Protein AF-A0A2C6AL28-F1 (afdb_monomer)

Radius of gyration: 29.89 Å; Cα contacts (8 Å, |Δi|>4): 494; chains: 1; bounding box: 98×91×107 Å

Sequence (445 aa):
MEKDTRAASSSPGSTASDTGLRKPATLLMALATAVERVLHPSSARTRMARNVLIGLVLAAMALGLLQFSFHYYHHYAAVGLQFRHPRPPAASPSPDGHRLPPAGWTHAQEARPGGEDGQTEQEPGIPRKIWQIFLRPPGAEAAAAAAAAEEEEEEEEEEEEDHKAATVDVKHLTDTASWIAQNPDYSYVLLDDAGAAAMLRRHYGGNATLLRIFDQVRNTGLKSDLLRYLVLAAEGGVYADTDTEALRPIGGWVPARLRPAARLVVGVEFDRLDGPNWGDVHEELQFCQWTIAAAPGHPVFGAMVDSVLAALAARAGRDGIALSGDDGGPSLARLNFSAGDVLRLTGPMAWTDVLFDHLAAVDGSVTSLRDLSGLREPRLVDDVLVLPIDGFGTGQTHSNSTRDGPTPPDALVRHKFRGSWRNNGKRSASPGPEGGRRRARVALP

Solvent-accessible surface area (backbone atoms only — not comparable to full-atom values): 26926 Å² total; per-residue (Å²): 134,86,80,89,83,90,81,90,84,81,80,82,79,83,75,79,69,92,71,78,88,70,48,76,67,58,56,50,50,51,53,54,54,51,56,55,68,76,60,76,64,93,46,76,70,52,50,54,55,48,55,51,52,53,51,52,53,55,51,54,51,53,53,51,53,51,53,51,49,52,52,52,52,52,56,55,64,72,61,71,67,85,79,74,77,78,76,79,76,82,84,74,91,74,84,85,88,78,76,79,73,80,82,75,82,69,68,94,64,74,80,74,82,88,73,95,65,97,62,85,77,74,74,68,59,54,45,65,35,38,39,30,66,54,67,74,37,74,62,50,65,62,52,50,51,50,51,50,60,63,52,63,78,72,70,96,76,81,93,70,94,64,87,76,68,80,78,80,65,64,85,63,44,68,32,44,58,35,48,50,70,52,31,77,86,39,48,78,43,79,34,34,61,68,52,45,52,51,50,44,49,74,77,41,59,86,39,63,66,59,52,52,50,57,70,27,45,61,53,51,47,45,42,52,39,52,47,54,40,54,47,30,29,69,63,21,10,32,43,36,47,39,56,31,34,45,69,45,38,71,89,65,72,55,56,80,91,48,49,92,52,43,36,32,41,37,21,27,52,41,40,30,80,94,56,75,72,88,66,98,57,45,86,52,43,20,41,37,70,61,41,39,36,23,11,50,62,47,64,61,33,58,54,43,52,52,50,30,54,51,42,52,49,54,55,32,49,76,72,74,31,57,93,76,87,90,78,89,66,64,50,64,60,74,63,85,78,51,70,67,48,32,34,55,42,45,27,40,41,35,49,29,54,47,49,47,56,49,48,32,72,77,34,82,84,44,81,48,64,67,77,69,49,86,48,87,57,72,44,72,55,87,40,38,30,40,32,22,37,31,26,39,25,28,58,39,98,52,57,84,20,63,60,75,80,77,84,56,92,66,35,34,30,36,68,65,78,77,61,66,50,77,48,54,65,52,81,73,79,73,83,68,83,78,74,79,82,78,80,80,81,84,85,80,136

Nearest PDB structures (foldseek):
  8ovt-assembly2_B  TM=6.776E-01  e=4.606E-10  Yersinia enterocolitica
  8ovs-assembly2_BBB  TM=6.640E-01  e=5.536E-10  Yersinia enterocolitica
  8ovs-assembly1_AAA  TM=6.579E-01  e=6.258E-10  Yersinia enterocolitica
  7zvj-assembly1_B  TM=4.682E-01  e=4.903E-03  Homo sapiens
  6b5k-assembly1_A-2  TM=3.559E-01  e=1.715E-01  Mycobacterium tuberculosis H37Rv

Structure (mmCIF, N/CA/C/O backbone):
data_AF-A0A2C6AL28-F1
#
_entry.id   AF-A0A2C6AL28-F1
#
loop_
_atom_site.group_PDB
_atom_site.id
_atom_site.type_symbol
_atom_site.label_atom_id
_atom_site.label_alt_id
_atom_site.label_comp_id
_atom_site.label_asym_id
_atom_site.label_entity_id
_atom_site.label_seq_id
_atom_site.pdbx_PDB_ins_code
_atom_site.Cartn_x
_atom_site.Cartn_y
_atom_site.Cartn_z
_atom_site.occupancy
_atom_site.B_iso_or_equiv
_atom_site.auth_seq_id
_atom_site.auth_comp_id
_atom_site.auth_asym_id
_atom_site.auth_atom_id
_atom_site.pdbx_PDB_model_num
ATOM 1 N N . MET A 1 1 ? 46.296 49.948 -59.310 1.00 35.72 1 MET A N 1
ATOM 2 C CA . MET A 1 1 ? 46.314 50.825 -58.122 1.00 35.72 1 MET A CA 1
ATOM 3 C C . MET A 1 1 ? 45.501 50.100 -57.062 1.00 35.72 1 MET A C 1
ATOM 5 O O . MET A 1 1 ? 44.300 49.992 -57.240 1.00 35.72 1 MET A O 1
ATOM 9 N N . GLU A 1 2 ? 46.123 49.231 -56.257 1.00 33.38 2 GLU A N 1
ATOM 10 C CA . GLU A 1 2 ? 46.845 49.552 -54.997 1.00 33.38 2 GLU A CA 1
ATOM 11 C C . GLU A 1 2 ? 45.904 50.159 -53.940 1.00 33.38 2 GLU A C 1
ATOM 13 O O . GLU A 1 2 ? 45.166 51.075 -54.267 1.00 33.38 2 GLU A O 1
ATOM 18 N N . LYS A 1 3 ? 45.893 49.762 -52.663 1.00 30.72 3 LYS A N 1
ATOM 19 C CA . LYS A 1 3 ? 46.701 48.804 -51.889 1.00 30.72 3 LYS A CA 1
ATOM 20 C C . LYS A 1 3 ? 46.027 48.593 -50.523 1.00 30.72 3 LYS A C 1
ATOM 22 O O . LYS A 1 3 ? 45.222 49.413 -50.092 1.00 30.72 3 LYS A O 1
ATOM 27 N N . ASP A 1 4 ? 46.440 47.518 -49.864 1.00 34.34 4 ASP A N 1
ATOM 28 C CA . ASP A 1 4 ? 46.219 47.135 -48.468 1.00 34.34 4 ASP A CA 1
ATOM 29 C C . ASP A 1 4 ? 46.251 48.262 -47.421 1.00 34.34 4 ASP A C 1
ATOM 31 O O . ASP A 1 4 ? 47.077 49.168 -47.487 1.00 34.34 4 ASP A O 1
ATOM 35 N N . THR A 1 5 ? 45.517 48.061 -46.320 1.00 37.03 5 THR A N 1
ATOM 36 C CA . THR A 1 5 ? 46.120 48.125 -44.973 1.00 37.03 5 THR A CA 1
ATOM 37 C C . THR A 1 5 ? 45.442 47.138 -44.011 1.00 37.03 5 THR A C 1
ATOM 39 O O . THR A 1 5 ? 44.238 47.172 -43.775 1.00 37.03 5 THR A O 1
ATOM 42 N N . ARG A 1 6 ? 46.267 46.241 -43.455 1.00 30.94 6 ARG A N 1
ATOM 43 C CA . ARG A 1 6 ? 46.019 45.400 -42.273 1.00 30.94 6 ARG A CA 1
ATOM 44 C C . ARG A 1 6 ? 45.923 46.263 -41.010 1.00 30.94 6 ARG A C 1
ATOM 46 O O . ARG A 1 6 ? 46.773 47.131 -40.836 1.00 30.94 6 ARG A O 1
ATOM 53 N N . ALA A 1 7 ? 45.071 45.879 -40.057 1.00 29.48 7 ALA A N 1
ATOM 54 C CA . ALA A 1 7 ? 45.426 45.864 -38.632 1.00 29.48 7 ALA A CA 1
ATOM 55 C C . ALA A 1 7 ? 44.492 44.940 -37.827 1.00 29.48 7 ALA A C 1
ATOM 57 O O . ALA A 1 7 ? 43.283 44.911 -38.030 1.00 29.48 7 ALA A O 1
ATOM 58 N N . ALA A 1 8 ? 45.112 44.167 -36.940 1.00 28.31 8 ALA A N 1
ATOM 59 C CA . ALA A 1 8 ? 44.559 43.128 -36.084 1.00 28.31 8 ALA A CA 1
ATOM 60 C C . ALA A 1 8 ? 43.537 43.617 -35.040 1.00 28.31 8 ALA A C 1
ATOM 62 O O . ALA A 1 8 ? 43.744 44.654 -34.417 1.00 28.31 8 ALA A O 1
ATOM 63 N N . SER A 1 9 ? 42.565 42.767 -34.699 1.00 28.12 9 SER A N 1
ATOM 64 C CA . SER A 1 9 ? 42.378 42.369 -33.299 1.00 28.12 9 SER A CA 1
ATOM 65 C C . SER A 1 9 ? 41.706 40.995 -33.212 1.00 28.12 9 SER A C 1
ATOM 67 O O . SER A 1 9 ? 40.721 40.680 -33.872 1.00 28.12 9 SER A O 1
ATOM 69 N N . SER A 1 10 ? 42.359 40.136 -32.447 1.00 28.00 10 SER A N 1
ATOM 70 C CA . SER A 1 10 ? 42.038 38.749 -32.156 1.00 28.00 10 SER A CA 1
ATOM 71 C C . SER A 1 10 ? 40.874 38.643 -31.173 1.00 28.00 10 SER A C 1
ATOM 73 O O . SER A 1 10 ? 40.963 39.172 -30.064 1.00 28.00 10 SER A O 1
ATOM 75 N N . SER A 1 11 ? 39.829 37.894 -31.527 1.00 30.30 11 SER A N 1
ATOM 76 C CA . SER A 1 11 ? 38.872 37.373 -30.548 1.00 30.30 11 SER A CA 1
ATOM 77 C C . SER A 1 11 ? 39.573 36.339 -29.655 1.00 30.30 11 SER A C 1
ATOM 79 O O . SER A 1 11 ? 40.197 35.417 -30.186 1.00 30.30 11 SER A O 1
ATOM 81 N N . PRO A 1 12 ? 39.512 36.460 -28.319 1.00 32.56 12 PRO A N 1
ATOM 82 C CA . PRO A 1 12 ? 40.128 35.485 -27.438 1.00 32.56 12 PRO A CA 1
ATOM 83 C C . PRO A 1 12 ? 39.295 34.202 -27.436 1.00 32.56 12 PRO A C 1
ATOM 85 O O . PRO A 1 12 ? 38.135 34.184 -27.024 1.00 32.56 12 PRO A O 1
ATOM 88 N N . GLY A 1 13 ? 39.920 33.116 -27.890 1.00 28.12 13 GLY A N 1
ATOM 89 C CA . GLY A 1 13 ? 39.480 31.771 -27.568 1.00 28.12 13 GLY A CA 1
ATOM 90 C C . GLY A 1 13 ? 39.536 31.586 -26.055 1.00 28.12 13 GLY A C 1
ATOM 91 O O . GLY A 1 13 ? 40.602 31.677 -25.450 1.00 28.12 13 GLY A O 1
ATOM 92 N N . SER A 1 14 ? 38.384 31.322 -25.445 1.00 28.50 14 SER A N 1
ATOM 93 C CA . SER A 1 14 ? 38.330 30.759 -24.101 1.00 28.50 14 SER A CA 1
ATOM 94 C C . SER A 1 14 ? 38.602 29.263 -24.216 1.00 28.50 14 SER A C 1
ATOM 96 O O . SER A 1 14 ? 37.699 28.435 -24.320 1.00 28.50 14 SER A O 1
ATOM 98 N N . THR A 1 15 ? 39.885 28.919 -24.246 1.00 29.80 15 THR A N 1
ATOM 99 C CA . THR A 1 15 ? 40.360 27.620 -23.785 1.00 29.80 15 THR A CA 1
ATOM 100 C C . THR A 1 15 ? 40.161 27.585 -22.272 1.00 29.80 15 THR A C 1
ATOM 102 O O . THR A 1 15 ? 41.040 28.000 -21.517 1.00 29.80 15 THR A O 1
ATOM 105 N N . ALA A 1 16 ? 39.000 27.114 -21.814 1.00 30.11 16 ALA A N 1
ATOM 106 C CA . ALA A 1 16 ? 38.879 26.621 -20.450 1.00 30.11 16 ALA A CA 1
ATOM 107 C C . ALA A 1 16 ? 39.652 25.302 -20.393 1.00 30.11 16 ALA A C 1
ATOM 109 O O . ALA A 1 16 ? 39.168 24.237 -20.768 1.00 30.11 16 ALA A O 1
ATOM 110 N N . SER A 1 17 ? 40.918 25.450 -20.020 1.00 30.28 17 SER A N 1
ATOM 111 C CA . SER A 1 17 ? 41.850 24.394 -19.689 1.00 30.28 17 SER A CA 1
ATOM 112 C C . SER A 1 17 ? 41.194 23.350 -18.795 1.00 30.28 17 SER A C 1
ATOM 114 O O . SER A 1 17 ? 40.695 23.660 -17.714 1.00 30.28 17 SER A O 1
ATOM 116 N N . ASP A 1 18 ? 41.280 22.114 -19.264 1.00 39.38 18 ASP A N 1
ATOM 117 C CA . ASP A 1 18 ? 41.345 20.901 -18.472 1.00 39.38 18 ASP A CA 1
ATOM 118 C C . ASP A 1 18 ? 42.312 21.097 -17.287 1.00 39.38 18 ASP A C 1
ATOM 120 O O . ASP A 1 18 ? 43.529 20.965 -17.406 1.00 39.38 18 ASP A O 1
ATOM 124 N N . THR A 1 19 ? 41.771 21.500 -16.139 1.00 32.16 19 THR A N 1
ATOM 125 C CA . THR A 1 19 ? 42.455 21.472 -14.845 1.00 32.16 19 THR A CA 1
ATOM 126 C C . THR A 1 19 ? 41.567 20.769 -13.826 1.00 32.16 19 THR A C 1
ATOM 128 O O . THR A 1 19 ? 40.974 21.351 -12.927 1.00 32.16 19 THR A O 1
ATOM 131 N N . GLY A 1 20 ? 41.495 19.447 -13.971 1.00 36.34 20 GLY A N 1
ATOM 132 C CA . GLY A 1 20 ? 41.724 18.543 -12.849 1.00 36.34 20 GLY A CA 1
ATOM 133 C C . GLY A 1 20 ? 40.927 18.786 -11.567 1.00 36.34 20 GLY A C 1
ATOM 134 O O . GLY A 1 20 ? 41.523 18.935 -10.504 1.00 36.34 20 GLY A O 1
ATOM 135 N N . LEU A 1 21 ? 39.604 18.611 -11.605 1.00 36.06 21 LEU A N 1
ATOM 136 C CA . LEU A 1 21 ? 38.867 18.139 -10.423 1.00 36.06 21 LEU A CA 1
ATOM 137 C C . LEU A 1 21 ? 39.050 16.616 -10.266 1.00 36.06 21 LEU A C 1
ATOM 139 O O . LEU A 1 21 ? 38.110 15.822 -10.216 1.00 36.06 21 LEU A O 1
ATOM 143 N N . ARG A 1 22 ? 40.310 16.174 -10.172 1.00 37.62 22 ARG A N 1
ATOM 144 C CA . ARG A 1 22 ? 40.621 14.857 -9.617 1.00 37.62 22 ARG A CA 1
ATOM 145 C C . ARG A 1 22 ? 40.461 14.958 -8.103 1.00 37.62 22 ARG A C 1
ATOM 147 O O . ARG A 1 22 ? 41.356 15.417 -7.412 1.00 37.62 22 ARG A O 1
ATOM 154 N N . LYS A 1 23 ? 39.274 14.546 -7.648 1.00 44.94 23 LYS A N 1
ATOM 155 C CA . LYS A 1 23 ? 38.907 13.991 -6.333 1.00 44.94 23 LYS A CA 1
ATOM 156 C C . LYS A 1 23 ? 39.746 14.500 -5.135 1.00 44.94 23 LYS A C 1
ATOM 158 O O . LYS A 1 23 ? 40.900 14.090 -5.007 1.00 44.94 23 LYS A O 1
ATOM 163 N N . PRO A 1 24 ? 39.164 15.229 -4.158 1.00 49.12 24 PRO A N 1
ATOM 164 C CA . PRO A 1 24 ? 39.871 15.601 -2.922 1.00 49.12 24 PRO A CA 1
ATOM 165 C C . PRO A 1 24 ? 40.461 14.385 -2.183 1.00 49.12 24 PRO A C 1
ATOM 167 O O . PRO A 1 24 ? 41.510 14.494 -1.559 1.00 49.12 24 PRO A O 1
ATOM 170 N N . ALA A 1 25 ? 39.870 13.197 -2.354 1.00 45.78 25 ALA A N 1
ATOM 171 C CA . ALA A 1 25 ? 40.399 11.932 -1.846 1.00 45.78 25 ALA A CA 1
ATOM 172 C C . ALA A 1 25 ? 41.761 11.524 -2.453 1.00 45.78 25 ALA A C 1
ATOM 174 O O . ALA A 1 25 ? 42.602 10.973 -1.748 1.00 45.78 25 ALA A O 1
ATOM 175 N N . THR A 1 26 ? 42.018 11.806 -3.736 1.00 48.56 26 THR A N 1
ATOM 176 C CA . THR A 1 26 ? 43.285 11.448 -4.402 1.00 48.56 26 THR A CA 1
ATOM 177 C C . THR A 1 26 ? 44.426 12.363 -3.955 1.00 48.56 26 THR A C 1
ATOM 179 O O . THR A 1 26 ? 45.541 11.889 -3.748 1.00 48.56 26 THR A O 1
ATOM 182 N N . LEU A 1 27 ? 44.144 13.653 -3.738 1.00 49.56 27 LEU A N 1
ATOM 183 C CA . LEU A 1 27 ? 45.111 14.601 -3.176 1.00 49.56 27 LEU A CA 1
ATOM 184 C C . LEU A 1 27 ? 45.403 14.294 -1.694 1.00 49.56 27 LEU A C 1
ATOM 186 O O . LEU A 1 27 ? 46.555 14.363 -1.274 1.00 49.56 27 LEU A O 1
ATOM 190 N N . LEU A 1 28 ? 44.383 13.875 -0.928 1.00 51.38 28 LEU A N 1
ATOM 191 C CA . LEU A 1 28 ? 44.520 13.414 0.462 1.00 51.38 28 LEU A CA 1
ATOM 192 C C . LEU A 1 28 ? 45.466 12.217 0.582 1.00 51.38 28 LEU A C 1
ATOM 194 O O . LEU A 1 28 ? 46.367 12.220 1.417 1.00 51.38 28 LEU A O 1
ATOM 198 N N . MET A 1 29 ? 45.258 11.200 -0.259 1.00 53.09 29 MET A N 1
ATOM 199 C CA . MET A 1 29 ? 46.084 9.994 -0.248 1.00 53.09 29 MET A CA 1
ATOM 200 C C . MET A 1 29 ? 47.516 10.320 -0.675 1.00 53.09 29 MET A C 1
ATOM 202 O O . MET A 1 29 ? 48.454 9.876 -0.025 1.00 53.09 29 MET A O 1
ATOM 206 N N . ALA A 1 30 ? 47.700 11.174 -1.688 1.00 56.62 30 ALA A N 1
ATOM 207 C CA . ALA A 1 30 ? 49.028 11.607 -2.122 1.00 56.62 30 ALA A CA 1
ATOM 208 C C . ALA A 1 30 ? 49.787 12.392 -1.034 1.00 56.62 30 ALA A C 1
ATOM 210 O O . ALA A 1 30 ? 50.986 12.176 -0.852 1.00 56.62 30 ALA A O 1
ATOM 211 N N . LEU A 1 31 ? 49.102 13.260 -0.280 1.00 53.53 31 LEU A N 1
ATOM 212 C CA . LEU A 1 31 ? 49.706 14.024 0.814 1.00 53.53 31 LEU A CA 1
ATOM 213 C C . LEU A 1 31 ? 50.051 13.123 2.012 1.00 53.53 31 LEU A C 1
ATOM 215 O O . LEU A 1 31 ? 51.136 13.247 2.577 1.00 53.53 31 LEU A O 1
ATOM 219 N N . ALA A 1 32 ? 49.177 12.170 2.354 1.00 53.56 32 ALA A N 1
ATOM 220 C CA . ALA A 1 32 ? 49.431 11.185 3.404 1.00 53.56 32 ALA A CA 1
ATOM 221 C C . ALA A 1 32 ? 50.645 10.299 3.069 1.00 53.56 32 ALA A C 1
ATOM 223 O O . ALA A 1 32 ? 51.539 10.144 3.899 1.00 53.56 32 ALA A O 1
ATOM 224 N N . THR A 1 33 ? 50.740 9.808 1.828 1.00 58.75 33 THR A N 1
ATOM 225 C CA . THR A 1 33 ? 51.883 9.006 1.361 1.00 58.75 33 THR A CA 1
ATOM 226 C C . THR A 1 33 ? 53.179 9.826 1.276 1.00 58.75 33 THR A C 1
ATOM 228 O O . THR A 1 33 ? 54.263 9.300 1.534 1.00 58.75 33 THR A O 1
ATOM 231 N N . ALA A 1 34 ? 53.105 11.123 0.953 1.00 58.75 34 ALA A N 1
ATOM 232 C CA . ALA A 1 34 ? 54.270 12.012 0.943 1.00 58.75 34 ALA A CA 1
ATOM 233 C C . ALA A 1 34 ? 54.813 12.281 2.359 1.00 58.75 34 ALA A C 1
ATOM 235 O O . ALA A 1 34 ? 56.026 12.244 2.570 1.00 58.75 34 ALA A O 1
ATOM 236 N N . VAL A 1 35 ? 53.928 12.477 3.342 1.00 57.47 35 VAL A N 1
ATOM 237 C CA . VAL A 1 35 ? 54.300 12.626 4.762 1.00 57.47 35 VAL A CA 1
ATOM 238 C C . VAL A 1 35 ? 54.932 11.339 5.306 1.00 57.47 35 VAL A C 1
ATOM 240 O O . VAL A 1 35 ? 55.888 11.396 6.081 1.00 57.47 35 VAL A O 1
ATOM 243 N N . GLU A 1 36 ? 54.460 10.178 4.854 1.00 57.09 36 GLU A N 1
ATOM 244 C CA . GLU A 1 36 ? 55.003 8.874 5.240 1.00 57.09 36 GLU A CA 1
ATOM 245 C C . GLU A 1 36 ? 56.427 8.638 4.708 1.00 57.09 36 GLU A C 1
ATOM 247 O O . GLU A 1 36 ? 57.272 8.094 5.419 1.00 57.09 36 GLU A O 1
ATOM 252 N N . ARG A 1 37 ? 56.725 9.107 3.486 1.00 56.66 37 ARG A N 1
ATOM 253 C CA . ARG A 1 37 ? 58.045 8.948 2.846 1.00 56.66 37 ARG A CA 1
ATOM 254 C C . ARG A 1 37 ? 59.128 9.874 3.401 1.00 56.66 37 ARG A C 1
ATOM 256 O O . ARG A 1 37 ? 60.295 9.496 3.389 1.00 56.66 37 ARG A O 1
ATOM 263 N N . VAL A 1 38 ? 58.773 11.064 3.888 1.00 56.38 38 VAL A N 1
ATOM 264 C CA . VAL A 1 38 ? 59.745 12.046 4.417 1.00 56.38 38 VAL A CA 1
ATOM 265 C C . VAL A 1 38 ? 60.135 11.749 5.874 1.00 56.38 38 VAL A C 1
ATOM 267 O O . VAL A 1 38 ? 61.202 12.156 6.329 1.00 56.38 38 VAL A O 1
ATOM 270 N N . LEU A 1 39 ? 59.318 10.991 6.612 1.00 57.56 39 LEU A N 1
ATOM 271 C CA . LEU A 1 39 ? 59.517 10.713 8.038 1.00 57.56 39 LEU A CA 1
ATOM 272 C C . LEU A 1 39 ? 59.823 9.234 8.295 1.00 57.56 39 LEU A C 1
ATOM 274 O O . LEU A 1 39 ? 59.065 8.542 8.979 1.00 57.56 39 LEU A O 1
ATOM 278 N N . HIS A 1 40 ? 60.955 8.750 7.779 1.00 56.34 40 HIS A N 1
ATOM 279 C CA . HIS A 1 40 ? 61.472 7.422 8.117 1.00 56.34 40 HIS A CA 1
ATOM 280 C C . HIS A 1 40 ? 62.244 7.484 9.454 1.00 56.34 40 HIS A C 1
ATOM 282 O O . HIS A 1 40 ? 63.295 8.123 9.518 1.00 56.34 40 HIS A O 1
ATOM 288 N N . PRO A 1 41 ? 61.759 6.875 10.556 1.00 57.84 41 PRO A N 1
ATOM 289 C CA . PRO A 1 41 ? 62.328 7.126 11.874 1.00 57.84 41 PRO A CA 1
ATOM 290 C C . PRO A 1 41 ? 63.297 6.017 12.298 1.00 57.84 41 PRO A C 1
ATOM 292 O O . PRO A 1 41 ? 62.926 4.848 12.371 1.00 57.84 41 PRO A O 1
ATOM 295 N N . SER A 1 42 ? 64.516 6.392 12.682 1.00 56.34 42 SER A N 1
ATOM 296 C CA . SER A 1 42 ? 65.514 5.485 13.265 1.00 56.34 42 SER A CA 1
ATOM 297 C C . SER A 1 42 ? 65.389 5.313 14.792 1.00 56.34 42 SER A C 1
ATOM 299 O O . SER A 1 42 ? 66.143 4.542 15.377 1.00 56.34 42 SER A O 1
ATOM 301 N N . SER A 1 43 ? 64.440 5.987 15.472 1.00 60.81 43 SER A N 1
ATOM 302 C CA . SER A 1 43 ? 64.276 5.881 16.936 1.00 60.81 43 SER A CA 1
ATOM 303 C C . SER A 1 43 ? 62.833 6.062 17.443 1.00 60.81 43 SER A C 1
ATOM 305 O O . SER A 1 43 ? 61.969 6.632 16.772 1.00 60.81 43 SER A O 1
ATOM 307 N N . ALA A 1 44 ? 62.569 5.612 18.678 1.00 57.47 44 ALA A N 1
ATOM 308 C CA . ALA A 1 44 ? 61.253 5.695 19.321 1.00 57.47 44 ALA A CA 1
ATOM 309 C C . ALA A 1 44 ? 60.762 7.138 19.567 1.00 57.47 44 ALA A C 1
ATOM 311 O O . ALA A 1 44 ? 59.566 7.394 19.435 1.00 57.47 44 ALA A O 1
ATOM 312 N N . ARG A 1 45 ? 61.662 8.096 19.844 1.00 55.34 45 ARG A N 1
ATOM 313 C CA . ARG A 1 45 ? 61.294 9.518 20.008 1.00 55.34 45 ARG A CA 1
ATOM 314 C C . ARG A 1 45 ? 60.809 10.137 18.696 1.00 55.34 45 ARG A C 1
ATOM 316 O O . ARG A 1 45 ? 59.851 10.906 18.694 1.00 55.34 45 ARG A O 1
ATOM 323 N N . THR A 1 46 ? 61.400 9.735 17.573 1.00 58.81 46 THR A N 1
ATOM 324 C CA . THR A 1 46 ? 61.010 10.202 16.235 1.00 58.81 46 THR A CA 1
ATOM 325 C C . THR A 1 46 ? 59.645 9.650 15.805 1.00 58.81 46 THR A C 1
ATOM 327 O O . THR A 1 46 ? 58.902 10.329 15.101 1.00 58.81 46 THR A O 1
ATOM 330 N N . ARG A 1 47 ? 59.251 8.461 16.293 1.00 63.66 47 ARG A N 1
ATOM 331 C CA . ARG A 1 47 ? 57.903 7.899 16.070 1.00 63.66 47 ARG A CA 1
ATOM 332 C C . ARG A 1 47 ? 56.805 8.666 16.813 1.00 63.66 47 ARG A C 1
ATOM 334 O O . ARG A 1 47 ? 55.731 8.871 16.256 1.00 63.66 47 ARG A O 1
ATOM 341 N N . MET A 1 48 ? 57.075 9.121 18.037 1.00 63.56 48 MET A N 1
ATOM 342 C CA . MET A 1 48 ? 56.095 9.871 18.830 1.00 63.56 48 MET A CA 1
ATOM 343 C C . MET A 1 48 ? 55.835 11.265 18.239 1.00 63.56 48 MET A C 1
ATOM 345 O O . MET A 1 48 ? 54.681 11.647 18.066 1.00 63.56 48 MET A O 1
ATOM 349 N N . ALA A 1 49 ? 56.891 11.975 17.824 1.00 64.19 49 ALA A N 1
ATOM 350 C CA . ALA A 1 49 ? 56.767 13.266 17.140 1.00 64.19 49 ALA A CA 1
ATOM 351 C C . ALA A 1 49 ? 55.999 13.160 15.806 1.00 64.19 49 ALA A C 1
ATOM 353 O O . ALA A 1 49 ? 55.166 14.012 15.503 1.00 64.19 49 ALA A O 1
ATOM 354 N N . ARG A 1 50 ? 56.209 12.073 15.047 1.00 68.06 50 ARG A N 1
ATOM 355 C CA . ARG A 1 50 ? 55.464 11.782 13.811 1.00 68.06 50 ARG A CA 1
ATOM 356 C C . ARG A 1 50 ? 53.964 11.627 14.064 1.00 68.06 50 ARG A C 1
ATOM 358 O O . ARG A 1 50 ? 53.163 12.216 13.348 1.00 68.06 50 ARG A O 1
ATOM 365 N N . ASN A 1 51 ? 53.580 10.865 15.085 1.00 71.19 51 ASN A N 1
ATOM 366 C CA . ASN A 1 51 ? 52.166 10.627 15.380 1.00 71.19 51 ASN A CA 1
ATOM 367 C C . ASN A 1 51 ? 51.453 11.908 15.850 1.00 71.19 51 ASN A C 1
ATOM 369 O O . ASN A 1 51 ? 50.298 12.125 15.492 1.00 71.19 51 ASN A O 1
ATOM 373 N N . VAL A 1 52 ? 52.150 12.784 16.583 1.00 71.00 52 VAL A N 1
ATOM 374 C CA . VAL A 1 52 ? 51.626 14.107 16.967 1.00 71.00 52 VAL A CA 1
ATOM 375 C C . VAL A 1 52 ? 51.423 14.998 15.738 1.00 71.00 52 VAL A C 1
ATOM 377 O O . VAL A 1 52 ? 50.371 15.618 15.604 1.00 71.00 52 VAL A O 1
ATOM 380 N N . LEU A 1 53 ? 52.383 15.023 14.807 1.00 67.94 53 LEU A N 1
ATOM 381 C CA . LEU A 1 53 ? 52.274 15.817 13.581 1.00 67.94 53 LEU A CA 1
ATOM 382 C C . LEU A 1 53 ? 51.128 15.332 12.676 1.00 67.94 53 LEU A C 1
ATOM 384 O O . LEU A 1 53 ? 50.360 16.150 12.179 1.00 67.94 53 LEU A O 1
ATOM 388 N N . ILE A 1 54 ? 50.966 14.014 12.519 1.00 69.12 54 ILE A N 1
ATOM 389 C CA . ILE A 1 54 ? 49.838 13.422 11.778 1.00 69.12 54 ILE A CA 1
ATOM 390 C C . ILE A 1 54 ? 48.505 13.811 12.431 1.00 69.12 54 ILE A C 1
ATOM 392 O O . ILE A 1 54 ? 47.579 14.222 11.735 1.00 69.12 54 ILE A O 1
ATOM 396 N N . GLY A 1 55 ? 48.416 13.753 13.765 1.00 72.69 55 GLY A N 1
ATOM 397 C CA . GLY A 1 55 ? 47.222 14.174 14.500 1.00 72.69 55 GLY A CA 1
ATOM 398 C C . GLY A 1 55 ? 46.860 15.646 14.271 1.00 72.69 55 GLY A C 1
ATOM 399 O O . GLY A 1 55 ? 45.693 15.962 14.049 1.00 72.69 55 GLY A O 1
ATOM 400 N N . LEU A 1 56 ? 47.854 16.541 14.253 1.00 70.38 56 LEU A N 1
ATOM 401 C CA . LEU A 1 56 ? 47.644 17.971 13.994 1.00 70.38 56 LEU A CA 1
ATOM 402 C C . LEU A 1 56 ? 47.183 18.251 12.555 1.00 70.38 56 LEU A C 1
ATOM 404 O O . LEU A 1 56 ? 46.294 19.079 12.355 1.00 70.38 56 LEU A O 1
ATOM 408 N N . VAL A 1 57 ? 47.728 17.541 11.561 1.00 68.69 57 VAL A N 1
ATOM 409 C CA . VAL A 1 57 ? 47.308 17.671 10.153 1.00 68.69 57 VAL A CA 1
ATOM 410 C C . VAL A 1 57 ? 45.862 17.206 9.964 1.00 68.69 57 VAL A C 1
ATOM 412 O O . VAL A 1 57 ? 45.068 17.905 9.336 1.00 68.69 57 VAL A O 1
ATOM 415 N N . LEU A 1 58 ? 45.487 16.072 10.563 1.00 69.50 58 LEU A N 1
ATOM 416 C CA . LEU A 1 58 ? 44.114 15.563 10.499 1.00 69.50 58 LEU A CA 1
ATOM 417 C C . LEU A 1 58 ? 43.118 16.500 11.199 1.00 69.50 58 LEU A C 1
ATOM 419 O O . LEU A 1 58 ? 42.025 16.729 10.679 1.00 69.50 58 LEU A O 1
ATOM 423 N N . ALA A 1 59 ? 43.501 17.097 12.332 1.00 69.69 59 ALA A N 1
ATOM 424 C CA . ALA A 1 59 ? 42.674 18.081 13.027 1.00 69.69 59 ALA A CA 1
ATOM 425 C C . ALA A 1 59 ? 42.464 19.357 12.190 1.00 69.69 59 ALA A C 1
ATOM 427 O O . ALA A 1 59 ? 41.333 19.824 12.059 1.00 69.69 59 ALA A O 1
ATOM 428 N N . ALA A 1 60 ? 43.519 19.887 11.561 1.00 65.62 60 ALA A N 1
ATOM 429 C CA . ALA A 1 60 ? 43.416 21.054 10.682 1.00 65.62 60 ALA A CA 1
ATOM 430 C C . ALA A 1 60 ? 42.509 20.790 9.465 1.00 65.62 60 ALA A C 1
ATOM 432 O O . ALA A 1 60 ? 41.717 21.650 9.077 1.00 65.62 60 ALA A O 1
ATOM 433 N N . MET A 1 61 ? 42.560 19.579 8.902 1.00 66.88 61 MET A N 1
ATOM 434 C CA . MET A 1 61 ? 41.675 19.172 7.808 1.00 66.88 61 MET A CA 1
ATOM 435 C C . MET A 1 61 ? 40.207 19.051 8.236 1.00 66.88 61 MET A C 1
ATOM 437 O O . MET A 1 61 ? 39.320 19.466 7.490 1.00 66.88 61 MET A O 1
ATOM 441 N N . ALA A 1 62 ? 39.940 18.527 9.436 1.00 65.44 62 ALA A N 1
ATOM 442 C CA . ALA A 1 62 ? 38.586 18.454 9.981 1.00 65.44 62 ALA A CA 1
ATOM 443 C C . ALA A 1 62 ? 37.989 19.855 10.202 1.00 65.44 62 ALA A C 1
ATOM 445 O O . ALA A 1 62 ? 36.836 20.094 9.842 1.00 65.44 62 ALA A O 1
ATOM 446 N N . LEU A 1 63 ? 38.788 20.805 10.708 1.00 68.69 63 LEU A N 1
ATOM 447 C CA . LEU A 1 63 ? 38.376 22.208 10.824 1.00 68.69 63 LEU A CA 1
ATOM 448 C C . LEU A 1 63 ? 38.090 22.854 9.457 1.00 68.69 63 LEU A C 1
ATOM 450 O O . LEU A 1 63 ? 37.097 23.568 9.325 1.00 68.69 63 LEU A O 1
ATOM 454 N N . GLY A 1 64 ? 38.897 22.563 8.432 1.00 67.81 64 GLY A N 1
ATOM 455 C CA . GLY A 1 64 ? 38.661 23.051 7.068 1.00 67.81 64 GLY A CA 1
ATOM 456 C C . GLY A 1 64 ? 37.360 22.523 6.449 1.00 67.81 64 GLY A C 1
ATOM 457 O O . GLY A 1 64 ? 36.613 23.283 5.833 1.00 67.81 64 GLY A O 1
ATOM 458 N N . LEU A 1 65 ? 37.038 21.242 6.661 1.00 59.72 65 LEU A N 1
ATOM 459 C CA . LEU A 1 65 ? 35.781 20.632 6.200 1.00 59.72 65 LEU A CA 1
ATOM 460 C C . LEU A 1 65 ? 34.554 21.192 6.934 1.00 59.72 65 LEU A C 1
ATOM 462 O O . LEU A 1 65 ? 33.505 21.390 6.317 1.00 59.72 65 LEU A O 1
ATOM 466 N N . LEU A 1 66 ? 34.689 21.499 8.227 1.00 52.41 66 LEU A N 1
ATOM 467 C CA . LEU A 1 66 ? 33.655 22.173 9.017 1.00 52.41 66 LEU A CA 1
ATOM 468 C C . LEU A 1 66 ? 33.411 23.607 8.528 1.00 52.41 66 LEU A C 1
ATOM 470 O O . LEU A 1 66 ? 32.257 23.991 8.347 1.00 52.41 66 LEU A O 1
ATOM 474 N N . GLN A 1 67 ? 34.465 24.376 8.232 1.00 53.47 67 GLN A N 1
ATOM 475 C CA . GLN A 1 67 ? 34.321 25.719 7.654 1.00 53.47 67 GLN A CA 1
ATOM 476 C C . GLN A 1 67 ? 33.705 25.692 6.250 1.00 53.47 67 GLN A C 1
ATOM 478 O O . GLN A 1 67 ? 32.853 26.529 5.955 1.00 53.47 67 GLN A O 1
ATOM 483 N N . PHE A 1 68 ? 34.072 24.723 5.404 1.00 49.56 68 PHE A N 1
ATOM 484 C CA . PHE A 1 68 ? 33.479 24.564 4.072 1.00 49.56 68 PHE A CA 1
ATOM 485 C C . PHE A 1 68 ? 31.994 24.186 4.150 1.00 49.56 68 PHE A C 1
ATOM 487 O O . PHE A 1 68 ? 31.176 24.758 3.436 1.00 49.56 68 PHE A O 1
ATOM 494 N N . SER A 1 69 ? 31.627 23.290 5.071 1.00 51.91 69 SER A N 1
ATOM 495 C CA . SER A 1 69 ? 30.231 22.897 5.304 1.00 51.91 69 SER A CA 1
ATOM 496 C C . SER A 1 69 ? 29.399 24.059 5.848 1.00 51.91 69 SER A C 1
ATOM 498 O O . SER A 1 69 ? 28.271 24.256 5.412 1.00 51.91 69 SER A O 1
ATOM 500 N N . PHE A 1 70 ? 29.970 24.879 6.735 1.00 50.81 70 PHE A N 1
ATOM 501 C CA . PHE A 1 70 ? 29.322 26.081 7.262 1.00 50.81 70 PHE A CA 1
ATOM 502 C C . PHE A 1 70 ? 29.104 27.144 6.170 1.00 50.81 70 PHE A C 1
ATOM 504 O O . PHE A 1 70 ? 28.021 27.721 6.079 1.00 50.81 70 PHE A O 1
ATOM 511 N N . HIS A 1 71 ? 30.089 27.362 5.289 1.00 48.59 71 HIS A N 1
ATOM 512 C CA . HIS A 1 71 ? 29.955 28.287 4.156 1.00 48.59 71 HIS A CA 1
ATOM 513 C C . HIS A 1 71 ? 28.963 27.775 3.100 1.00 48.59 71 HIS A C 1
ATOM 515 O O . H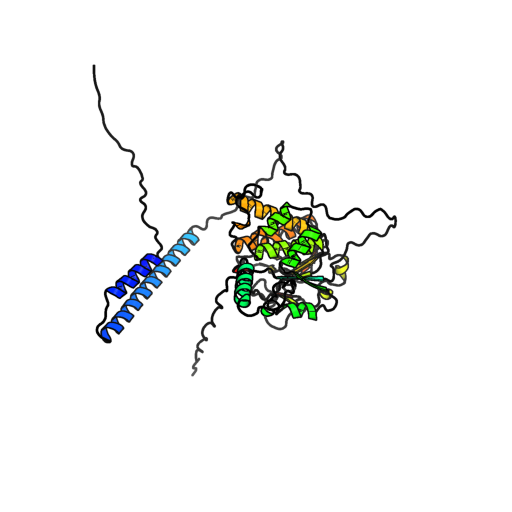IS A 1 71 ? 28.163 28.551 2.585 1.00 48.59 71 HIS A O 1
ATOM 521 N N . TYR A 1 72 ? 28.965 26.468 2.823 1.00 57.94 72 TYR A N 1
ATOM 522 C CA . TYR A 1 72 ? 28.009 25.818 1.925 1.00 57.94 72 TYR A CA 1
ATOM 523 C C . TYR A 1 72 ? 26.576 25.936 2.465 1.00 57.94 72 TYR A C 1
ATOM 525 O O . TYR A 1 72 ? 25.675 26.354 1.745 1.00 57.94 72 TYR A O 1
ATOM 533 N N . TYR A 1 73 ? 26.371 25.675 3.758 1.00 53.03 73 TYR A N 1
ATOM 534 C CA . TYR A 1 73 ? 25.056 25.771 4.393 1.00 53.03 73 TYR A CA 1
ATOM 535 C C . TYR A 1 73 ? 24.516 27.211 4.404 1.00 53.03 73 TYR A C 1
ATOM 537 O O . TYR A 1 73 ? 23.350 27.438 4.089 1.00 53.03 73 TYR A O 1
ATOM 545 N N . HIS A 1 74 ? 25.366 28.208 4.677 1.00 53.44 74 HIS A N 1
ATOM 546 C CA . HIS A 1 74 ? 24.958 29.615 4.638 1.00 53.44 74 HIS A CA 1
ATOM 547 C C . HIS A 1 74 ? 24.717 30.147 3.221 1.00 53.44 74 HIS A C 1
ATOM 549 O O . HIS A 1 74 ? 23.822 30.971 3.037 1.00 53.44 74 HIS A O 1
ATOM 555 N N . HIS A 1 75 ? 25.454 29.664 2.217 1.00 46.59 75 HIS A N 1
ATOM 556 C CA . HIS A 1 75 ? 25.212 30.045 0.826 1.00 46.59 75 HIS A CA 1
ATOM 557 C C . HIS A 1 75 ? 23.860 29.513 0.322 1.00 46.59 75 HIS A C 1
ATOM 559 O O . HIS A 1 75 ? 23.147 30.235 -0.364 1.00 46.59 75 HIS A O 1
ATOM 565 N N . TYR A 1 76 ? 23.442 28.311 0.736 1.00 47.28 76 TYR A N 1
ATOM 566 C CA . TYR A 1 76 ? 22.125 27.766 0.376 1.00 47.28 76 TYR A CA 1
ATOM 567 C C . TYR A 1 76 ? 20.972 28.326 1.220 1.00 47.28 76 TYR A C 1
ATOM 569 O O . TYR A 1 76 ? 19.883 28.528 0.691 1.00 47.28 76 TYR A O 1
ATOM 577 N N . ALA A 1 77 ? 21.203 28.665 2.492 1.00 46.34 77 ALA A N 1
ATOM 578 C CA . ALA A 1 77 ? 20.197 29.341 3.315 1.00 46.34 77 ALA A CA 1
ATOM 579 C C . ALA A 1 77 ? 19.917 30.785 2.846 1.00 46.34 77 ALA A C 1
ATOM 581 O O . ALA A 1 77 ? 18.792 31.264 2.967 1.00 46.34 77 ALA A O 1
ATOM 582 N N . ALA A 1 78 ? 20.913 31.475 2.275 1.00 42.81 78 ALA A N 1
ATOM 583 C CA . ALA A 1 78 ? 20.754 32.820 1.713 1.00 42.81 78 ALA A CA 1
ATOM 584 C C . ALA A 1 78 ? 20.098 32.834 0.316 1.00 42.81 78 ALA A C 1
ATOM 586 O O . ALA A 1 78 ? 19.541 33.852 -0.087 1.00 42.81 78 ALA A O 1
ATOM 587 N N . VAL A 1 79 ? 20.117 31.706 -0.405 1.00 41.16 79 VAL A N 1
ATOM 588 C CA . VAL A 1 79 ? 19.476 31.525 -1.726 1.00 41.16 79 VAL A CA 1
ATOM 589 C C . VAL A 1 79 ? 18.096 30.864 -1.578 1.00 41.16 79 VAL A C 1
ATOM 591 O O . VAL A 1 79 ? 17.603 30.198 -2.483 1.00 41.16 79 VAL A O 1
ATOM 594 N N . GLY A 1 80 ? 17.425 31.087 -0.441 1.00 34.62 80 GLY A N 1
ATOM 595 C CA . GLY A 1 80 ? 16.008 30.786 -0.231 1.00 34.62 80 GLY A CA 1
ATOM 596 C C . GLY A 1 80 ? 15.095 31.617 -1.142 1.00 34.62 80 GLY A C 1
ATOM 597 O O . GLY A 1 80 ? 14.338 32.463 -0.675 1.00 34.62 80 GLY A O 1
ATOM 598 N N . LEU A 1 81 ? 15.169 31.384 -2.452 1.00 32.44 81 LEU A N 1
ATOM 599 C CA . LEU A 1 81 ? 14.154 31.776 -3.412 1.00 32.44 81 LEU A CA 1
ATOM 600 C C . LEU A 1 81 ? 13.026 30.747 -3.360 1.00 32.44 81 LEU A C 1
ATOM 602 O O . LEU A 1 81 ? 13.229 29.549 -3.547 1.00 32.44 81 LEU A O 1
ATOM 606 N N . GLN A 1 82 ? 11.823 31.256 -3.119 1.00 38.72 82 GLN A N 1
ATOM 607 C CA . GLN A 1 82 ? 10.553 30.557 -3.243 1.00 38.72 82 GLN A CA 1
ATOM 608 C C . GLN A 1 82 ? 10.427 29.914 -4.635 1.00 38.72 82 GLN A C 1
ATOM 610 O O . GLN A 1 82 ? 9.976 30.555 -5.583 1.00 38.72 82 GLN A O 1
ATOM 615 N N . PHE A 1 83 ? 10.756 28.630 -4.766 1.00 29.45 83 PHE A N 1
ATOM 616 C CA . PHE A 1 83 ? 10.290 27.834 -5.896 1.00 29.45 83 PHE A CA 1
ATOM 617 C C . PHE A 1 83 ? 8.832 27.438 -5.640 1.00 29.45 83 PHE A C 1
ATOM 619 O O . PHE A 1 83 ? 8.524 26.349 -5.172 1.00 29.45 83 PHE A O 1
ATOM 626 N N . ARG A 1 84 ? 7.905 28.352 -5.952 1.00 31.06 84 ARG A N 1
ATOM 627 C CA . ARG A 1 84 ? 6.555 27.945 -6.356 1.00 31.06 84 ARG A CA 1
ATOM 628 C C . ARG A 1 84 ? 6.704 27.246 -7.704 1.00 31.06 84 ARG A C 1
ATOM 630 O O . ARG A 1 84 ? 7.017 27.902 -8.696 1.00 31.06 84 ARG A O 1
ATOM 637 N N . HIS A 1 85 ? 6.486 25.936 -7.751 1.00 33.47 85 HIS A N 1
ATOM 638 C CA . HIS A 1 85 ? 6.301 25.255 -9.027 1.00 33.47 85 HIS A CA 1
ATOM 639 C C . HIS A 1 85 ? 5.076 25.857 -9.742 1.00 33.47 85 HIS A C 1
ATOM 641 O O . HIS A 1 85 ? 4.031 26.040 -9.107 1.00 33.47 85 HIS A O 1
ATOM 647 N N . PRO A 1 86 ? 5.171 26.213 -11.035 1.00 30.03 86 PRO A N 1
ATOM 648 C CA . PRO A 1 86 ? 3.999 26.628 -11.787 1.00 30.03 86 PRO A CA 1
ATOM 649 C C . PRO A 1 86 ? 3.048 25.433 -11.910 1.00 30.03 86 PRO A C 1
ATOM 651 O O . PRO A 1 86 ? 3.453 24.353 -12.340 1.00 30.03 86 PRO A O 1
ATOM 654 N N . ARG A 1 87 ? 1.776 25.635 -11.542 1.00 32.00 87 ARG A N 1
ATOM 655 C CA . ARG A 1 87 ? 0.692 24.729 -11.948 1.00 32.00 87 ARG A CA 1
ATOM 656 C C . ARG A 1 87 ? 0.751 24.573 -13.474 1.00 32.00 87 ARG A C 1
ATOM 658 O O . ARG A 1 87 ? 0.922 25.591 -14.153 1.00 32.00 87 ARG A O 1
ATOM 665 N N . PRO A 1 88 ? 0.586 23.362 -14.030 1.00 30.34 88 PRO A N 1
ATOM 666 C CA . PRO A 1 88 ? 0.388 23.234 -15.465 1.00 30.34 88 PRO A CA 1
ATOM 667 C C . PRO A 1 88 ? -0.862 24.043 -15.861 1.00 30.34 88 PRO A C 1
ATOM 669 O O . PRO A 1 88 ? -1.852 24.031 -15.121 1.00 30.34 88 PRO A O 1
ATOM 672 N N . PRO A 1 89 ? -0.835 24.797 -16.974 1.00 29.59 89 PRO A N 1
ATOM 673 C CA . PRO A 1 89 ? -2.020 25.502 -17.433 1.00 29.59 89 PRO A CA 1
ATOM 674 C C . PRO A 1 89 ? -3.117 24.488 -17.768 1.00 29.59 89 PRO A C 1
ATOM 676 O O . PRO A 1 89 ? -2.848 23.436 -18.348 1.00 29.59 89 PRO A O 1
ATOM 679 N N . ALA A 1 90 ? -4.355 24.821 -17.399 1.00 32.00 90 ALA A N 1
ATOM 680 C CA . ALA A 1 90 ? -5.533 24.060 -17.784 1.00 32.00 90 ALA A CA 1
ATOM 681 C C . ALA A 1 90 ? -5.546 23.877 -19.309 1.00 32.00 90 ALA A C 1
ATOM 683 O O . ALA A 1 90 ? -5.479 24.853 -20.062 1.00 32.00 90 ALA A O 1
ATOM 684 N N . ALA A 1 91 ? -5.596 22.623 -19.756 1.00 29.94 91 ALA A N 1
ATOM 685 C CA . ALA A 1 91 ? -5.628 22.284 -21.167 1.00 29.94 91 ALA A CA 1
ATOM 686 C C . ALA A 1 91 ? -6.902 22.858 -21.806 1.00 29.94 91 ALA A C 1
ATOM 688 O O . ALA A 1 91 ? -8.011 22.403 -21.534 1.00 29.94 91 ALA A O 1
ATOM 689 N N . SER A 1 92 ? -6.737 23.866 -22.662 1.00 29.36 92 SER A N 1
ATOM 690 C CA . SER A 1 92 ? -7.746 24.220 -23.662 1.00 29.36 92 SER A CA 1
ATOM 691 C C . SER A 1 92 ? -7.604 23.258 -24.851 1.00 29.36 92 SER A C 1
ATOM 693 O O . SER A 1 92 ? -6.474 22.905 -25.201 1.00 29.36 92 SER A O 1
ATOM 695 N N . PRO A 1 93 ? -8.707 22.794 -25.459 1.00 30.47 93 PRO A N 1
ATOM 696 C CA . PRO A 1 93 ? -8.667 21.729 -26.451 1.00 30.47 93 PRO A CA 1
ATOM 697 C C . PRO A 1 93 ? -8.107 22.257 -27.776 1.00 30.47 93 PRO A C 1
ATOM 699 O O . PRO A 1 93 ? -8.647 23.203 -28.344 1.00 30.47 93 PRO A O 1
ATOM 702 N N . SER A 1 94 ? -7.043 21.632 -28.282 1.00 27.89 94 SER A N 1
ATOM 703 C CA . SER A 1 94 ? -6.620 21.787 -29.677 1.00 27.89 94 SER A CA 1
ATOM 704 C C . SER A 1 94 ? -7.125 20.582 -30.483 1.00 27.89 94 SER A C 1
ATOM 706 O O . SER A 1 94 ? -7.044 19.457 -29.977 1.00 27.89 94 SER A O 1
ATOM 708 N N . PRO A 1 95 ? -7.672 20.795 -31.694 1.00 34.44 95 PRO A N 1
ATOM 709 C CA . PRO A 1 95 ? -8.122 19.726 -32.573 1.00 34.44 95 PRO A CA 1
ATOM 710 C C . PRO A 1 95 ? -6.902 19.031 -33.196 1.00 34.44 95 PRO A C 1
ATOM 712 O O . PRO A 1 95 ? -5.868 19.665 -33.389 1.00 34.44 95 PRO A O 1
ATOM 715 N N . ASP A 1 96 ? -7.056 17.744 -33.500 1.00 31.25 96 ASP A N 1
ATOM 716 C CA . ASP A 1 96 ? -6.076 16.846 -34.129 1.00 31.25 96 ASP A CA 1
ATOM 717 C C . ASP A 1 96 ? -4.895 16.440 -33.214 1.00 31.25 96 ASP A C 1
ATOM 719 O O . ASP A 1 96 ? -4.081 17.243 -32.785 1.00 31.25 96 ASP A O 1
ATOM 723 N N . GLY A 1 97 ? -4.676 15.182 -32.838 1.00 40.75 97 GLY A N 1
ATOM 724 C CA . GLY A 1 97 ? -5.223 13.944 -33.372 1.00 40.75 97 GLY A CA 1
ATOM 725 C C . GLY A 1 97 ? -4.211 12.804 -33.282 1.00 40.75 97 GLY A C 1
ATOM 726 O O . GLY A 1 97 ? -4.088 12.073 -34.245 1.00 40.75 97 GLY A O 1
ATOM 727 N N . HIS A 1 98 ? -3.496 12.639 -32.160 1.00 31.39 98 HIS A N 1
ATOM 728 C CA . HIS A 1 98 ? -2.780 11.396 -31.821 1.00 31.39 98 HIS A CA 1
ATOM 729 C C . HIS A 1 98 ? -2.809 11.177 -30.301 1.00 31.39 98 HIS A C 1
ATOM 731 O O . HIS A 1 98 ? -1.801 11.278 -29.604 1.00 31.39 98 HIS A O 1
ATOM 737 N N . ARG A 1 99 ? -4.005 10.894 -29.768 1.00 27.23 99 ARG A N 1
ATOM 738 C CA . ARG A 1 99 ? -4.123 10.191 -28.485 1.00 27.23 99 ARG A CA 1
ATOM 739 C C . ARG A 1 99 ? -3.637 8.765 -28.716 1.00 27.23 99 ARG A C 1
ATOM 741 O O . ARG A 1 99 ? -4.164 8.083 -29.593 1.00 27.23 99 ARG A O 1
ATOM 748 N N . LEU A 1 100 ? -2.672 8.314 -27.917 1.00 31.36 100 LEU A N 1
ATOM 749 C CA . LEU A 1 100 ? -2.518 6.883 -27.674 1.00 31.36 100 LEU A CA 1
ATOM 750 C C . LEU A 1 100 ? -3.899 6.354 -27.248 1.00 31.36 100 LEU A C 1
ATOM 752 O O . LEU A 1 100 ? -4.559 7.021 -26.440 1.00 31.36 100 LEU A O 1
ATOM 756 N N . PRO A 1 101 ? -4.389 5.243 -27.822 1.00 25.27 101 PRO A N 1
ATOM 757 C CA . PRO A 1 101 ? -5.678 4.704 -27.419 1.00 25.27 101 PRO A CA 1
ATOM 758 C C . PRO A 1 101 ? -5.634 4.426 -25.911 1.00 25.27 101 PRO A C 1
ATOM 760 O O . PRO A 1 101 ? -4.572 4.042 -25.409 1.00 25.27 101 PRO A O 1
ATOM 763 N N . PRO A 1 102 ? -6.741 4.625 -25.172 1.00 30.69 102 PRO A N 1
ATOM 764 C CA . PRO A 1 102 ? -6.808 4.141 -23.804 1.00 30.69 102 PRO A CA 1
ATOM 765 C C . PRO A 1 102 ? -6.467 2.652 -23.855 1.00 30.69 102 PRO A C 1
ATOM 767 O O . PRO A 1 102 ? -7.124 1.891 -24.569 1.00 30.69 102 PRO A O 1
ATOM 770 N N . ALA A 1 103 ? -5.396 2.251 -23.171 1.00 37.09 103 ALA A N 1
ATOM 771 C CA . ALA A 1 103 ? -5.153 0.849 -22.897 1.00 37.09 103 ALA A CA 1
ATOM 772 C C . ALA A 1 103 ? -6.317 0.419 -22.006 1.00 37.09 103 ALA A C 1
ATOM 774 O O . ALA A 1 103 ? -6.319 0.667 -20.806 1.00 37.09 103 ALA A O 1
ATOM 775 N N . GLY A 1 104 ? -7.379 -0.081 -22.635 1.00 33.47 104 GLY A N 1
ATOM 776 C CA . GLY A 1 104 ? -8.552 -0.558 -21.938 1.00 33.47 104 GLY A CA 1
ATOM 777 C C . GLY A 1 104 ? -8.104 -1.666 -21.007 1.00 33.47 104 GLY A C 1
ATOM 778 O O . GLY A 1 104 ? -7.781 -2.762 -21.460 1.00 33.47 104 GLY A O 1
ATOM 779 N N . TRP A 1 105 ? -8.083 -1.371 -19.712 1.00 41.31 105 TRP A N 1
ATOM 780 C CA . TRP A 1 105 ? -8.183 -2.373 -18.668 1.00 41.31 105 TRP A CA 1
ATOM 781 C C . TRP A 1 105 ? -9.557 -3.016 -18.799 1.00 41.31 105 TRP A C 1
ATOM 783 O O . TRP A 1 105 ? -10.502 -2.689 -18.089 1.00 41.31 105 TRP A O 1
ATOM 793 N N . THR A 1 106 ? -9.710 -3.900 -19.777 1.00 36.81 106 THR A N 1
ATOM 794 C CA . THR A 1 106 ? -10.815 -4.841 -19.763 1.00 36.81 106 THR A CA 1
ATOM 795 C C . THR A 1 106 ? -10.495 -5.805 -18.643 1.00 36.81 106 THR A C 1
ATOM 797 O O . THR A 1 106 ? -9.559 -6.601 -18.757 1.00 36.81 106 THR A O 1
ATOM 800 N N . HIS A 1 107 ? -11.243 -5.703 -17.544 1.00 38.09 107 HIS A N 1
ATOM 801 C CA . HIS A 1 107 ? -11.345 -6.799 -16.600 1.00 38.09 107 HIS A CA 1
ATOM 802 C C . HIS A 1 107 ? -11.469 -8.104 -17.386 1.00 38.09 107 HIS A C 1
ATOM 804 O O . HIS A 1 107 ? -12.251 -8.194 -18.336 1.00 38.09 107 HIS A O 1
ATOM 810 N N . ALA A 1 108 ? -10.736 -9.126 -16.956 1.00 35.28 108 ALA A N 1
ATOM 811 C CA . ALA A 1 108 ? -11.116 -10.506 -17.200 1.00 35.28 108 ALA A CA 1
ATOM 812 C C . ALA A 1 108 ? -12.428 -10.794 -16.439 1.00 35.28 108 ALA A C 1
ATOM 814 O O . ALA A 1 108 ? -12.470 -11.553 -15.481 1.00 35.28 108 ALA A O 1
ATOM 815 N N . GLN A 1 109 ? -13.503 -10.116 -16.829 1.00 38.34 109 GLN A N 1
ATOM 816 C CA . GLN A 1 109 ? -14.866 -10.572 -16.658 1.00 38.34 109 GLN A CA 1
ATOM 817 C C . GLN A 1 109 ? -15.283 -11.044 -18.044 1.00 38.34 109 GLN A C 1
ATOM 819 O O . GLN A 1 109 ? -15.892 -10.314 -18.824 1.00 38.34 109 GLN A O 1
ATOM 824 N N . GLU A 1 110 ? -14.887 -12.270 -18.383 1.00 32.28 110 GLU A N 1
ATOM 825 C CA . GLU A 1 110 ? -15.597 -12.994 -19.426 1.00 32.28 110 GLU A CA 1
ATOM 826 C C . GLU A 1 110 ? -17.078 -13.018 -19.038 1.00 32.28 110 GLU A C 1
ATOM 828 O O . GLU A 1 110 ? -17.445 -13.371 -17.913 1.00 32.28 110 GLU A O 1
ATOM 833 N N . ALA A 1 111 ? -17.917 -12.564 -19.967 1.00 31.55 111 ALA A N 1
ATOM 834 C CA . ALA A 1 111 ? -19.358 -12.543 -19.830 1.00 31.55 111 ALA A CA 1
ATOM 835 C C . ALA A 1 111 ? -19.863 -13.932 -19.411 1.00 31.55 111 ALA A C 1
ATOM 837 O O . ALA A 1 111 ? -19.761 -14.900 -20.168 1.00 31.55 111 ALA A O 1
ATOM 838 N N . ARG A 1 112 ? -20.434 -14.030 -18.207 1.00 34.03 112 ARG A N 1
ATOM 839 C CA . ARG A 1 112 ? -21.239 -15.192 -17.825 1.00 34.03 112 ARG A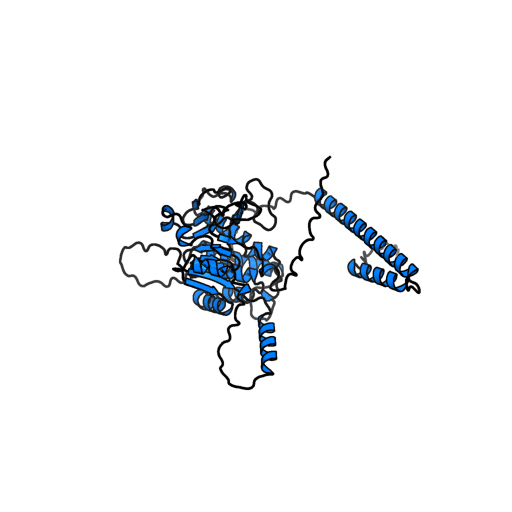 CA 1
ATOM 840 C C . ARG A 1 112 ? -22.480 -15.219 -18.729 1.00 34.03 112 ARG A C 1
ATOM 842 O O . ARG A 1 112 ? -23.117 -14.175 -18.886 1.00 34.03 112 ARG A O 1
ATOM 849 N N . PRO A 1 113 ? -22.845 -16.361 -19.336 1.00 35.88 113 PRO A N 1
ATOM 850 C CA . PRO A 1 113 ? -24.095 -16.458 -20.076 1.00 35.88 113 PRO A CA 1
ATOM 851 C C . PRO A 1 113 ? -25.262 -16.236 -19.107 1.00 35.88 113 PRO A C 1
ATOM 853 O O . PRO A 1 113 ? -25.288 -16.806 -18.017 1.00 35.88 113 PRO A O 1
ATOM 856 N N . GLY A 1 114 ? -26.186 -15.357 -19.503 1.00 36.25 114 GLY A N 1
ATOM 857 C CA . GLY A 1 114 ? -27.286 -14.878 -18.674 1.00 36.25 114 GLY A CA 1
ATOM 858 C C . GLY A 1 114 ? -28.143 -16.005 -18.106 1.00 36.25 114 GLY A C 1
ATOM 859 O O . GLY A 1 114 ? -28.794 -16.737 -18.849 1.00 36.25 114 GLY A O 1
ATOM 860 N N . GLY A 1 115 ? -28.152 -16.098 -16.778 1.00 31.81 115 GLY A N 1
ATOM 861 C CA . GLY A 1 115 ? -29.244 -16.673 -16.008 1.00 31.81 115 GLY A CA 1
ATOM 862 C C . GLY A 1 115 ? -30.039 -15.520 -15.411 1.00 31.81 115 GLY A C 1
ATOM 863 O O . GLY A 1 115 ? -29.497 -14.726 -14.646 1.00 31.81 115 GLY A O 1
ATOM 864 N N . GLU A 1 116 ? -31.296 -15.387 -15.821 1.00 45.22 116 GLU A N 1
ATOM 865 C CA . GLU A 1 116 ? -32.261 -14.496 -15.188 1.00 45.22 116 GLU A CA 1
ATOM 866 C C . GLU A 1 116 ? -32.514 -14.989 -13.763 1.00 45.22 116 GLU A C 1
ATOM 868 O O . GLU A 1 116 ? -33.181 -15.997 -13.589 1.00 45.22 116 GLU A O 1
ATOM 873 N N . ASP A 1 117 ? -31.991 -14.283 -12.762 1.00 40.31 117 ASP A N 1
ATOM 874 C CA . ASP A 1 117 ? -32.530 -14.260 -11.404 1.00 40.31 117 ASP A CA 1
ATOM 875 C C . ASP A 1 117 ? -32.105 -12.938 -10.753 1.00 40.31 117 ASP A C 1
ATOM 877 O O . ASP A 1 117 ? -30.922 -12.645 -10.590 1.00 40.31 117 ASP A O 1
ATOM 881 N N . GLY A 1 118 ? -33.089 -12.099 -10.420 1.00 42.34 118 GLY A N 1
ATOM 882 C CA . GLY A 1 118 ? -32.918 -10.770 -9.829 1.00 42.34 118 GLY A CA 1
ATOM 883 C C . GLY A 1 118 ? -32.429 -10.797 -8.380 1.00 42.34 118 GLY A C 1
ATOM 884 O O . GLY A 1 118 ? -33.118 -10.309 -7.486 1.00 42.34 118 GLY A O 1
ATOM 885 N N . GLN A 1 119 ? -31.239 -11.341 -8.144 1.00 37.16 119 GLN A N 1
ATOM 886 C CA . GLN A 1 119 ? -30.434 -11.047 -6.966 1.00 37.16 119 GLN A CA 1
ATOM 887 C C . GLN A 1 119 ? -29.386 -10.026 -7.400 1.00 37.16 119 GLN A C 1
ATOM 889 O O . GLN A 1 119 ? -28.573 -10.305 -8.274 1.00 37.16 119 GLN A O 1
ATOM 894 N N . THR A 1 120 ? -29.402 -8.826 -6.822 1.00 38.66 120 THR A N 1
ATOM 895 C CA . THR A 1 120 ? -28.237 -7.936 -6.874 1.00 38.66 120 THR A CA 1
ATOM 896 C C . THR A 1 120 ? -27.047 -8.727 -6.331 1.00 38.66 120 THR A C 1
ATOM 898 O O . THR A 1 120 ? -26.985 -8.942 -5.118 1.00 38.66 120 THR A O 1
ATOM 901 N N . GLU A 1 121 ? -26.167 -9.230 -7.206 1.00 48.09 121 GLU A N 1
ATOM 902 C CA . GLU A 1 121 ? -24.907 -9.862 -6.809 1.00 48.09 121 GLU A CA 1
ATOM 903 C C . GLU A 1 121 ? -24.179 -8.844 -5.924 1.00 48.09 121 GLU A C 1
ATOM 905 O O . GLU A 1 121 ? -23.761 -7.787 -6.394 1.00 48.09 121 GLU A O 1
ATOM 910 N N . GLN A 1 122 ? -24.109 -9.107 -4.614 1.00 54.16 122 GLN A N 1
ATOM 911 C CA . GLN A 1 122 ? -23.279 -8.305 -3.722 1.00 54.16 122 GLN A CA 1
ATOM 912 C C . GLN A 1 122 ? -21.852 -8.396 -4.247 1.00 54.16 122 GLN A C 1
ATOM 914 O O . GLN A 1 122 ? -21.329 -9.500 -4.424 1.00 54.16 122 GLN A O 1
ATOM 919 N N . GLU A 1 123 ? -21.244 -7.242 -4.521 1.00 61.62 123 GLU A N 1
ATOM 920 C CA . GLU A 1 123 ? -19.856 -7.199 -4.954 1.00 61.62 123 GLU A CA 1
ATOM 921 C C . GLU A 1 123 ? -18.980 -7.968 -3.954 1.00 61.62 123 GLU A C 1
ATOM 923 O O . GLU A 1 123 ? -19.223 -7.910 -2.741 1.00 61.62 123 GLU A O 1
ATOM 928 N N . PRO A 1 124 ? -17.982 -8.728 -4.434 1.00 70.44 124 PRO A N 1
ATOM 929 C CA . PRO A 1 124 ? -17.192 -9.578 -3.563 1.00 70.44 124 PRO A CA 1
ATOM 930 C C . PRO A 1 124 ? -16.500 -8.730 -2.491 1.00 70.44 124 PRO A C 1
ATOM 932 O O . PRO A 1 124 ? -15.803 -7.764 -2.799 1.00 70.44 124 PRO A O 1
ATOM 935 N N . GLY A 1 125 ? -16.694 -9.101 -1.224 1.00 88.75 125 GLY A N 1
ATOM 936 C CA . GLY A 1 125 ? -15.949 -8.526 -0.106 1.00 88.75 125 GLY A CA 1
ATOM 937 C C . GLY A 1 125 ? -14.471 -8.930 -0.136 1.00 88.75 125 GLY A C 1
ATOM 938 O O . GLY A 1 125 ? -14.041 -9.718 -0.976 1.00 88.75 125 GLY A O 1
ATOM 939 N N . ILE A 1 126 ? -13.691 -8.418 0.817 1.00 97.38 126 ILE A N 1
ATOM 940 C CA . ILE A 1 126 ? -12.255 -8.710 0.946 1.00 97.38 126 ILE A CA 1
ATOM 941 C C . ILE A 1 126 ? -12.041 -10.217 1.230 1.00 97.38 126 ILE A C 1
ATOM 943 O O . ILE A 1 126 ? -12.473 -10.702 2.282 1.00 97.38 126 ILE A O 1
ATOM 947 N N . PRO A 1 127 ? -11.369 -10.976 0.341 1.00 97.69 127 PRO A N 1
ATOM 948 C CA . PRO A 1 127 ? -11.098 -12.399 0.545 1.00 97.69 127 PRO A CA 1
ATOM 949 C C . PRO A 1 127 ? -10.240 -12.692 1.785 1.00 97.69 127 PRO A C 1
ATOM 951 O O . PRO A 1 127 ? -9.332 -11.936 2.130 1.00 97.69 127 PRO A O 1
ATOM 954 N N . ARG A 1 128 ? -10.457 -13.854 2.420 1.00 97.81 128 ARG A N 1
ATOM 955 C CA . ARG A 1 128 ? -9.629 -14.343 3.542 1.00 97.81 128 ARG A CA 1
ATOM 956 C C . ARG A 1 128 ? -8.316 -14.962 3.057 1.00 97.81 128 ARG A C 1
ATOM 958 O O . ARG A 1 128 ? -8.080 -16.169 3.162 1.00 97.81 128 ARG A O 1
ATOM 965 N N . LYS A 1 129 ? -7.473 -14.119 2.471 1.00 98.50 129 LYS A N 1
ATOM 966 C CA . LYS A 1 129 ? -6.180 -14.492 1.900 1.00 98.50 129 LYS A CA 1
ATOM 967 C C . LYS A 1 129 ? -5.136 -13.451 2.259 1.00 98.50 129 LYS A C 1
ATOM 969 O O . LYS A 1 129 ? -5.386 -12.263 2.096 1.00 98.50 129 LYS A O 1
ATOM 974 N N . ILE A 1 130 ? -3.994 -13.903 2.756 1.00 98.75 130 ILE A N 1
ATOM 975 C CA . ILE A 1 130 ? -2.850 -13.078 3.126 1.00 98.75 130 ILE A CA 1
ATOM 976 C C . ILE A 1 130 ? -1.753 -13.297 2.093 1.00 98.75 130 ILE A C 1
ATOM 978 O O . ILE A 1 130 ? -1.388 -14.435 1.793 1.00 98.75 130 ILE A O 1
ATOM 982 N N . TRP A 1 131 ? -1.214 -12.196 1.591 1.00 98.62 131 TRP A N 1
ATOM 983 C CA . TRP A 1 131 ? -0.109 -12.148 0.655 1.00 98.62 131 TRP A CA 1
ATOM 984 C C . TRP A 1 131 ? 1.088 -11.478 1.310 1.00 98.62 131 TRP A C 1
ATOM 986 O O . TRP A 1 131 ? 0.988 -10.357 1.807 1.00 98.62 131 TRP A O 1
ATOM 996 N N . GLN A 1 132 ? 2.236 -12.136 1.246 1.00 98.12 132 GLN A N 1
ATOM 997 C CA . GLN A 1 132 ? 3.529 -11.497 1.456 1.00 98.12 132 GLN A CA 1
ATOM 998 C C . GLN A 1 132 ? 4.403 -11.755 0.235 1.00 98.12 132 GLN A C 1
ATOM 1000 O O . GLN A 1 132 ? 4.232 -12.760 -0.452 1.00 98.12 132 GLN A O 1
ATOM 1005 N N . ILE A 1 133 ? 5.327 -10.845 -0.055 1.00 96.38 133 ILE A N 1
ATOM 1006 C CA . ILE A 1 133 ? 6.208 -10.938 -1.220 1.00 96.38 133 ILE A CA 1
ATOM 1007 C C . ILE A 1 133 ? 7.652 -11.054 -0.740 1.00 96.38 133 ILE A C 1
ATOM 1009 O O . ILE A 1 133 ? 8.118 -10.230 0.046 1.00 96.38 133 ILE A O 1
ATOM 1013 N N . PHE A 1 134 ? 8.377 -12.039 -1.266 1.00 93.69 134 PHE A N 1
ATOM 1014 C CA . PHE A 1 134 ? 9.819 -12.164 -1.094 1.00 93.69 134 PHE A CA 1
ATOM 1015 C C . PHE A 1 134 ? 10.482 -12.411 -2.450 1.00 93.69 134 PHE A C 1
ATOM 1017 O O . PHE A 1 134 ? 10.614 -13.541 -2.905 1.00 93.69 134 PHE A O 1
ATOM 1024 N N . LEU A 1 135 ? 10.904 -11.329 -3.104 1.00 91.00 135 LEU A N 1
ATOM 1025 C CA . LEU A 1 135 ? 11.644 -11.398 -4.365 1.00 91.00 135 LEU A CA 1
ATOM 1026 C C . LEU A 1 135 ? 13.143 -11.374 -4.088 1.00 91.00 135 LEU A C 1
ATOM 1028 O O . LEU A 1 135 ? 13.622 -10.575 -3.272 1.00 91.00 135 LEU A O 1
ATOM 1032 N N . ARG A 1 136 ? 13.902 -12.219 -4.785 1.00 83.50 136 ARG A N 1
ATOM 1033 C CA . ARG A 1 136 ? 15.352 -12.270 -4.602 1.00 83.50 136 ARG A CA 1
ATOM 1034 C C . ARG A 1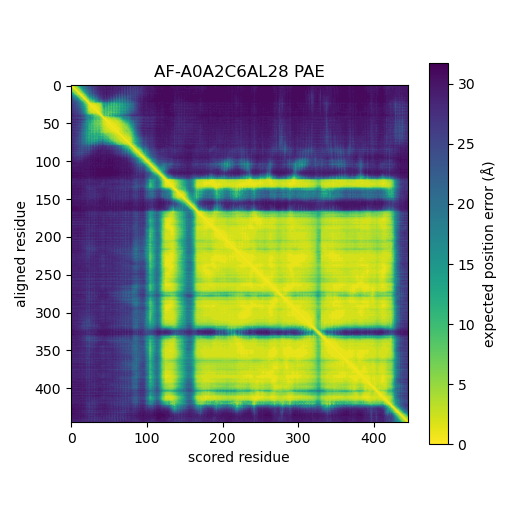 136 ? 16.014 -10.996 -5.150 1.00 83.50 136 ARG A C 1
ATOM 1036 O O . ARG A 1 136 ? 15.569 -10.428 -6.152 1.00 83.50 136 ARG A O 1
ATOM 1043 N N . PRO A 1 137 ? 17.100 -10.516 -4.520 1.00 75.25 137 PRO A N 1
ATOM 1044 C CA . PRO A 1 137 ? 17.875 -9.424 -5.083 1.00 75.25 137 PRO A CA 1
ATOM 1045 C C . PRO A 1 137 ? 18.498 -9.812 -6.433 1.00 75.25 137 PRO A C 1
ATOM 1047 O O . PRO A 1 137 ? 18.892 -10.968 -6.618 1.00 75.25 137 PRO A O 1
ATOM 1050 N N . PRO A 1 138 ? 18.685 -8.857 -7.358 1.00 67.88 138 PRO A N 1
ATOM 1051 C CA . PRO A 1 138 ? 19.383 -9.111 -8.612 1.00 67.88 138 PRO A CA 1
ATOM 1052 C C . PRO A 1 138 ? 20.776 -9.705 -8.378 1.00 67.88 138 PRO A C 1
ATOM 1054 O O . PRO A 1 138 ? 21.560 -9.168 -7.595 1.00 67.88 138 PRO A O 1
ATOM 1057 N N . GLY A 1 139 ? 21.093 -10.792 -9.083 1.00 62.69 139 GLY A N 1
ATOM 1058 C CA . GLY A 1 139 ? 22.376 -11.498 -8.970 1.00 62.69 139 GLY A CA 1
ATOM 1059 C C . GLY A 1 139 ? 22.417 -12.602 -7.909 1.00 62.69 139 GLY A C 1
ATOM 1060 O O . GLY A 1 139 ? 23.383 -13.359 -7.886 1.00 62.69 139 GLY A O 1
ATOM 1061 N N . ALA A 1 140 ? 21.374 -12.757 -7.084 1.00 62.06 140 ALA A N 1
ATOM 1062 C CA . ALA A 1 140 ? 21.261 -13.892 -6.166 1.00 62.06 140 ALA A CA 1
ATOM 1063 C C . ALA A 1 140 ? 21.138 -15.235 -6.910 1.00 62.06 140 ALA A C 1
ATOM 1065 O O . ALA A 1 140 ? 21.622 -16.240 -6.413 1.00 62.06 140 ALA A O 1
ATOM 1066 N N . GLU A 1 141 ? 20.557 -15.246 -8.113 1.00 58.09 141 GLU A N 1
ATOM 1067 C CA . GLU A 1 141 ? 20.477 -16.441 -8.969 1.00 58.09 141 GLU A CA 1
ATOM 1068 C C . GLU A 1 141 ? 21.852 -16.892 -9.462 1.00 58.09 141 GLU A C 1
ATOM 1070 O O . GLU A 1 141 ? 22.157 -18.074 -9.404 1.00 58.09 141 GLU A O 1
ATOM 1075 N N . ALA A 1 142 ? 22.714 -15.955 -9.873 1.00 57.12 142 ALA A N 1
ATOM 1076 C CA . ALA A 1 142 ? 24.084 -16.269 -10.276 1.00 57.12 142 ALA A CA 1
ATOM 1077 C C . ALA A 1 142 ? 24.931 -16.746 -9.087 1.00 57.12 142 ALA A C 1
ATOM 1079 O O . ALA A 1 142 ? 25.757 -17.635 -9.246 1.00 57.12 142 ALA A O 1
ATOM 1080 N N . ALA A 1 143 ? 24.710 -16.181 -7.895 1.00 56.84 143 ALA A N 1
ATOM 1081 C CA . ALA A 1 143 ? 25.371 -16.631 -6.673 1.00 56.84 143 ALA A CA 1
ATOM 1082 C C . ALA A 1 143 ? 24.873 -18.012 -6.213 1.00 56.84 143 ALA A C 1
ATOM 1084 O O . ALA A 1 143 ? 25.678 -18.822 -5.775 1.00 56.84 143 ALA A O 1
ATOM 1085 N N . ALA A 1 144 ? 23.572 -18.291 -6.339 1.00 58.19 144 ALA A N 1
ATOM 1086 C CA . ALA A 1 144 ? 22.994 -19.598 -6.034 1.00 58.19 144 ALA A CA 1
ATOM 1087 C C . ALA A 1 144 ? 23.443 -20.667 -7.042 1.00 58.19 144 ALA A C 1
ATOM 1089 O O . ALA A 1 144 ? 23.783 -21.767 -6.632 1.00 58.19 144 ALA A O 1
ATOM 1090 N N . ALA A 1 145 ? 23.506 -20.331 -8.334 1.00 56.28 145 ALA A N 1
ATOM 1091 C CA . ALA A 1 145 ? 24.022 -21.220 -9.373 1.00 56.28 145 ALA A CA 1
ATOM 1092 C C . ALA A 1 145 ? 25.530 -21.478 -9.223 1.00 56.28 145 ALA A C 1
ATOM 1094 O O . ALA A 1 145 ? 25.971 -22.601 -9.418 1.00 56.28 145 ALA A O 1
ATOM 1095 N N . ALA A 1 146 ? 26.318 -20.467 -8.835 1.00 56.91 146 ALA A N 1
ATOM 1096 C CA . ALA A 1 146 ? 27.738 -20.648 -8.530 1.00 56.91 146 ALA A CA 1
ATOM 1097 C C . ALA A 1 146 ? 27.958 -21.508 -7.275 1.00 56.91 146 ALA A C 1
ATOM 1099 O O . ALA A 1 146 ? 28.841 -22.350 -7.281 1.00 56.91 146 ALA A O 1
ATOM 1100 N N . ALA A 1 147 ? 27.140 -21.332 -6.230 1.00 56.47 147 ALA A N 1
ATOM 1101 C CA . ALA A 1 147 ? 27.204 -22.164 -5.027 1.00 56.47 147 ALA A CA 1
ATOM 1102 C C . ALA A 1 147 ? 26.786 -23.619 -5.303 1.00 56.47 147 ALA A C 1
ATOM 1104 O O . ALA A 1 147 ? 27.439 -24.530 -4.819 1.00 56.47 147 ALA A O 1
ATOM 1105 N N . ALA A 1 148 ? 25.752 -23.837 -6.124 1.00 56.50 148 ALA A N 1
ATOM 1106 C CA . ALA A 1 148 ? 25.350 -25.177 -6.555 1.00 56.50 148 ALA A CA 1
ATOM 1107 C C . ALA A 1 148 ? 26.433 -25.855 -7.415 1.00 56.50 148 ALA A C 1
ATOM 1109 O O . ALA A 1 148 ? 26.709 -27.030 -7.223 1.00 56.50 148 ALA A O 1
ATOM 1110 N N . ALA A 1 149 ? 27.103 -25.103 -8.296 1.00 57.88 149 ALA A N 1
ATOM 1111 C CA . ALA A 1 149 ? 28.213 -25.613 -9.101 1.00 57.88 149 ALA A CA 1
ATOM 1112 C C . ALA A 1 149 ? 29.495 -25.896 -8.286 1.00 57.88 149 ALA A C 1
ATOM 1114 O O . ALA A 1 149 ? 30.319 -26.690 -8.723 1.00 57.88 149 ALA A O 1
ATOM 1115 N N . GLU A 1 150 ? 29.683 -25.249 -7.128 1.00 56.22 150 GLU A N 1
ATOM 1116 C CA . GLU A 1 150 ? 30.766 -25.567 -6.179 1.00 56.22 150 GLU A CA 1
ATOM 1117 C C . GLU A 1 150 ? 30.425 -26.779 -5.286 1.00 56.22 150 GLU A C 1
ATOM 1119 O O . GLU A 1 150 ? 31.338 -27.457 -4.824 1.00 56.22 150 GLU A O 1
ATOM 1124 N N . GLU A 1 151 ? 29.140 -27.077 -5.061 1.00 52.53 151 GLU A N 1
ATOM 1125 C CA . GLU A 1 151 ? 28.685 -28.289 -4.354 1.00 52.53 151 GLU A CA 1
ATOM 1126 C C . GLU A 1 151 ? 28.643 -29.531 -5.275 1.00 52.53 151 GLU A C 1
ATOM 1128 O O . GLU A 1 151 ? 28.806 -30.646 -4.794 1.00 52.53 151 GLU A O 1
ATOM 1133 N N . GLU A 1 152 ? 28.531 -29.360 -6.599 1.00 49.09 152 GLU A N 1
ATOM 1134 C CA . GLU A 1 152 ? 28.568 -30.451 -7.596 1.00 49.09 152 GLU A CA 1
ATOM 1135 C C . GLU A 1 152 ? 29.973 -31.056 -7.853 1.00 49.09 152 GLU A C 1
ATOM 1137 O O . GLU A 1 152 ? 30.094 -32.003 -8.629 1.00 49.09 152 GLU A O 1
ATOM 1142 N N . GLU A 1 153 ? 31.045 -30.586 -7.193 1.00 49.16 153 GLU A N 1
ATOM 1143 C CA . GLU A 1 153 ? 32.355 -31.277 -7.206 1.00 49.16 153 GLU A CA 1
ATOM 1144 C C . GLU A 1 153 ? 32.487 -32.388 -6.135 1.00 49.16 153 GLU A C 1
ATOM 1146 O O . GLU A 1 153 ? 33.473 -33.127 -6.140 1.00 49.16 153 GLU A O 1
ATOM 1151 N N . GLU A 1 154 ? 31.488 -32.584 -5.265 1.00 46.66 154 GLU A N 1
ATOM 1152 C CA . GLU A 1 154 ? 31.431 -33.697 -4.305 1.00 46.66 154 GLU A CA 1
ATOM 1153 C C . GLU A 1 154 ? 30.020 -34.313 -4.258 1.00 46.66 154 GLU A C 1
ATOM 1155 O O . GLU A 1 154 ? 29.285 -34.056 -3.317 1.00 46.66 154 GLU A O 1
ATOM 1160 N N . GLU A 1 155 ? 29.640 -35.099 -5.275 1.00 41.47 155 GLU A N 1
ATOM 1161 C CA . GLU A 1 155 ? 28.752 -36.287 -5.214 1.00 41.47 155 GLU A CA 1
ATOM 1162 C C . GLU A 1 155 ? 28.219 -36.616 -6.627 1.00 41.47 155 GLU A C 1
ATOM 1164 O O . GLU A 1 155 ? 27.235 -36.058 -7.103 1.00 41.47 155 GLU A O 1
ATOM 1169 N N . GLU A 1 156 ? 28.880 -37.552 -7.322 1.00 43.22 156 GLU A N 1
ATOM 1170 C CA . GLU A 1 156 ? 28.263 -38.282 -8.435 1.00 43.22 156 GLU A CA 1
ATOM 1171 C C . GLU A 1 156 ? 27.332 -39.348 -7.837 1.00 43.22 156 GLU A C 1
ATOM 1173 O O . GLU A 1 156 ? 27.808 -40.431 -7.515 1.00 43.22 156 GLU A O 1
ATOM 1178 N N . GLU A 1 157 ? 26.036 -39.068 -7.669 1.00 39.94 157 GLU A N 1
ATOM 1179 C CA . GLU A 1 157 ? 24.985 -40.100 -7.662 1.00 39.94 157 GLU A CA 1
ATOM 1180 C C . GLU A 1 157 ? 23.566 -39.498 -7.814 1.00 39.94 157 GLU A C 1
ATOM 1182 O O . GLU A 1 157 ? 23.120 -38.673 -7.027 1.00 39.94 157 GLU A O 1
ATOM 1187 N N . GLU A 1 158 ? 22.880 -39.995 -8.850 1.00 38.19 158 GLU A N 1
ATOM 1188 C CA . GLU A 1 158 ? 21.433 -40.004 -9.129 1.00 38.19 158 GLU A CA 1
ATOM 1189 C C . GLU A 1 158 ? 20.700 -38.690 -9.491 1.00 38.19 158 GLU A C 1
ATOM 1191 O O . GLU A 1 158 ? 20.352 -37.839 -8.676 1.00 38.19 158 GLU A O 1
ATOM 1196 N N . GLU A 1 159 ? 20.372 -38.613 -10.787 1.00 40.75 159 GLU A N 1
ATOM 1197 C CA . GLU A 1 159 ? 19.426 -37.693 -11.416 1.00 40.75 159 GLU A CA 1
ATOM 1198 C C . GLU A 1 159 ? 18.008 -37.842 -10.821 1.00 40.75 159 GLU A C 1
ATOM 1200 O O . GLU A 1 159 ? 17.200 -38.648 -11.284 1.00 40.75 159 GLU A O 1
ATOM 1205 N N . GLU A 1 160 ? 17.659 -36.998 -9.851 1.00 36.53 160 GLU A N 1
ATOM 1206 C CA . GLU A 1 160 ? 16.293 -36.486 -9.712 1.00 36.53 160 GLU A CA 1
ATOM 1207 C C . GLU A 1 160 ? 16.302 -34.990 -10.058 1.00 36.53 160 GLU A C 1
ATOM 1209 O O . GLU A 1 160 ? 16.655 -34.136 -9.244 1.00 36.53 160 GLU A O 1
ATOM 1214 N N . GLU A 1 161 ? 15.902 -34.660 -11.294 1.00 40.62 161 GLU A N 1
ATOM 1215 C CA . GLU A 1 161 ? 15.471 -33.310 -11.681 1.00 40.62 161 GLU A CA 1
ATOM 1216 C C . GLU A 1 161 ? 14.189 -32.946 -10.907 1.00 40.62 161 GLU A C 1
ATOM 1218 O O . GLU A 1 161 ? 13.084 -32.941 -11.452 1.00 40.62 161 GLU A O 1
ATOM 1223 N N . ASP A 1 162 ? 14.317 -32.632 -9.619 1.00 36.38 162 ASP A N 1
ATOM 1224 C CA . ASP A 1 162 ? 13.273 -31.936 -8.879 1.00 36.38 162 ASP A CA 1
ATOM 1225 C C . ASP A 1 162 ? 13.621 -30.448 -8.810 1.00 36.38 162 ASP A C 1
ATOM 1227 O O . ASP A 1 162 ? 14.750 -30.041 -8.523 1.00 36.38 162 ASP A O 1
ATOM 1231 N N . HIS A 1 163 ? 12.642 -29.610 -9.132 1.00 40.81 163 HIS A N 1
ATOM 1232 C CA . HIS A 1 163 ? 12.782 -28.162 -9.144 1.00 40.81 163 HIS A CA 1
ATOM 1233 C C . HIS A 1 163 ? 13.154 -27.675 -7.732 1.00 40.81 163 HIS A C 1
ATOM 1235 O O . HIS A 1 163 ? 12.269 -27.363 -6.933 1.00 40.81 163 HIS A O 1
ATOM 1241 N N . LYS A 1 164 ? 14.450 -27.537 -7.415 1.00 40.75 164 LYS A N 1
ATOM 1242 C CA . LYS A 1 164 ? 14.916 -26.787 -6.238 1.00 40.75 164 LYS A CA 1
ATOM 1243 C C . LYS A 1 164 ? 14.569 -25.312 -6.444 1.00 40.75 164 LYS A C 1
ATOM 1245 O O . LYS A 1 164 ? 15.398 -24.483 -6.817 1.00 40.75 164 LYS A O 1
ATOM 1250 N N . ALA A 1 165 ? 13.308 -24.967 -6.192 1.00 51.44 165 ALA A N 1
ATOM 1251 C CA . ALA A 1 165 ? 12.920 -23.612 -5.858 1.00 51.44 165 ALA A CA 1
ATOM 1252 C C . ALA A 1 165 ? 13.822 -23.184 -4.695 1.00 51.44 165 ALA A C 1
ATOM 1254 O O . ALA A 1 165 ? 13.779 -23.774 -3.615 1.00 51.44 165 ALA A O 1
ATOM 1255 N N . ALA A 1 166 ? 14.715 -22.228 -4.951 1.00 60.34 166 ALA A N 1
ATOM 1256 C CA . ALA A 1 166 ? 15.679 -21.761 -3.966 1.00 60.34 166 ALA A CA 1
ATOM 1257 C C . ALA A 1 166 ? 14.943 -21.376 -2.672 1.00 60.34 166 ALA A C 1
ATOM 1259 O O . ALA A 1 166 ? 14.114 -20.466 -2.663 1.00 60.34 166 ALA A O 1
ATOM 1260 N N . THR A 1 167 ? 15.226 -22.090 -1.585 1.00 76.38 167 THR A N 1
ATOM 1261 C CA . THR A 1 167 ? 14.517 -21.948 -0.310 1.00 76.38 167 THR A CA 1
ATOM 1262 C C . THR A 1 167 ? 14.702 -20.546 0.276 1.00 76.38 167 THR A C 1
ATOM 1264 O O . THR A 1 167 ? 15.821 -20.029 0.317 1.00 76.38 167 THR A O 1
ATOM 1267 N N . VAL A 1 168 ? 13.627 -19.933 0.781 1.00 82.12 168 VAL A N 1
ATOM 1268 C CA . VAL A 1 168 ? 13.692 -18.637 1.479 1.00 82.12 168 VAL A CA 1
ATOM 1269 C C . VAL A 1 168 ? 14.244 -18.832 2.893 1.00 82.12 168 VAL A C 1
ATOM 1271 O O . VAL A 1 168 ? 13.707 -19.617 3.671 1.00 82.12 168 VAL A O 1
ATOM 1274 N N . ASP A 1 169 ? 15.296 -18.091 3.256 1.00 83.62 169 ASP A N 1
ATOM 1275 C CA . ASP A 1 169 ? 15.853 -18.129 4.614 1.00 83.62 169 ASP A CA 1
ATOM 1276 C C . ASP A 1 169 ? 14.840 -17.582 5.636 1.00 83.62 169 ASP A C 1
ATOM 1278 O O . ASP A 1 169 ? 14.394 -16.432 5.553 1.00 83.62 169 ASP A O 1
ATOM 1282 N N . VAL A 1 170 ? 14.522 -18.407 6.639 1.00 84.69 170 VAL A N 1
ATOM 1283 C CA . VAL A 1 170 ? 13.537 -18.146 7.700 1.00 84.69 170 VAL A CA 1
ATOM 1284 C C . VAL A 1 170 ? 13.785 -16.823 8.431 1.00 84.69 170 VAL A C 1
ATOM 1286 O O . VAL A 1 170 ? 12.833 -16.189 8.889 1.00 84.69 170 VAL A O 1
ATOM 1289 N N . LYS A 1 171 ? 15.031 -16.332 8.501 1.00 84.94 171 LYS A N 1
ATOM 1290 C CA . LYS A 1 171 ? 15.337 -15.030 9.123 1.00 84.94 171 LYS A CA 1
ATOM 1291 C C . LYS A 1 171 ? 14.591 -13.860 8.468 1.00 84.94 171 LYS A C 1
ATOM 1293 O O . LYS A 1 171 ? 14.360 -12.839 9.119 1.00 84.94 171 LYS A O 1
ATOM 1298 N N . HIS A 1 172 ? 14.212 -13.999 7.197 1.00 82.56 172 HIS A N 1
ATOM 1299 C CA . HIS A 1 172 ? 13.453 -12.994 6.455 1.00 82.56 172 HIS A CA 1
ATOM 1300 C C . HIS A 1 172 ? 11.952 -13.012 6.761 1.00 82.56 172 HIS A C 1
ATOM 1302 O O . HIS A 1 172 ? 11.275 -12.037 6.455 1.00 82.56 172 HIS A O 1
ATOM 1308 N N . LEU A 1 173 ? 11.453 -14.067 7.407 1.00 88.56 173 LEU A N 1
ATOM 1309 C CA . LEU A 1 173 ? 10.032 -14.299 7.685 1.00 88.56 173 LEU A CA 1
ATOM 1310 C C . LEU A 1 173 ? 9.730 -14.299 9.192 1.00 88.56 173 LEU A C 1
ATOM 1312 O O . LEU A 1 173 ? 8.733 -14.853 9.647 1.00 88.56 173 LEU A O 1
ATOM 1316 N N . THR A 1 174 ? 10.603 -13.692 9.998 1.00 89.50 174 THR A N 1
ATOM 1317 C CA . THR A 1 174 ? 10.493 -13.725 11.467 1.00 89.50 174 THR A CA 1
ATOM 1318 C C . THR A 1 174 ? 9.190 -13.127 11.996 1.00 89.50 174 THR A C 1
ATOM 1320 O O . THR A 1 174 ? 8.664 -13.626 12.988 1.00 89.50 174 THR A O 1
ATOM 1323 N N . ASP A 1 175 ? 8.630 -12.110 11.334 1.00 92.69 175 ASP A N 1
ATOM 1324 C CA . ASP A 1 175 ? 7.362 -11.498 11.753 1.00 92.69 175 ASP A CA 1
ATOM 1325 C C . ASP A 1 175 ? 6.127 -12.152 11.103 1.00 92.69 175 ASP A C 1
ATOM 1327 O O . ASP A 1 175 ? 5.011 -11.994 11.605 1.00 92.69 175 ASP A O 1
ATOM 1331 N N . THR A 1 176 ? 6.308 -12.969 10.056 1.00 94.75 176 THR A N 1
ATOM 1332 C CA . THR A 1 176 ? 5.235 -13.700 9.356 1.00 94.75 176 THR A CA 1
ATOM 1333 C C . THR A 1 176 ? 4.421 -14.590 10.293 1.00 94.75 176 THR A C 1
ATOM 1335 O O . THR A 1 176 ? 3.206 -14.704 10.136 1.00 94.75 176 THR A O 1
ATOM 1338 N N . ALA A 1 177 ? 5.058 -15.193 11.301 1.00 96.06 177 ALA A N 1
ATOM 1339 C CA . ALA A 1 177 ? 4.383 -16.081 12.246 1.00 96.06 177 ALA A CA 1
ATOM 1340 C C . ALA A 1 177 ? 3.181 -15.409 12.938 1.00 96.06 177 ALA A C 1
ATOM 1342 O O . ALA A 1 177 ? 2.169 -16.065 13.180 1.00 96.06 177 ALA A O 1
ATOM 1343 N N . SER A 1 178 ? 3.262 -14.098 13.204 1.00 97.56 178 SER A N 1
ATOM 1344 C CA . SER A 1 178 ? 2.158 -13.337 13.802 1.00 97.56 178 SER A CA 1
ATOM 1345 C C . SER A 1 178 ? 0.923 -13.298 12.897 1.00 97.56 178 SER A C 1
ATOM 1347 O O . SER A 1 178 ? -0.193 -13.480 13.379 1.00 97.56 178 SER A O 1
ATOM 1349 N N . TRP A 1 179 ? 1.107 -13.147 11.583 1.00 98.19 179 TRP A N 1
ATOM 1350 C CA . TRP A 1 179 ? 0.016 -13.127 10.611 1.00 98.19 179 TRP A CA 1
ATOM 1351 C C . TRP A 1 179 ? -0.729 -14.455 10.563 1.00 98.19 179 TRP A C 1
ATOM 1353 O O . TRP A 1 179 ? -1.956 -14.456 10.582 1.00 98.19 179 TRP A O 1
ATOM 1363 N N . ILE A 1 180 ? 0.001 -15.571 10.564 1.00 97.75 180 ILE A N 1
ATOM 1364 C CA . ILE A 1 180 ? -0.586 -16.916 10.545 1.00 97.75 180 ILE A CA 1
ATOM 1365 C C . ILE A 1 180 ? -1.301 -17.203 11.871 1.00 97.75 180 ILE A C 1
ATOM 1367 O O . ILE A 1 180 ? -2.451 -17.636 11.878 1.00 97.75 180 ILE A O 1
ATOM 1371 N N . ALA A 1 181 ? -0.652 -16.920 13.004 1.00 97.69 181 ALA A N 1
ATOM 1372 C CA . ALA A 1 181 ? -1.202 -17.215 14.326 1.00 97.69 181 ALA A CA 1
ATOM 1373 C C . ALA A 1 181 ? -2.467 -16.402 14.649 1.00 97.69 181 ALA A C 1
ATOM 1375 O O . ALA A 1 181 ? -3.394 -16.929 15.259 1.00 97.69 181 ALA A O 1
ATOM 1376 N N . GLN A 1 182 ? -2.517 -15.131 14.239 1.00 97.75 182 GLN A N 1
ATOM 1377 C CA . GLN A 1 182 ? -3.670 -14.258 14.486 1.00 97.75 182 GLN A CA 1
ATOM 1378 C C . GLN A 1 182 ? -4.839 -14.511 13.529 1.00 97.75 182 GLN A C 1
ATOM 1380 O O . GLN A 1 182 ? -5.951 -14.063 13.801 1.00 97.75 182 GLN A O 1
ATOM 1385 N N . ASN A 1 183 ? -4.599 -15.196 12.407 1.00 98.31 183 ASN A N 1
ATOM 1386 C CA . ASN A 1 183 ? -5.574 -15.375 11.333 1.00 98.31 183 ASN A CA 1
ATOM 1387 C C . ASN A 1 183 ? -5.624 -16.841 10.861 1.00 98.31 183 ASN A C 1
ATOM 1389 O O . ASN A 1 183 ? -5.382 -17.114 9.685 1.00 98.31 183 ASN A O 1
ATOM 1393 N N . PRO A 1 184 ? -5.934 -17.803 11.752 1.00 97.44 184 PRO A N 1
ATOM 1394 C CA . PRO A 1 184 ? -5.912 -19.230 11.415 1.00 97.44 184 PRO A CA 1
ATOM 1395 C C . PRO A 1 184 ? -6.960 -19.628 10.362 1.00 97.44 184 PRO A C 1
ATOM 1397 O O . PRO A 1 184 ? -6.867 -20.700 9.773 1.00 97.44 184 PRO A O 1
ATOM 1400 N N . ASP A 1 185 ? -7.967 -18.785 10.131 1.00 96.81 185 ASP A N 1
ATOM 1401 C CA . ASP A 1 185 ? -9.008 -18.954 9.117 1.00 96.81 185 ASP A CA 1
ATOM 1402 C C . ASP A 1 185 ? -8.678 -18.274 7.774 1.00 96.81 185 ASP A C 1
ATOM 1404 O O . ASP A 1 185 ? -9.521 -18.252 6.875 1.00 96.81 185 ASP A O 1
ATOM 1408 N N . TYR A 1 186 ? -7.472 -17.714 7.628 1.00 98.25 186 TYR A N 1
ATOM 1409 C CA . TYR A 1 186 ? -6.988 -17.106 6.391 1.00 98.25 186 TYR A CA 1
ATOM 1410 C C . TYR A 1 186 ? -6.006 -18.042 5.696 1.00 98.25 186 TYR A C 1
ATOM 1412 O O . TYR A 1 186 ? -5.128 -18.640 6.314 1.00 98.25 186 TYR A O 1
ATOM 1420 N N . SER A 1 187 ? -6.118 -18.119 4.371 1.00 98.25 187 SER A N 1
ATOM 1421 C CA . SER A 1 187 ? -5.057 -18.715 3.559 1.00 98.25 187 SER A CA 1
ATOM 1422 C C . SER A 1 187 ? -3.843 -17.786 3.532 1.00 98.25 187 SER A C 1
ATOM 1424 O O . SER A 1 187 ? -3.997 -16.570 3.456 1.00 98.25 187 SER A O 1
ATOM 1426 N N . TYR A 1 188 ? -2.638 -18.346 3.587 1.00 98.25 188 TYR A N 1
ATOM 1427 C CA . TYR A 1 188 ? -1.388 -17.591 3.523 1.00 98.25 188 TYR A CA 1
ATOM 1428 C C . TYR A 1 188 ? -0.607 -17.972 2.268 1.00 98.25 188 TYR A C 1
ATOM 1430 O O . TYR A 1 188 ? -0.464 -19.156 1.963 1.00 98.25 188 TYR A O 1
ATOM 1438 N N . VAL A 1 189 ? -0.083 -16.971 1.559 1.00 97.94 189 VAL A N 1
ATOM 1439 C CA . VAL A 1 189 ? 0.793 -17.160 0.402 1.00 97.94 189 VAL A CA 1
ATOM 1440 C C . VAL A 1 189 ? 2.008 -16.244 0.517 1.00 97.94 189 VAL A C 1
ATOM 1442 O O . VAL A 1 189 ? 1.875 -15.020 0.575 1.00 97.94 189 VAL A O 1
ATOM 1445 N N . LEU A 1 190 ? 3.195 -16.848 0.480 1.00 96.94 190 LEU A N 1
ATOM 1446 C CA . LEU A 1 190 ? 4.448 -16.150 0.221 1.00 96.94 190 LEU A CA 1
ATOM 1447 C C . LEU A 1 190 ? 4.736 -16.211 -1.283 1.00 96.94 190 LEU A C 1
ATOM 1449 O O . LEU A 1 190 ? 4.996 -17.284 -1.820 1.00 96.94 190 LEU A O 1
ATOM 1453 N N . LEU A 1 191 ? 4.656 -15.072 -1.964 1.00 95.31 191 LEU A N 1
ATOM 1454 C CA . LEU A 1 191 ? 4.997 -14.951 -3.377 1.00 95.31 191 LEU A CA 1
ATOM 1455 C C . LEU A 1 191 ? 6.498 -14.727 -3.536 1.00 95.31 191 LEU A C 1
ATOM 1457 O O . LEU A 1 191 ? 7.014 -13.648 -3.232 1.00 95.31 191 LEU A O 1
ATOM 1461 N N . ASP A 1 192 ? 7.172 -15.750 -4.044 1.00 92.38 192 ASP A N 1
ATOM 1462 C CA . ASP A 1 192 ? 8.540 -15.677 -4.539 1.00 92.38 192 ASP A CA 1
ATOM 1463 C C . ASP A 1 192 ? 8.577 -15.308 -6.035 1.00 92.38 192 ASP A C 1
ATOM 1465 O O . ASP A 1 192 ? 7.552 -14.988 -6.646 1.00 92.38 192 ASP A O 1
ATOM 1469 N N . ASP A 1 193 ? 9.764 -15.324 -6.646 1.00 90.62 193 ASP A N 1
ATOM 1470 C CA . ASP A 1 193 ? 9.930 -14.981 -8.063 1.00 90.62 193 ASP A CA 1
ATOM 1471 C C . ASP A 1 193 ? 9.123 -15.905 -8.999 1.00 90.62 193 ASP A C 1
ATOM 1473 O O . ASP A 1 193 ? 8.496 -15.431 -9.953 1.00 90.62 193 ASP A O 1
ATOM 1477 N N . ALA A 1 194 ? 9.098 -17.213 -8.720 1.00 90.25 194 ALA A N 1
ATOM 1478 C CA . ALA A 1 194 ? 8.383 -18.195 -9.535 1.00 90.25 194 ALA A CA 1
ATOM 1479 C C . ALA A 1 194 ? 6.861 -18.037 -9.395 1.00 90.25 194 ALA A C 1
ATOM 1481 O O . ALA A 1 194 ? 6.138 -18.000 -10.399 1.00 90.25 194 ALA A O 1
ATOM 1482 N N . GLY A 1 195 ? 6.379 -17.868 -8.162 1.00 93.50 195 GLY A N 1
ATOM 1483 C CA . GLY A 1 195 ? 4.984 -17.593 -7.841 1.00 93.50 195 GLY A CA 1
ATOM 1484 C C . GLY A 1 195 ? 4.500 -16.279 -8.450 1.00 93.50 195 GLY A C 1
ATOM 1485 O O . GLY A 1 195 ? 3.417 -16.242 -9.039 1.00 93.50 195 GLY A O 1
ATOM 1486 N N . ALA A 1 196 ? 5.316 -15.222 -8.397 1.00 94.00 196 ALA A N 1
ATOM 1487 C CA . ALA A 1 196 ? 5.026 -13.947 -9.045 1.00 94.00 196 ALA A CA 1
ATOM 1488 C C . ALA A 1 196 ? 4.882 -14.110 -10.565 1.00 94.00 196 ALA A C 1
ATOM 1490 O O . ALA A 1 196 ? 3.886 -13.670 -11.142 1.00 94.00 196 ALA A O 1
ATOM 1491 N N . ALA A 1 197 ? 5.824 -14.796 -11.219 1.00 92.56 197 ALA A N 1
ATOM 1492 C CA . ALA A 1 197 ? 5.769 -15.033 -12.660 1.00 92.56 197 ALA A CA 1
ATOM 1493 C C . ALA A 1 197 ? 4.537 -15.862 -13.070 1.00 92.56 197 ALA A C 1
ATOM 1495 O O . ALA A 1 197 ? 3.884 -15.554 -14.069 1.00 92.56 197 ALA A O 1
ATOM 1496 N N . ALA A 1 198 ? 4.185 -16.891 -12.293 1.00 94.56 198 ALA A N 1
ATOM 1497 C CA . ALA A 1 198 ? 2.996 -17.705 -12.534 1.00 94.56 198 ALA A CA 1
ATOM 1498 C C . ALA A 1 198 ? 1.694 -16.906 -12.350 1.00 94.56 198 ALA A C 1
ATOM 1500 O O . ALA A 1 198 ? 0.798 -17.000 -13.191 1.00 94.56 198 ALA A O 1
ATOM 1501 N N . MET A 1 199 ? 1.603 -16.090 -11.292 1.00 95.62 199 MET A N 1
ATOM 1502 C CA . MET A 1 199 ? 0.461 -15.205 -11.038 1.00 95.62 199 MET A CA 1
ATOM 1503 C C . MET A 1 199 ? 0.271 -14.218 -12.195 1.00 95.62 199 MET A C 1
ATOM 1505 O O . MET A 1 199 ? -0.828 -14.106 -12.739 1.00 95.62 199 MET A O 1
ATOM 1509 N N . LEU A 1 200 ? 1.355 -13.572 -12.635 1.00 96.06 200 LEU A N 1
ATOM 1510 C CA . LEU A 1 200 ? 1.313 -12.603 -13.727 1.00 96.06 200 LEU A CA 1
ATOM 1511 C C . LEU A 1 200 ? 0.912 -13.233 -15.058 1.00 96.06 200 LEU A C 1
ATOM 1513 O O . LEU A 1 200 ? 0.076 -12.672 -15.760 1.00 96.06 200 LEU A O 1
ATOM 1517 N N . ARG A 1 201 ? 1.445 -14.411 -15.403 1.00 94.69 201 ARG A N 1
ATOM 1518 C CA . ARG A 1 201 ? 1.017 -15.127 -16.617 1.00 94.69 201 ARG A CA 1
ATOM 1519 C C . ARG A 1 201 ? -0.463 -15.499 -16.569 1.00 94.69 201 ARG A C 1
ATOM 1521 O O . ARG A 1 201 ? -1.143 -15.356 -17.579 1.00 94.69 201 ARG A O 1
ATOM 1528 N N . ARG A 1 202 ? -0.957 -15.950 -15.410 1.00 96.62 202 ARG A N 1
ATOM 1529 C CA . ARG A 1 202 ? -2.357 -16.359 -15.226 1.00 96.62 202 ARG A CA 1
ATOM 1530 C C . ARG A 1 202 ? -3.331 -15.195 -15.407 1.00 96.62 202 ARG A C 1
ATOM 1532 O O . ARG A 1 202 ? -4.320 -15.357 -16.108 1.00 96.62 202 ARG A O 1
ATOM 1539 N N . HIS A 1 203 ? -3.060 -14.050 -14.782 1.00 96.62 203 HIS A N 1
ATOM 1540 C CA . HIS A 1 203 ? -4.014 -12.931 -14.728 1.00 96.62 203 HIS A CA 1
ATOM 1541 C C . HIS A 1 203 ? -3.759 -11.841 -15.769 1.00 96.62 203 HIS A C 1
ATOM 1543 O O . HIS A 1 203 ? -4.682 -11.148 -16.181 1.00 96.62 203 HIS A O 1
ATOM 1549 N N . TYR A 1 204 ? -2.514 -11.699 -16.220 1.00 96.06 204 TYR A N 1
ATOM 1550 C CA . TYR A 1 204 ? -2.069 -10.613 -17.095 1.00 96.06 204 TYR A CA 1
ATOM 1551 C C . TYR A 1 204 ? -1.364 -11.116 -18.365 1.00 96.06 204 TYR A C 1
ATOM 1553 O O . TYR A 1 204 ? -0.706 -10.336 -19.053 1.00 96.06 204 TYR A O 1
ATOM 1561 N N . GLY A 1 205 ? -1.531 -12.399 -18.716 1.00 93.69 205 GLY A N 1
ATOM 1562 C CA . GLY A 1 205 ? -0.955 -13.036 -19.910 1.00 93.69 205 GLY A CA 1
ATOM 1563 C C . GLY A 1 205 ? -1.225 -12.290 -21.222 1.00 93.69 205 GLY A C 1
ATOM 1564 O O . GLY A 1 205 ? -0.369 -12.250 -22.102 1.00 93.69 205 GLY A O 1
ATOM 1565 N N . GLY A 1 206 ? -2.392 -11.646 -21.334 1.00 92.44 206 GLY A N 1
ATOM 1566 C CA . GLY A 1 206 ? -2.776 -10.842 -22.499 1.00 92.44 206 GLY A CA 1
ATOM 1567 C C . GLY A 1 206 ? -2.133 -9.449 -22.570 1.00 92.44 206 GLY A C 1
ATOM 1568 O O . GLY A 1 206 ? -2.198 -8.806 -23.614 1.00 92.44 206 GLY A O 1
ATOM 1569 N N . ASN A 1 207 ? -1.493 -8.965 -21.499 1.00 90.62 207 ASN A N 1
ATOM 1570 C CA . ASN A 1 207 ? -0.886 -7.633 -21.447 1.00 90.62 207 ASN A CA 1
ATOM 1571 C C . ASN A 1 207 ? 0.641 -7.712 -21.611 1.00 90.62 207 ASN A C 1
ATOM 1573 O O . ASN A 1 207 ? 1.411 -7.584 -20.656 1.00 90.62 207 ASN A O 1
ATOM 1577 N N . ALA A 1 208 ? 1.089 -7.894 -22.855 1.00 88.25 208 ALA A N 1
ATOM 1578 C CA . ALA A 1 208 ? 2.509 -8.041 -23.185 1.00 88.25 208 ALA A CA 1
ATOM 1579 C C . ALA A 1 208 ? 3.379 -6.852 -22.728 1.00 88.25 208 ALA A C 1
ATOM 1581 O O . ALA A 1 208 ? 4.554 -7.030 -22.408 1.00 88.25 208 ALA A O 1
ATOM 1582 N N . THR A 1 209 ? 2.823 -5.637 -22.687 1.00 85.31 209 THR A N 1
ATOM 1583 C CA . THR A 1 209 ? 3.549 -4.444 -22.225 1.00 85.31 209 THR A CA 1
ATOM 1584 C C . THR A 1 209 ? 3.786 -4.481 -20.720 1.00 85.31 209 THR A C 1
ATOM 1586 O O . THR A 1 209 ? 4.917 -4.255 -20.295 1.00 85.31 209 THR A O 1
ATOM 1589 N N . LEU A 1 210 ? 2.768 -4.819 -19.924 1.00 89.88 210 LEU A N 1
ATOM 1590 C CA . LEU A 1 210 ? 2.909 -4.980 -18.477 1.00 89.88 210 LEU A CA 1
ATOM 1591 C C . LEU A 1 210 ? 3.923 -6.075 -18.136 1.0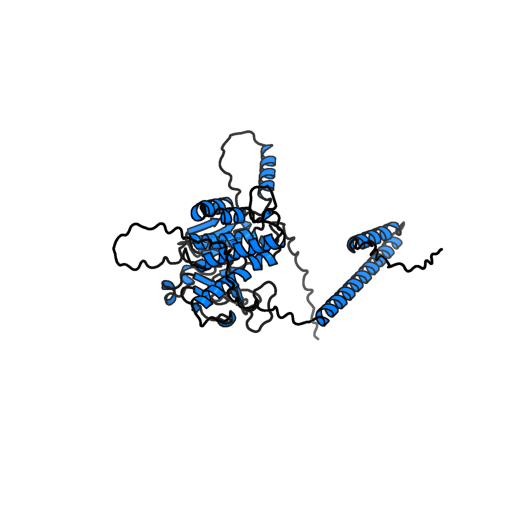0 89.88 210 LEU A C 1
ATOM 1593 O O . LEU A 1 210 ? 4.831 -5.834 -17.344 1.00 89.88 210 LEU A O 1
ATOM 1597 N N . LEU A 1 211 ? 3.805 -7.249 -18.764 1.00 90.62 211 LEU A N 1
ATOM 1598 C CA . LEU A 1 211 ? 4.723 -8.366 -18.525 1.00 90.62 211 LEU A CA 1
ATOM 1599 C C . LEU A 1 211 ? 6.169 -7.993 -18.866 1.00 90.62 211 LEU A C 1
ATOM 1601 O O . LEU A 1 211 ? 7.074 -8.251 -18.076 1.00 90.62 211 LEU A O 1
ATOM 1605 N N . ARG A 1 212 ? 6.383 -7.318 -20.004 1.00 87.06 212 ARG A N 1
ATOM 1606 C CA . ARG A 1 212 ? 7.705 -6.823 -20.405 1.00 87.06 212 ARG A CA 1
ATOM 1607 C C . ARG A 1 212 ? 8.252 -5.802 -19.412 1.00 87.06 212 ARG A C 1
ATOM 1609 O O . ARG A 1 212 ? 9.416 -5.887 -19.043 1.00 87.06 212 ARG A O 1
ATOM 1616 N N . ILE A 1 213 ? 7.442 -4.843 -18.967 1.00 86.69 213 ILE A N 1
ATOM 1617 C CA . ILE A 1 213 ? 7.878 -3.842 -17.984 1.00 86.69 213 ILE A CA 1
ATOM 1618 C C . ILE A 1 213 ? 8.250 -4.521 -16.664 1.00 86.69 213 ILE A C 1
ATOM 1620 O O . ILE A 1 213 ? 9.334 -4.268 -16.143 1.00 86.69 213 ILE A O 1
ATOM 1624 N N . PHE A 1 214 ? 7.404 -5.419 -16.158 1.00 90.75 214 PHE A N 1
ATOM 1625 C CA . PHE A 1 214 ? 7.651 -6.133 -14.907 1.00 90.75 214 PHE A CA 1
ATOM 1626 C C . PHE A 1 214 ? 8.943 -6.962 -14.947 1.00 90.75 214 PHE A C 1
ATOM 1628 O O . PHE A 1 214 ? 9.711 -6.958 -13.983 1.00 90.75 214 PHE A O 1
ATOM 1635 N N . ASP A 1 215 ? 9.208 -7.642 -16.064 1.00 88.6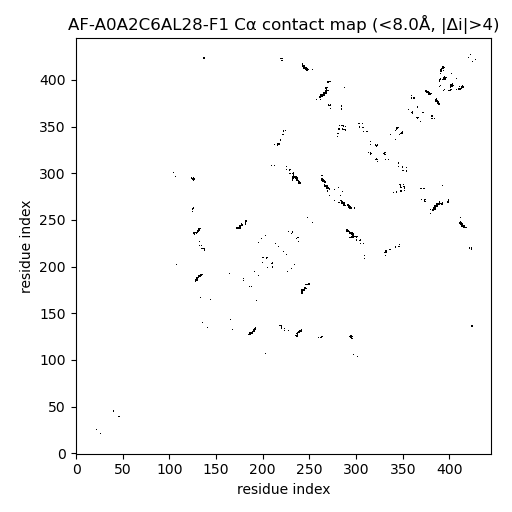2 215 ASP A N 1
ATOM 1636 C CA . ASP A 1 215 ? 10.435 -8.417 -16.271 1.00 88.62 215 ASP A CA 1
ATOM 1637 C C . ASP A 1 215 ? 11.690 -7.526 -16.304 1.00 88.62 215 ASP A C 1
ATOM 1639 O O . ASP A 1 215 ? 12.725 -7.847 -15.717 1.00 88.62 215 ASP A O 1
ATOM 1643 N N . GLN A 1 216 ? 11.588 -6.346 -16.919 1.00 86.81 216 GLN A N 1
ATOM 1644 C CA . GLN A 1 216 ? 12.718 -5.430 -17.061 1.00 86.81 216 GLN A CA 1
ATOM 1645 C C . GLN A 1 216 ? 13.028 -4.610 -15.795 1.00 86.81 216 GLN A C 1
ATOM 1647 O O . GLN A 1 216 ? 14.146 -4.102 -15.659 1.00 86.81 216 GLN A O 1
ATOM 1652 N N . VAL A 1 217 ? 12.087 -4.459 -14.857 1.00 87.81 217 VAL A N 1
ATOM 1653 C CA . VAL A 1 217 ? 12.334 -3.761 -13.585 1.00 87.81 217 VAL A CA 1
ATOM 1654 C C . VAL A 1 217 ? 13.243 -4.614 -12.695 1.00 87.81 217 VAL A C 1
ATOM 1656 O O . VAL A 1 217 ? 12.833 -5.617 -12.119 1.00 87.81 217 VAL A O 1
ATOM 1659 N N . ARG A 1 218 ? 14.504 -4.188 -12.549 1.00 87.00 218 ARG A N 1
ATOM 1660 C CA . ARG A 1 218 ? 15.502 -4.883 -11.714 1.00 87.00 218 ARG A CA 1
ATOM 1661 C C . ARG A 1 218 ? 15.507 -4.458 -10.250 1.00 87.00 218 ARG A C 1
ATOM 1663 O O . ARG A 1 218 ? 15.969 -5.217 -9.410 1.00 87.00 218 ARG A O 1
ATOM 1670 N N . ASN A 1 219 ? 15.061 -3.246 -9.930 1.00 90.75 219 ASN A N 1
ATOM 1671 C CA . ASN A 1 219 ? 15.027 -2.795 -8.541 1.00 90.75 219 ASN A CA 1
ATOM 1672 C C . ASN A 1 219 ? 13.946 -3.580 -7.780 1.00 90.75 219 ASN A C 1
ATOM 1674 O O . ASN A 1 219 ? 12.766 -3.471 -8.110 1.00 90.75 219 ASN A O 1
ATOM 1678 N N . THR A 1 220 ? 14.343 -4.351 -6.763 1.00 91.12 220 THR A N 1
ATOM 1679 C CA . THR A 1 220 ? 13.421 -5.218 -6.010 1.00 91.12 220 THR A CA 1
ATOM 1680 C C . THR A 1 220 ? 12.306 -4.434 -5.311 1.00 91.12 220 THR A C 1
ATOM 1682 O O . THR A 1 220 ? 11.194 -4.941 -5.206 1.00 91.12 220 THR A O 1
ATOM 1685 N N . GLY A 1 221 ? 12.572 -3.193 -4.880 1.00 92.75 221 GLY A N 1
ATOM 1686 C CA . GLY A 1 221 ? 11.566 -2.307 -4.283 1.00 92.75 221 GLY A CA 1
ATOM 1687 C C . GLY A 1 221 ? 10.460 -1.957 -5.276 1.00 92.75 221 GLY A C 1
ATOM 1688 O O . GLY A 1 221 ? 9.308 -2.299 -5.037 1.00 92.75 221 GLY A O 1
ATOM 1689 N N . LEU A 1 222 ? 10.826 -1.402 -6.441 1.00 94.50 222 LEU A N 1
ATOM 1690 C CA . LEU A 1 222 ? 9.865 -1.102 -7.517 1.00 94.50 222 LEU A CA 1
ATOM 1691 C C . LEU A 1 222 ? 9.059 -2.338 -7.934 1.00 94.50 222 LEU A C 1
ATOM 1693 O O . LEU A 1 222 ? 7.853 -2.259 -8.161 1.00 94.50 222 LEU A O 1
ATOM 1697 N N . LYS A 1 223 ? 9.738 -3.486 -8.058 1.00 94.31 223 LYS A N 1
ATOM 1698 C CA . LYS A 1 223 ? 9.119 -4.741 -8.494 1.00 94.31 223 LYS A CA 1
ATOM 1699 C C . LYS A 1 223 ? 8.112 -5.261 -7.465 1.00 94.31 223 LYS A C 1
ATOM 1701 O O . LYS A 1 223 ? 7.030 -5.691 -7.850 1.00 94.31 223 LYS A O 1
ATOM 1706 N N . SER A 1 224 ? 8.448 -5.188 -6.176 1.00 96.44 224 SER A N 1
ATOM 1707 C CA . SER A 1 224 ? 7.561 -5.577 -5.071 1.00 96.44 224 SER A CA 1
ATOM 1708 C C . SER A 1 224 ? 6.366 -4.630 -4.920 1.00 96.44 224 SER A C 1
ATOM 1710 O O . SER A 1 224 ? 5.239 -5.095 -4.744 1.00 96.44 224 SER A O 1
ATOM 1712 N N . ASP A 1 225 ? 6.578 -3.316 -5.047 1.00 98.06 225 ASP A N 1
ATOM 1713 C CA . ASP A 1 225 ? 5.492 -2.330 -5.069 1.00 98.06 225 ASP A CA 1
ATOM 1714 C C . ASP A 1 225 ? 4.526 -2.612 -6.229 1.00 98.06 225 ASP A C 1
ATOM 1716 O O . ASP A 1 225 ? 3.333 -2.777 -6.020 1.00 98.06 225 ASP A O 1
ATOM 1720 N N . LEU A 1 226 ? 5.014 -2.773 -7.463 1.00 97.81 226 LEU A N 1
ATOM 1721 C CA . LEU A 1 226 ? 4.132 -3.087 -8.593 1.00 97.81 226 LEU A CA 1
ATOM 1722 C C . LEU A 1 226 ? 3.397 -4.429 -8.402 1.00 97.81 226 LEU A C 1
ATOM 1724 O O . LEU A 1 226 ? 2.199 -4.528 -8.673 1.00 97.81 226 LEU A O 1
ATOM 1728 N N . LEU A 1 227 ? 4.093 -5.460 -7.912 1.00 98.38 227 LEU A N 1
ATOM 1729 C CA . LEU A 1 227 ? 3.504 -6.783 -7.708 1.00 98.38 227 LEU A CA 1
ATOM 1730 C C . LEU A 1 227 ? 2.362 -6.757 -6.685 1.00 98.38 227 LEU A C 1
ATOM 1732 O O . LEU A 1 227 ? 1.338 -7.392 -6.931 1.00 98.38 227 LEU A O 1
ATOM 1736 N N . ARG A 1 228 ? 2.487 -6.016 -5.574 1.00 98.50 228 ARG A N 1
ATOM 1737 C CA . ARG A 1 228 ? 1.431 -5.979 -4.545 1.00 98.50 228 ARG A CA 1
ATOM 1738 C C . ARG A 1 228 ? 0.126 -5.392 -5.086 1.00 98.50 228 ARG A C 1
ATOM 1740 O O . ARG A 1 228 ? -0.941 -5.932 -4.804 1.00 98.50 228 ARG A O 1
ATOM 1747 N N . TYR A 1 229 ? 0.203 -4.357 -5.927 1.00 98.75 229 TYR A N 1
ATOM 1748 C CA . TYR A 1 229 ? -0.981 -3.781 -6.568 1.00 98.75 229 TYR A CA 1
ATOM 1749 C C . TYR A 1 229 ? -1.615 -4.756 -7.560 1.00 98.75 229 TYR A C 1
ATOM 1751 O O . TYR A 1 229 ? -2.831 -4.920 -7.562 1.00 98.75 229 TYR A O 1
ATOM 1759 N N . LEU A 1 230 ? -0.803 -5.451 -8.363 1.00 98.62 230 LEU A N 1
ATOM 1760 C CA . LEU A 1 230 ? -1.287 -6.431 -9.340 1.00 98.62 230 LEU A CA 1
ATOM 1761 C C . LEU A 1 230 ? -1.956 -7.641 -8.679 1.00 98.62 230 LEU A C 1
ATOM 1763 O O . LEU A 1 230 ? -2.966 -8.133 -9.184 1.00 98.62 230 LEU A O 1
ATOM 1767 N N . VAL A 1 231 ? -1.416 -8.115 -7.553 1.00 98.56 231 VAL A N 1
ATOM 1768 C CA . VAL A 1 231 ? -2.015 -9.206 -6.772 1.00 98.56 231 VAL A CA 1
ATOM 1769 C C . VAL A 1 231 ? -3.367 -8.777 -6.207 1.00 98.56 231 VAL A C 1
ATOM 1771 O O . VAL A 1 231 ? -4.352 -9.491 -6.389 1.00 98.56 231 VAL A O 1
ATOM 1774 N N . LEU A 1 232 ? -3.437 -7.608 -5.562 1.00 98.69 232 LEU A N 1
ATOM 1775 C CA . LEU A 1 232 ? -4.681 -7.112 -4.970 1.00 98.69 232 LEU A CA 1
ATOM 1776 C C . LEU A 1 232 ? -5.736 -6.780 -6.033 1.00 98.69 232 LEU A C 1
ATOM 1778 O O . LEU A 1 232 ? -6.908 -7.085 -5.831 1.00 98.69 232 LEU A O 1
ATOM 1782 N N . ALA A 1 233 ? -5.333 -6.243 -7.187 1.00 98.31 233 ALA A N 1
ATOM 1783 C CA . ALA A 1 233 ? -6.238 -6.002 -8.308 1.00 98.31 233 ALA A CA 1
ATOM 1784 C C . ALA A 1 233 ? -6.883 -7.298 -8.823 1.00 98.31 233 ALA A C 1
ATOM 1786 O O . ALA A 1 233 ? -8.085 -7.320 -9.081 1.00 98.31 233 ALA A O 1
ATOM 1787 N N . ALA A 1 234 ? -6.100 -8.372 -8.969 1.00 97.44 234 ALA A N 1
ATOM 1788 C CA . ALA A 1 234 ? -6.571 -9.626 -9.554 1.00 97.44 234 ALA A CA 1
ATOM 1789 C C . ALA A 1 234 ? -7.315 -10.520 -8.554 1.00 97.44 234 ALA A C 1
ATOM 1791 O O . ALA A 1 234 ? -8.355 -11.088 -8.879 1.00 97.44 234 ALA A O 1
ATOM 1792 N N . GLU A 1 235 ? -6.775 -10.676 -7.344 1.00 97.81 235 GLU A N 1
ATOM 1793 C CA . GLU A 1 235 ? -7.254 -11.671 -6.377 1.00 97.81 235 GLU A CA 1
ATOM 1794 C C . GLU A 1 235 ? -7.778 -11.062 -5.073 1.00 97.81 235 GLU A C 1
ATOM 1796 O O . GLU A 1 235 ? -8.410 -11.771 -4.290 1.00 97.81 235 GLU A O 1
ATOM 1801 N N . GLY A 1 236 ? -7.544 -9.771 -4.825 1.00 98.44 236 GLY A N 1
ATOM 1802 C CA . GLY A 1 236 ? -7.851 -9.139 -3.545 1.00 98.44 236 GLY A CA 1
ATOM 1803 C C . GLY A 1 236 ? -7.108 -9.794 -2.376 1.00 98.44 236 GLY A C 1
ATOM 1804 O O . GLY A 1 236 ? -6.065 -10.434 -2.530 1.00 98.44 236 GLY A O 1
ATOM 1805 N N . GLY A 1 237 ? -7.669 -9.643 -1.184 1.00 98.62 237 GLY A N 1
ATOM 1806 C CA . GLY A 1 237 ? -7.142 -10.168 0.068 1.00 98.62 237 GLY A CA 1
ATOM 1807 C C . GLY A 1 237 ? -6.390 -9.098 0.845 1.00 98.62 237 GLY A C 1
ATOM 1808 O O . GLY A 1 237 ? -6.680 -7.911 0.718 1.00 98.62 237 GLY A O 1
ATOM 1809 N N . VAL A 1 238 ? -5.437 -9.520 1.669 1.00 98.88 238 VAL A N 1
ATOM 1810 C CA . VAL A 1 238 ? -4.613 -8.649 2.508 1.00 98.88 238 VAL A CA 1
ATOM 1811 C C . VAL A 1 238 ? -3.160 -8.815 2.122 1.00 98.88 238 VAL A C 1
ATOM 1813 O O . VAL A 1 238 ? -2.594 -9.891 2.280 1.00 98.88 238 VAL A O 1
ATOM 1816 N N . TYR A 1 239 ? -2.546 -7.751 1.630 1.00 98.88 239 TYR A N 1
ATOM 1817 C CA . TYR A 1 239 ? -1.106 -7.690 1.447 1.00 98.88 239 TYR A CA 1
ATOM 1818 C C . TYR A 1 239 ? -0.439 -7.138 2.707 1.00 98.88 239 TYR A C 1
ATOM 1820 O O . TYR A 1 239 ? -0.958 -6.187 3.295 1.00 98.88 239 TYR A O 1
ATOM 1828 N N . ALA A 1 240 ? 0.723 -7.682 3.076 1.00 98.50 240 ALA A N 1
ATOM 1829 C CA . ALA A 1 240 ? 1.609 -7.095 4.075 1.00 98.50 240 ALA A CA 1
ATOM 1830 C C . ALA A 1 240 ? 3.096 -7.352 3.761 1.00 98.50 240 ALA A C 1
ATOM 1832 O O . ALA A 1 240 ? 3.470 -8.448 3.342 1.00 98.50 240 ALA A O 1
ATOM 1833 N N . ASP A 1 241 ? 3.969 -6.373 4.012 1.00 97.56 241 ASP A N 1
ATOM 1834 C CA . ASP A 1 241 ? 5.425 -6.559 3.921 1.00 97.56 241 ASP A CA 1
ATOM 1835 C C . ASP A 1 241 ? 5.905 -7.625 4.937 1.00 97.56 241 ASP A C 1
ATOM 1837 O O . ASP A 1 241 ? 5.319 -7.813 6.007 1.00 97.56 241 ASP A O 1
ATOM 1841 N N . THR A 1 242 ? 6.987 -8.349 4.626 1.00 95.69 242 THR A N 1
ATOM 1842 C CA . THR A 1 242 ? 7.500 -9.457 5.465 1.00 95.69 242 THR A CA 1
ATOM 1843 C C . THR A 1 242 ? 8.051 -9.014 6.823 1.00 95.69 242 THR A C 1
ATOM 1845 O O . THR A 1 242 ? 8.183 -9.827 7.734 1.00 95.69 242 THR A O 1
ATOM 1848 N N . ASP A 1 243 ? 8.388 -7.734 6.980 1.00 94.19 243 ASP A N 1
ATOM 1849 C CA . ASP A 1 243 ? 8.843 -7.121 8.230 1.00 94.19 243 ASP A CA 1
ATOM 1850 C C . ASP A 1 243 ? 7.715 -6.371 8.962 1.00 94.19 243 ASP A C 1
ATOM 1852 O O . ASP A 1 243 ? 7.946 -5.352 9.618 1.00 94.19 243 ASP A O 1
ATOM 1856 N N . THR A 1 244 ? 6.493 -6.904 8.879 1.00 96.88 244 THR A N 1
ATOM 1857 C CA . THR A 1 244 ? 5.320 -6.443 9.632 1.00 96.88 244 THR A CA 1
ATOM 1858 C C . THR A 1 244 ? 4.816 -7.503 10.601 1.00 96.88 244 THR A C 1
ATOM 1860 O O . THR A 1 244 ? 4.797 -8.695 10.301 1.00 96.88 244 THR A O 1
ATOM 1863 N N . GLU A 1 245 ? 4.352 -7.051 11.761 1.00 96.81 245 GLU A N 1
ATOM 1864 C CA . GLU A 1 245 ? 3.732 -7.873 12.795 1.00 96.81 245 GLU A CA 1
ATOM 1865 C C . GLU A 1 245 ? 2.221 -7.608 12.842 1.00 96.81 245 GLU A C 1
ATOM 1867 O O . GLU A 1 245 ? 1.801 -6.461 13.026 1.00 96.81 245 GLU A O 1
ATOM 1872 N N . ALA A 1 246 ? 1.404 -8.659 12.746 1.00 98.06 246 ALA A N 1
ATOM 1873 C CA . ALA A 1 246 ? -0.029 -8.581 13.011 1.00 98.06 246 ALA A CA 1
ATOM 1874 C C . ALA A 1 246 ? -0.285 -8.530 14.525 1.00 98.06 246 ALA A C 1
ATOM 1876 O O . ALA A 1 246 ? -0.075 -9.503 15.252 1.00 98.06 246 ALA A O 1
ATOM 1877 N N . LEU A 1 247 ? -0.781 -7.393 15.014 1.00 97.44 247 LEU A N 1
ATOM 1878 C CA . LEU A 1 247 ? -1.112 -7.198 16.429 1.00 97.44 247 LEU A CA 1
ATOM 1879 C C . LEU A 1 247 ? -2.531 -7.664 16.762 1.00 97.44 247 LEU A C 1
ATOM 1881 O O . LEU A 1 247 ? -2.832 -7.977 17.922 1.00 97.44 247 LEU A O 1
ATOM 1885 N N . ARG A 1 248 ? -3.408 -7.678 15.752 1.00 97.50 248 ARG A N 1
ATOM 1886 C CA . ARG A 1 248 ? -4.824 -8.038 15.858 1.00 97.50 248 ARG A CA 1
ATOM 1887 C C . ARG A 1 248 ? -5.281 -8.855 14.643 1.00 97.50 248 ARG A C 1
ATOM 1889 O O . ARG A 1 248 ? -4.784 -8.613 13.542 1.00 97.50 248 ARG A O 1
ATOM 1896 N N . PRO A 1 249 ? -6.266 -9.756 14.815 1.00 97.88 249 PRO A N 1
ATOM 1897 C CA . PRO A 1 249 ? -6.883 -10.473 13.700 1.00 97.88 249 PRO A CA 1
ATOM 1898 C C . PRO A 1 249 ? -7.513 -9.529 12.666 1.00 97.88 249 PRO A C 1
ATOM 1900 O O . PRO A 1 249 ? -8.210 -8.578 13.033 1.00 97.88 249 PRO A O 1
ATOM 1903 N N . ILE A 1 250 ? -7.352 -9.847 11.379 1.00 98.31 250 ILE A N 1
ATOM 1904 C CA . ILE A 1 250 ? -7.887 -9.098 10.227 1.00 98.31 250 ILE A CA 1
ATOM 1905 C C . ILE A 1 250 ? -9.410 -8.969 10.313 1.00 98.31 250 ILE A C 1
ATOM 1907 O O . ILE A 1 250 ? -9.967 -7.902 10.059 1.00 98.31 250 ILE A O 1
ATOM 1911 N N . GLY A 1 251 ? -10.105 -10.018 10.771 1.00 95.81 251 GLY A N 1
ATOM 1912 C CA . GLY A 1 251 ? -11.562 -9.988 10.958 1.00 95.81 251 GLY A CA 1
ATOM 1913 C C . GLY A 1 251 ? -12.057 -8.900 11.930 1.00 95.81 251 GLY A C 1
ATOM 1914 O O . GLY A 1 251 ? -13.242 -8.552 11.929 1.00 95.81 251 GLY A O 1
ATOM 1915 N N . GLY A 1 252 ? -11.161 -8.344 12.753 1.00 95.31 252 GLY A N 1
ATOM 1916 C CA . GLY A 1 252 ? -11.433 -7.244 13.677 1.00 95.31 252 GLY A CA 1
ATOM 1917 C C . GLY A 1 252 ? -11.105 -5.846 13.145 1.00 95.31 252 GLY A C 1
ATOM 1918 O O . GLY A 1 252 ? -11.470 -4.880 13.806 1.00 95.31 252 GLY A O 1
ATOM 1919 N N . TRP A 1 253 ? -10.447 -5.713 11.988 1.00 97.56 253 TRP A N 1
ATOM 1920 C CA . TRP A 1 253 ? -9.960 -4.417 11.491 1.00 97.56 253 TRP A CA 1
ATOM 1921 C C . TRP A 1 253 ? -11.090 -3.452 11.129 1.00 97.56 253 TRP A C 1
ATOM 1923 O O . TRP A 1 253 ? -11.018 -2.260 11.416 1.00 97.56 253 TRP A O 1
ATOM 1933 N N . VAL A 1 254 ? -12.155 -3.976 10.518 1.00 97.06 254 VAL 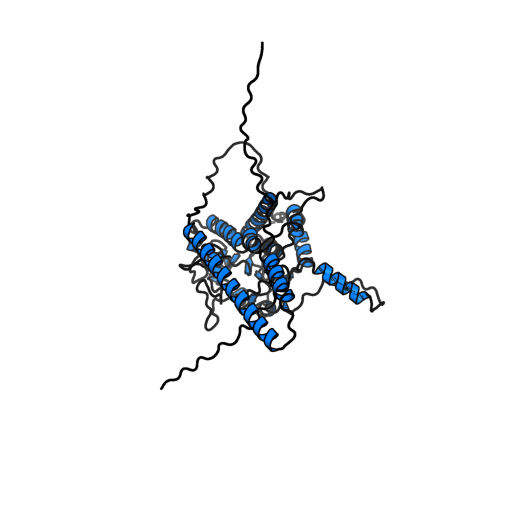A N 1
ATOM 1934 C CA . VAL A 1 254 ? -13.311 -3.182 10.096 1.00 97.06 254 VAL A CA 1
ATOM 1935 C C . VAL A 1 254 ? -14.412 -3.266 11.159 1.00 97.06 254 VAL A C 1
ATOM 1937 O O . VAL A 1 254 ? -14.893 -4.375 11.445 1.00 97.06 254 VAL A O 1
ATOM 1940 N N . PRO A 1 255 ? -14.872 -2.127 11.721 1.00 95.25 255 PRO A N 1
ATOM 1941 C CA . PRO A 1 255 ? -16.019 -2.102 12.622 1.00 95.25 255 PRO A CA 1
ATOM 1942 C C . PRO A 1 255 ? -17.239 -2.777 11.990 1.00 95.25 255 PRO A C 1
ATOM 1944 O O . PRO A 1 255 ? -17.540 -2.541 10.824 1.00 95.25 255 PRO A O 1
ATOM 1947 N N . ALA A 1 256 ? -17.988 -3.572 12.762 1.00 93.94 256 ALA A N 1
ATOM 1948 C CA . ALA A 1 256 ? -19.082 -4.402 12.236 1.00 93.94 256 ALA A CA 1
ATOM 1949 C C . ALA A 1 256 ? -20.099 -3.631 11.372 1.00 93.94 256 ALA A C 1
ATOM 1951 O O . ALA A 1 256 ? -20.552 -4.154 10.359 1.00 93.94 256 ALA A O 1
ATOM 1952 N N . ARG A 1 257 ? -20.395 -2.376 11.738 1.00 94.88 257 ARG A N 1
ATOM 1953 C CA . ARG A 1 257 ? -21.309 -1.486 11.002 1.00 94.88 257 ARG A CA 1
ATOM 1954 C C . ARG A 1 257 ? -20.806 -1.070 9.610 1.00 94.88 257 ARG A C 1
ATOM 1956 O O . ARG A 1 257 ? -21.620 -0.713 8.776 1.00 94.88 257 ARG A O 1
ATOM 1963 N N . LEU A 1 258 ? -19.491 -1.093 9.379 1.00 95.81 258 LEU A N 1
ATOM 1964 C CA . LEU A 1 258 ? -18.849 -0.656 8.130 1.00 95.81 258 LEU A CA 1
ATOM 1965 C C . LEU A 1 258 ? -18.483 -1.832 7.210 1.00 95.81 258 LEU A C 1
ATOM 1967 O O . LEU A 1 258 ? -18.239 -1.625 6.027 1.00 95.81 258 LEU A O 1
ATOM 1971 N N . ARG A 1 259 ? -18.470 -3.073 7.724 1.00 93.62 259 ARG A N 1
ATOM 1972 C CA . ARG A 1 259 ? -18.084 -4.279 6.961 1.00 93.62 259 ARG A CA 1
ATOM 1973 C C . ARG A 1 259 ? -18.855 -4.498 5.656 1.00 93.62 259 ARG A C 1
ATOM 1975 O O . ARG A 1 259 ? -18.211 -4.929 4.711 1.00 93.62 259 ARG A O 1
ATOM 1982 N N . PRO A 1 260 ? -20.176 -4.239 5.571 1.00 93.25 260 PRO A N 1
ATOM 1983 C CA . PRO A 1 260 ? -20.903 -4.446 4.318 1.00 93.25 260 PRO A CA 1
ATOM 1984 C C . PRO A 1 260 ? -20.508 -3.479 3.196 1.00 93.25 260 PRO A C 1
ATOM 1986 O O . PRO A 1 260 ? -20.793 -3.772 2.044 1.00 93.25 260 PRO A O 1
ATOM 1989 N N . ALA A 1 261 ? -19.898 -2.336 3.531 1.00 95.50 261 ALA A N 1
ATOM 1990 C CA . ALA A 1 261 ? -19.535 -1.294 2.572 1.00 95.50 261 ALA A CA 1
ATOM 1991 C C . ALA A 1 261 ? -18.027 -1.248 2.281 1.00 95.50 261 ALA A C 1
ATOM 1993 O O . ALA A 1 261 ? -17.633 -0.875 1.187 1.00 95.50 261 ALA A O 1
ATOM 1994 N N . ALA A 1 262 ? -17.174 -1.630 3.237 1.00 97.44 262 ALA A N 1
ATOM 1995 C CA . ALA A 1 262 ? -15.726 -1.546 3.073 1.00 97.44 262 ALA A CA 1
ATOM 1996 C C . ALA A 1 262 ? -15.192 -2.603 2.088 1.00 97.44 262 ALA A C 1
ATOM 1998 O O . ALA A 1 262 ? -15.143 -3.796 2.402 1.00 97.44 262 ALA A O 1
ATOM 1999 N N . ARG A 1 263 ? -14.727 -2.145 0.926 1.00 98.19 263 ARG A N 1
ATOM 2000 C CA . ARG A 1 263 ? -14.057 -2.952 -0.104 1.00 98.19 263 ARG A CA 1
ATOM 2001 C C . ARG A 1 263 ? -12.564 -2.672 -0.194 1.00 98.19 263 ARG A C 1
ATOM 2003 O O . ARG A 1 263 ? -11.838 -3.500 -0.733 1.00 98.19 263 ARG A O 1
ATOM 2010 N N . LEU A 1 264 ? -12.094 -1.574 0.387 1.00 98.75 264 LEU A N 1
ATOM 2011 C CA . LEU A 1 264 ? -10.680 -1.257 0.550 1.00 98.75 264 LEU A CA 1
ATOM 2012 C C . LEU A 1 264 ? -10.430 -0.777 1.981 1.00 98.75 264 LEU A C 1
ATOM 2014 O O . LEU A 1 264 ? -11.179 0.036 2.509 1.00 98.75 264 LEU A O 1
ATOM 2018 N N . VAL A 1 265 ? -9.375 -1.273 2.622 1.00 98.81 265 VAL A N 1
ATOM 2019 C CA . VAL A 1 265 ? -8.909 -0.811 3.933 1.00 98.81 265 VAL A CA 1
ATOM 2020 C C . VAL A 1 265 ? -7.462 -0.375 3.809 1.00 98.81 265 VAL A C 1
ATOM 2022 O O . VAL A 1 265 ? -6.585 -1.154 3.424 1.00 98.81 265 VAL A O 1
ATOM 2025 N N . VAL A 1 266 ? -7.227 0.877 4.177 1.00 98.81 266 VAL A N 1
ATOM 2026 C CA . VAL A 1 266 ? -5.931 1.551 4.130 1.00 98.81 266 VAL A CA 1
ATOM 2027 C C . VAL A 1 266 ? -5.680 2.232 5.465 1.00 98.81 266 VAL A C 1
ATOM 2029 O O . VAL A 1 266 ? -6.612 2.660 6.142 1.00 98.81 266 VAL A O 1
ATOM 2032 N N . GLY A 1 267 ? -4.418 2.333 5.864 1.00 98.44 267 GLY A N 1
ATOM 2033 C CA . GLY A 1 267 ? -4.027 3.074 7.061 1.00 98.44 267 GLY A CA 1
ATOM 2034 C C . GLY A 1 267 ? -3.231 4.315 6.715 1.00 98.44 267 GLY A C 1
ATOM 2035 O O . GLY A 1 267 ? -2.636 4.398 5.644 1.00 98.44 267 GLY A O 1
ATOM 2036 N N . VAL A 1 268 ? -3.187 5.269 7.635 1.00 98.44 268 VAL A N 1
ATOM 2037 C CA . VAL A 1 268 ? -2.241 6.383 7.552 1.00 98.44 268 VAL A CA 1
ATOM 2038 C C . VAL A 1 268 ? -0.861 5.893 8.006 1.00 98.44 268 VAL A C 1
ATOM 2040 O O . VAL A 1 268 ? -0.733 5.278 9.063 1.00 98.44 268 VAL A O 1
ATOM 2043 N N . GLU A 1 269 ? 0.171 6.133 7.195 1.00 97.31 269 GLU A N 1
ATOM 2044 C CA . GLU A 1 269 ? 1.576 5.855 7.534 1.00 97.31 269 GLU A CA 1
ATOM 2045 C C . GLU A 1 269 ? 2.249 7.098 8.112 1.00 97.31 269 GLU A C 1
ATOM 2047 O O . GLU A 1 269 ? 2.926 7.026 9.134 1.00 97.31 269 GLU A O 1
ATOM 2052 N N . PHE A 1 270 ? 2.039 8.248 7.478 1.00 97.81 270 PHE A N 1
ATOM 2053 C CA . PHE A 1 270 ? 2.548 9.526 7.948 1.00 97.81 270 PHE A CA 1
ATOM 2054 C C . PHE A 1 270 ? 1.422 10.548 7.930 1.00 97.81 270 PHE A C 1
ATOM 2056 O O . PHE A 1 270 ? 0.744 10.732 6.930 1.00 97.81 270 PHE A O 1
ATOM 2063 N N . ASP A 1 271 ? 1.252 11.236 9.044 1.00 97.62 271 ASP A N 1
ATOM 2064 C CA . ASP A 1 271 ? 0.413 12.416 9.175 1.00 97.62 271 ASP A CA 1
ATOM 2065 C C . ASP A 1 271 ? 1.282 13.575 9.654 1.00 97.62 271 ASP A C 1
ATOM 2067 O O . ASP A 1 271 ? 1.946 13.471 10.696 1.00 97.62 271 ASP A O 1
ATOM 2071 N N . ARG A 1 272 ? 1.319 14.666 8.889 1.00 96.19 272 ARG A N 1
ATOM 2072 C CA . ARG A 1 272 ? 2.098 15.844 9.263 1.00 96.19 272 ARG A CA 1
ATOM 2073 C C . ARG A 1 272 ? 1.469 16.604 10.423 1.00 96.19 272 ARG A C 1
ATOM 2075 O O . ARG A 1 272 ? 2.214 17.202 11.202 1.00 96.19 272 ARG A O 1
ATOM 2082 N N . LEU A 1 273 ? 0.137 16.602 10.537 1.00 94.12 273 LEU A N 1
ATOM 2083 C CA . LEU A 1 273 ? -0.607 17.479 11.446 1.00 94.12 273 LEU A CA 1
ATOM 2084 C C . LEU A 1 273 ? -0.134 18.947 11.276 1.00 94.12 273 LEU A C 1
ATOM 2086 O O . LEU A 1 273 ? -0.081 19.472 10.157 1.00 94.12 273 LEU A O 1
ATOM 2090 N N . ASP A 1 274 ? 0.290 19.576 12.375 1.00 92.06 274 ASP A N 1
ATOM 2091 C CA . ASP A 1 274 ? 0.897 20.916 12.418 1.00 92.06 274 ASP A CA 1
ATOM 2092 C C . ASP A 1 274 ? 2.440 20.881 12.504 1.00 92.06 274 ASP A C 1
ATOM 2094 O O . ASP A 1 274 ? 3.093 21.898 12.744 1.00 92.06 274 ASP A O 1
ATOM 2098 N N . GLY A 1 275 ? 3.046 19.701 12.346 1.00 89.75 275 GLY A N 1
ATOM 2099 C CA . GLY A 1 275 ? 4.480 19.470 12.504 1.00 89.75 275 GLY A CA 1
ATOM 2100 C C . GLY A 1 275 ? 5.329 19.728 11.249 1.00 89.75 275 GLY A C 1
ATOM 2101 O O . GLY A 1 275 ? 4.822 20.037 10.158 1.00 89.75 275 GLY A O 1
ATOM 2102 N N . PRO A 1 276 ? 6.665 19.593 11.374 1.00 89.44 276 PRO A N 1
ATOM 2103 C CA . PRO A 1 276 ? 7.555 19.588 10.220 1.00 89.44 276 PRO A CA 1
ATOM 2104 C C . PRO A 1 276 ? 7.334 18.336 9.361 1.00 89.44 276 PRO A C 1
ATOM 2106 O O . PRO A 1 276 ? 6.953 17.278 9.862 1.00 89.44 276 PRO A O 1
ATOM 2109 N N . ASN A 1 277 ? 7.618 18.450 8.063 1.00 90.06 277 ASN A N 1
ATOM 2110 C CA . ASN A 1 277 ? 7.640 17.287 7.181 1.00 90.06 277 ASN A CA 1
ATOM 2111 C C . ASN A 1 277 ? 8.884 16.419 7.472 1.00 90.06 277 ASN A C 1
ATOM 2113 O O . ASN A 1 277 ? 9.949 16.947 7.797 1.00 90.06 277 ASN A O 1
ATOM 2117 N N . TRP A 1 278 ? 8.738 15.097 7.367 1.00 87.25 278 TRP A N 1
ATOM 2118 C CA . TRP A 1 278 ? 9.782 14.112 7.672 1.00 87.25 278 TRP A CA 1
ATOM 2119 C C . TRP A 1 278 ? 10.711 13.766 6.491 1.00 87.25 278 TRP A C 1
ATOM 2121 O O . TRP A 1 278 ? 11.551 12.874 6.604 1.00 87.25 278 TRP A O 1
ATOM 2131 N N . GLY A 1 279 ? 10.621 14.499 5.379 1.00 89.19 279 GLY A N 1
ATOM 2132 C CA . GLY A 1 279 ? 11.518 14.384 4.233 1.00 89.19 279 GLY A CA 1
ATOM 2133 C C . GLY A 1 279 ? 11.008 13.393 3.194 1.00 89.19 279 GLY A C 1
ATOM 2134 O O . GLY A 1 279 ? 10.230 13.771 2.329 1.00 89.19 279 GLY A O 1
ATOM 2135 N N . ASP A 1 280 ? 11.464 12.141 3.265 1.00 89.44 280 ASP A N 1
ATOM 2136 C CA . ASP A 1 280 ? 11.148 11.049 2.324 1.00 89.44 280 ASP A CA 1
ATOM 2137 C C . ASP A 1 280 ? 9.690 10.530 2.478 1.00 89.44 280 ASP A C 1
ATOM 2139 O O . ASP A 1 280 ? 9.443 9.324 2.489 1.00 89.44 280 ASP A O 1
ATOM 2143 N N . VAL A 1 281 ? 8.726 11.442 2.633 1.00 93.56 281 VAL A N 1
ATOM 2144 C CA . VAL A 1 281 ? 7.287 11.190 2.798 1.00 93.56 281 VAL A CA 1
ATOM 2145 C C . VAL A 1 281 ? 6.465 12.232 2.034 1.00 93.56 281 VAL A C 1
ATOM 2147 O O . VAL A 1 281 ? 6.980 13.277 1.634 1.00 93.56 281 VAL A O 1
ATOM 2150 N N . HIS A 1 282 ? 5.172 11.970 1.840 1.00 95.94 282 HIS A N 1
ATOM 2151 C CA . HIS A 1 282 ? 4.243 12.944 1.251 1.00 95.94 282 HIS A CA 1
ATOM 2152 C C . HIS A 1 282 ? 4.153 14.247 2.075 1.00 95.94 282 HIS A C 1
ATOM 2154 O O . HIS A 1 282 ? 4.409 14.264 3.282 1.00 95.94 282 HIS A O 1
ATOM 2160 N N . GLU A 1 283 ? 3.823 15.367 1.426 1.00 93.81 283 GLU A N 1
ATOM 2161 C CA . GLU A 1 283 ? 3.909 16.717 2.002 1.00 93.81 283 GLU A CA 1
ATOM 2162 C C . GLU A 1 283 ? 2.970 16.956 3.196 1.00 93.81 283 GLU A C 1
ATOM 2164 O O . GLU A 1 283 ? 3.330 17.712 4.114 1.00 93.81 283 GLU A O 1
ATOM 2169 N N . GLU A 1 284 ? 1.790 16.330 3.186 1.00 94.75 284 GLU A N 1
ATOM 2170 C CA . GLU A 1 284 ? 0.717 16.548 4.168 1.00 94.75 284 GLU A CA 1
ATOM 2171 C C . GLU A 1 284 ? 0.341 15.274 4.924 1.00 94.75 284 GLU A C 1
ATOM 2173 O O . GLU A 1 284 ? 0.351 15.258 6.154 1.00 94.75 284 GLU A O 1
ATOM 2178 N N . LEU A 1 285 ? 0.029 14.210 4.193 1.00 97.56 285 LEU A N 1
ATOM 2179 C CA . LEU A 1 285 ? -0.367 12.915 4.729 1.00 97.56 285 LEU A CA 1
ATOM 2180 C C . LEU A 1 285 ? 0.032 11.846 3.720 1.00 97.56 285 LEU A C 1
ATOM 2182 O O . LEU A 1 285 ? -0.034 12.093 2.525 1.00 97.56 285 LEU A O 1
ATOM 2186 N N . GLN A 1 286 ? 0.436 10.675 4.194 1.00 98.31 286 GLN A N 1
ATOM 2187 C CA . GLN A 1 286 ? 0.808 9.529 3.379 1.00 98.31 286 GLN A CA 1
ATOM 2188 C C . GLN A 1 286 ? 0.028 8.303 3.833 1.00 98.31 286 GLN A C 1
ATOM 2190 O O . GLN A 1 286 ? 0.017 7.970 5.025 1.00 98.31 286 GLN A O 1
ATOM 2195 N N . PHE A 1 287 ? -0.572 7.597 2.881 1.00 98.69 287 PHE A N 1
ATOM 2196 C CA . PHE A 1 287 ? -1.195 6.309 3.149 1.00 98.69 287 PHE A CA 1
ATOM 2197 C C . PHE A 1 287 ? -0.159 5.190 3.155 1.00 98.69 287 PHE A C 1
ATOM 2199 O O . PHE A 1 287 ? 0.761 5.145 2.339 1.00 98.69 287 PHE A O 1
ATOM 2206 N N . CYS A 1 288 ? -0.357 4.253 4.072 1.00 98.12 288 CYS A N 1
ATOM 2207 C CA . CYS A 1 288 ? 0.371 3.004 4.131 1.00 98.12 288 CYS A CA 1
ATOM 2208 C C . CYS A 1 288 ? 0.103 2.181 2.867 1.00 98.12 288 CYS A C 1
ATOM 2210 O O . CYS A 1 288 ? -1.048 1.952 2.492 1.00 98.12 288 CYS A O 1
ATOM 2212 N N . GLN A 1 289 ? 1.185 1.710 2.247 1.00 97.19 289 GLN A N 1
ATOM 2213 C CA . GLN A 1 289 ? 1.141 0.728 1.157 1.00 97.19 289 GLN A CA 1
ATOM 2214 C C . GLN A 1 289 ? 1.861 -0.585 1.489 1.00 97.19 289 GLN A C 1
ATOM 2216 O O . GLN A 1 289 ? 1.821 -1.538 0.714 1.00 97.19 289 GLN A O 1
ATOM 2221 N N . TRP A 1 290 ? 2.545 -0.651 2.633 1.00 97.06 290 TRP A N 1
ATOM 2222 C CA . TRP A 1 290 ? 3.173 -1.875 3.134 1.00 97.06 290 TRP A CA 1
ATOM 2223 C C . TRP A 1 290 ? 2.157 -2.793 3.839 1.00 97.06 290 TRP A C 1
ATOM 2225 O O . TRP A 1 290 ? 2.490 -3.916 4.208 1.00 97.06 290 TRP A O 1
ATOM 2235 N N . THR A 1 291 ? 0.903 -2.357 4.014 1.00 98.69 291 THR A N 1
ATOM 2236 C CA . THR A 1 291 ? -0.255 -3.205 4.334 1.00 98.69 291 THR A CA 1
ATOM 2237 C C . THR A 1 291 ? -1.525 -2.620 3.719 1.00 98.69 291 THR A C 1
ATOM 2239 O O . THR A 1 291 ? -1.835 -1.451 3.936 1.00 98.69 291 THR A O 1
ATOM 2242 N N . ILE A 1 292 ? -2.261 -3.429 2.954 1.00 98.88 292 ILE A N 1
ATOM 2243 C CA . ILE A 1 292 ? -3.502 -3.034 2.269 1.00 98.88 292 ILE A CA 1
ATOM 2244 C C . ILE A 1 292 ? -4.451 -4.235 2.276 1.00 98.88 292 ILE A C 1
ATOM 2246 O O . ILE A 1 292 ? -4.013 -5.350 1.993 1.00 98.88 292 ILE A O 1
ATOM 2250 N N . ALA A 1 293 ? -5.739 -4.028 2.554 1.00 98.81 293 ALA A N 1
ATOM 2251 C CA . ALA A 1 293 ? -6.758 -5.064 2.375 1.00 98.81 293 ALA A CA 1
ATOM 2252 C C . ALA A 1 293 ? -7.781 -4.631 1.327 1.00 98.81 293 ALA A C 1
ATOM 2254 O O . ALA A 1 293 ? -8.304 -3.527 1.424 1.00 98.81 293 ALA A O 1
ATOM 2255 N N . ALA A 1 294 ? -8.078 -5.475 0.342 1.00 98.56 294 ALA A N 1
ATOM 2256 C CA . ALA A 1 294 ? -8.954 -5.100 -0.757 1.00 98.56 294 ALA A CA 1
ATOM 2257 C C . ALA A 1 294 ? -9.801 -6.246 -1.313 1.00 98.56 294 ALA A C 1
ATOM 2259 O O . ALA A 1 294 ? -9.403 -7.412 -1.319 1.00 98.56 294 ALA A O 1
ATOM 2260 N N . ALA A 1 295 ? -10.973 -5.888 -1.822 1.00 98.38 295 ALA A N 1
ATOM 2261 C CA . ALA A 1 295 ? -11.747 -6.706 -2.732 1.00 98.38 295 ALA A CA 1
ATOM 2262 C C . ALA A 1 295 ? -11.029 -6.795 -4.093 1.00 98.38 295 ALA A C 1
ATOM 2264 O O . ALA A 1 295 ? -10.416 -5.812 -4.528 1.00 98.38 295 ALA A O 1
ATOM 2265 N N . PRO A 1 296 ? -11.109 -7.943 -4.789 1.00 97.62 296 PRO A N 1
ATOM 2266 C CA . PRO A 1 296 ? -10.606 -8.045 -6.154 1.00 97.62 296 PRO A CA 1
ATOM 2267 C C . PRO A 1 296 ? -11.328 -7.044 -7.064 1.00 97.62 296 PRO A C 1
ATOM 2269 O O . PRO A 1 296 ? -12.529 -6.808 -6.923 1.00 97.62 296 PRO A O 1
ATOM 2272 N N . GLY A 1 297 ? -10.593 -6.466 -8.011 1.00 96.56 297 GLY A N 1
ATOM 2273 C CA . GLY A 1 297 ? -11.130 -5.538 -9.004 1.00 96.56 297 GLY A CA 1
ATOM 2274 C C . GLY A 1 297 ? -11.383 -4.106 -8.520 1.00 96.56 297 GLY A C 1
ATOM 2275 O O . GLY A 1 297 ? -11.936 -3.321 -9.281 1.00 96.56 297 GLY A O 1
ATOM 2276 N N . HIS A 1 298 ? -10.976 -3.729 -7.301 1.00 97.88 298 HIS A N 1
ATOM 2277 C CA . HIS A 1 298 ? -11.150 -2.351 -6.831 1.00 97.88 298 HIS A CA 1
ATOM 2278 C C . HIS A 1 298 ? -10.437 -1.345 -7.772 1.00 97.88 298 HIS A C 1
ATOM 2280 O O . HIS A 1 298 ? -9.234 -1.496 -8.029 1.00 97.88 298 HIS A O 1
ATOM 2286 N N . PRO A 1 299 ? -11.125 -0.297 -8.275 1.00 97.50 299 PRO A N 1
ATOM 2287 C CA . PRO A 1 299 ? -10.647 0.532 -9.390 1.00 97.50 299 PRO A CA 1
ATOM 2288 C C . PRO A 1 299 ? -9.344 1.287 -9.099 1.00 97.50 299 PRO A C 1
ATOM 2290 O O . PRO A 1 299 ? -8.548 1.519 -10.012 1.00 97.50 299 PRO A O 1
ATOM 2293 N N . VAL A 1 300 ? -9.080 1.615 -7.828 1.00 98.50 300 VAL A N 1
ATOM 2294 C CA . VAL A 1 300 ? -7.837 2.289 -7.412 1.00 98.50 300 VAL A CA 1
ATOM 2295 C C . VAL A 1 300 ? -6.573 1.542 -7.850 1.00 98.50 300 VAL A C 1
ATOM 2297 O O . VAL A 1 300 ? -5.574 2.180 -8.166 1.00 98.50 300 VAL A O 1
ATOM 2300 N N . PHE A 1 301 ? -6.588 0.204 -7.914 1.00 98.56 301 PHE A N 1
ATOM 2301 C CA . PHE A 1 301 ? -5.393 -0.545 -8.308 1.00 98.56 301 PHE A CA 1
ATOM 2302 C C . PHE A 1 301 ? -5.137 -0.476 -9.810 1.00 98.56 301 PHE A C 1
ATOM 2304 O O . PHE A 1 301 ? -3.978 -0.415 -10.208 1.00 98.56 301 PHE A O 1
ATOM 2311 N N . GLY A 1 302 ? -6.186 -0.429 -10.639 1.00 97.44 302 GLY A N 1
ATOM 2312 C CA . GLY A 1 302 ? -6.034 -0.168 -12.074 1.00 97.44 302 GLY A CA 1
ATOM 2313 C C . GLY A 1 302 ? -5.400 1.203 -12.307 1.00 97.44 302 GLY A C 1
ATOM 2314 O O . GLY A 1 302 ? -4.376 1.304 -12.980 1.00 97.44 302 GLY A O 1
ATOM 2315 N N . ALA A 1 303 ? -5.925 2.232 -11.630 1.00 98.44 303 ALA A N 1
ATOM 2316 C CA . ALA A 1 303 ? -5.355 3.579 -11.659 1.00 98.44 303 ALA A CA 1
ATOM 2317 C C . ALA A 1 303 ? -3.902 3.614 -11.147 1.00 98.44 303 ALA A C 1
ATOM 2319 O O . ALA A 1 303 ? -3.054 4.289 -11.732 1.00 98.44 303 ALA A O 1
ATOM 2320 N N . MET A 1 304 ? -3.589 2.855 -10.091 1.00 98.56 304 MET A N 1
ATOM 2321 C CA . MET A 1 304 ? -2.236 2.784 -9.539 1.00 98.56 304 MET A CA 1
ATOM 2322 C C . MET A 1 304 ? -1.263 2.122 -10.511 1.00 98.56 304 MET A C 1
ATOM 2324 O O . MET A 1 304 ? -0.173 2.644 -10.739 1.00 98.56 304 MET A O 1
ATOM 2328 N N . VAL A 1 305 ? -1.643 1.002 -11.128 1.00 97.44 305 VAL A N 1
ATOM 2329 C CA . VAL A 1 305 ? -0.785 0.342 -12.116 1.00 97.44 305 VAL A CA 1
ATOM 2330 C C . VAL A 1 305 ? -0.588 1.243 -13.335 1.00 97.44 305 VAL A C 1
ATOM 2332 O O . VAL A 1 305 ? 0.549 1.402 -13.771 1.00 97.44 305 VAL A O 1
ATOM 2335 N N . ASP A 1 306 ? -1.633 1.897 -13.845 1.00 96.00 306 ASP A N 1
ATOM 2336 C CA . ASP A 1 306 ? -1.500 2.858 -14.947 1.00 96.00 306 ASP A CA 1
ATOM 2337 C C . ASP A 1 306 ? -0.551 4.011 -14.605 1.00 96.00 306 ASP A C 1
ATOM 2339 O O . ASP A 1 306 ? 0.327 4.349 -15.407 1.00 96.00 306 ASP A O 1
ATOM 2343 N N . SER A 1 307 ? -0.669 4.563 -13.394 1.00 97.31 307 SER A N 1
ATOM 2344 C CA . SER A 1 307 ? 0.235 5.592 -12.875 1.00 97.31 307 SER A CA 1
ATOM 2345 C C . SER A 1 307 ? 1.688 5.106 -12.865 1.00 97.31 307 SER A C 1
ATOM 2347 O O . SER A 1 307 ? 2.570 5.775 -13.409 1.00 97.31 307 SER A O 1
ATOM 2349 N N . VAL A 1 308 ? 1.943 3.893 -12.357 1.00 95.81 308 VAL A N 1
ATOM 2350 C CA . VAL A 1 308 ? 3.279 3.276 -12.350 1.00 95.81 308 VAL A CA 1
ATOM 2351 C C . VAL A 1 308 ? 3.831 3.113 -13.766 1.00 95.81 308 VAL A C 1
ATOM 2353 O O . VAL A 1 308 ? 4.971 3.501 -14.034 1.00 95.81 308 VAL A O 1
ATOM 2356 N N . LEU A 1 309 ? 3.050 2.547 -14.691 1.00 92.25 309 LEU A N 1
ATOM 2357 C CA . LEU A 1 309 ? 3.500 2.310 -16.064 1.00 92.25 309 LEU A CA 1
ATOM 2358 C C . LEU A 1 309 ? 3.828 3.631 -16.774 1.00 92.25 309 LEU A C 1
ATOM 2360 O O . LEU A 1 309 ? 4.876 3.740 -17.419 1.00 92.25 309 LEU A O 1
ATOM 2364 N N . ALA A 1 310 ? 2.983 4.651 -16.607 1.00 91.69 310 ALA A N 1
ATOM 2365 C CA . ALA A 1 310 ? 3.221 5.986 -17.143 1.00 91.69 310 ALA A CA 1
ATOM 2366 C C . ALA A 1 310 ? 4.469 6.640 -16.524 1.00 91.69 310 ALA A C 1
ATOM 2368 O O . ALA A 1 310 ? 5.293 7.213 -17.244 1.00 91.69 310 ALA A O 1
ATOM 2369 N N . ALA A 1 311 ? 4.657 6.517 -15.209 1.00 92.25 311 ALA A N 1
ATOM 2370 C CA . ALA A 1 311 ? 5.793 7.084 -14.492 1.00 92.25 311 ALA A CA 1
ATOM 2371 C C . ALA A 1 311 ? 7.123 6.425 -14.901 1.00 92.25 311 ALA A C 1
ATOM 2373 O O . ALA A 1 311 ? 8.119 7.121 -15.133 1.00 92.25 311 ALA A O 1
ATOM 2374 N N . LEU A 1 312 ? 7.139 5.098 -15.068 1.00 90.38 312 LEU A N 1
ATOM 2375 C CA . LEU A 1 312 ? 8.294 4.356 -15.579 1.00 90.38 312 LEU A CA 1
ATOM 2376 C C . LEU A 1 312 ? 8.601 4.718 -17.038 1.00 90.38 312 LEU A C 1
ATOM 2378 O O . LEU A 1 312 ? 9.767 4.927 -17.376 1.00 90.38 312 LEU A O 1
ATOM 2382 N N . ALA A 1 313 ? 7.580 4.873 -17.885 1.00 86.00 313 ALA A N 1
ATOM 2383 C CA . ALA A 1 313 ? 7.745 5.336 -19.262 1.00 86.00 313 ALA A CA 1
ATOM 2384 C C . ALA A 1 313 ? 8.326 6.749 -19.344 1.00 86.00 313 ALA A C 1
ATOM 2386 O O . ALA A 1 313 ? 9.295 6.982 -20.068 1.00 86.00 313 ALA A O 1
ATOM 2387 N N . ALA A 1 314 ? 7.802 7.684 -18.553 1.00 87.94 314 ALA A N 1
ATOM 2388 C CA . ALA A 1 314 ? 8.326 9.043 -18.478 1.00 87.94 314 ALA A CA 1
ATOM 2389 C C . ALA A 1 314 ? 9.764 9.072 -17.934 1.00 87.94 314 ALA A C 1
ATOM 2391 O O . ALA A 1 314 ? 10.603 9.851 -18.393 1.00 87.94 314 ALA A O 1
ATOM 2392 N N . ARG A 1 315 ? 10.079 8.215 -16.955 1.00 87.44 315 ARG A N 1
ATOM 2393 C CA . ARG A 1 315 ? 11.437 8.060 -16.421 1.00 87.44 315 ARG A CA 1
ATOM 2394 C C . ARG A 1 315 ? 12.398 7.508 -17.473 1.00 87.44 315 ARG A C 1
ATOM 2396 O O . ARG A 1 315 ? 13.508 8.024 -17.554 1.00 87.44 315 ARG A O 1
ATOM 2403 N N . ALA A 1 316 ? 11.985 6.521 -18.264 1.00 83.94 316 ALA A N 1
ATOM 2404 C CA . ALA A 1 316 ? 12.779 5.975 -19.363 1.00 83.94 316 ALA A CA 1
ATOM 2405 C C . ALA A 1 316 ? 13.017 7.021 -20.463 1.00 83.94 316 ALA A C 1
ATOM 2407 O O . ALA A 1 316 ? 14.160 7.244 -20.861 1.00 83.94 316 ALA A O 1
ATOM 2408 N N . GLY A 1 317 ? 11.968 7.741 -20.872 1.00 82.62 317 GLY A N 1
ATOM 2409 C CA . GLY A 1 317 ? 12.059 8.790 -21.889 1.00 82.62 317 GLY A CA 1
ATOM 2410 C C . GLY A 1 317 ? 13.021 9.922 -21.514 1.00 82.62 317 GLY A C 1
ATOM 2411 O O . GLY A 1 317 ? 13.783 10.379 -22.364 1.00 82.62 317 GLY A O 1
ATOM 2412 N N . ARG A 1 318 ? 13.064 10.328 -20.234 1.00 84.31 318 ARG A N 1
ATOM 2413 C CA . ARG A 1 318 ? 14.031 11.327 -19.734 1.00 84.31 318 ARG A CA 1
ATOM 2414 C C . ARG A 1 318 ? 15.495 10.900 -19.876 1.00 84.31 318 ARG A C 1
ATOM 2416 O O . ARG A 1 318 ? 16.346 11.768 -20.041 1.00 84.31 318 ARG A O 1
ATOM 2423 N N . ASP A 1 319 ? 15.771 9.598 -19.867 1.00 80.38 319 ASP A N 1
ATOM 2424 C CA . ASP A 1 319 ? 17.119 9.047 -20.065 1.00 80.38 319 ASP A CA 1
ATOM 2425 C C . ASP A 1 319 ? 17.369 8.620 -21.521 1.00 80.38 319 ASP A C 1
ATOM 2427 O O . ASP A 1 319 ? 18.370 7.967 -21.813 1.00 80.38 319 ASP A O 1
ATOM 2431 N N . GLY A 1 320 ? 16.469 8.975 -22.448 1.00 75.38 320 GLY A N 1
ATOM 2432 C CA . GLY A 1 320 ? 16.581 8.607 -23.860 1.00 75.38 320 GLY A CA 1
ATOM 2433 C C . GLY A 1 320 ? 16.390 7.111 -24.118 1.00 75.38 320 GLY A C 1
ATOM 2434 O O . GLY A 1 320 ? 16.904 6.587 -25.104 1.00 75.38 320 GLY A O 1
ATOM 2435 N N . ILE A 1 321 ? 15.681 6.411 -23.228 1.00 72.44 321 ILE A N 1
ATOM 2436 C CA . ILE A 1 321 ? 15.417 4.975 -23.323 1.00 72.44 321 ILE A CA 1
ATOM 2437 C C . ILE A 1 321 ? 14.009 4.757 -23.883 1.00 72.44 321 ILE A C 1
ATOM 2439 O O . ILE A 1 321 ? 13.018 5.154 -23.268 1.00 72.44 321 ILE A O 1
ATOM 2443 N N . ALA A 1 322 ? 13.916 4.109 -25.045 1.00 64.81 322 ALA A N 1
ATOM 2444 C CA . ALA A 1 322 ? 12.641 3.702 -25.626 1.00 64.81 322 ALA A CA 1
ATOM 2445 C C . ALA A 1 322 ? 12.107 2.433 -24.936 1.00 64.81 322 ALA A C 1
ATOM 2447 O O . ALA A 1 322 ? 12.856 1.496 -24.681 1.00 64.81 322 ALA A O 1
ATOM 2448 N N . LEU A 1 323 ? 10.798 2.384 -24.658 1.00 63.22 323 LEU A N 1
ATOM 2449 C CA . LEU A 1 323 ? 10.127 1.196 -24.100 1.00 63.22 323 LEU A CA 1
ATOM 2450 C C . LEU A 1 323 ? 9.653 0.181 -25.164 1.00 63.22 323 LEU A C 1
ATOM 2452 O O . LEU A 1 323 ? 9.042 -0.841 -24.826 1.00 63.22 323 LEU A O 1
ATOM 2456 N N . SER A 1 324 ? 9.899 0.465 -26.444 1.00 55.00 324 SER A N 1
ATOM 2457 C CA . SER A 1 324 ? 9.578 -0.394 -27.590 1.00 55.00 324 SER A CA 1
ATOM 2458 C C . SER A 1 324 ? 10.750 -1.320 -27.930 1.00 55.00 324 SER A C 1
ATOM 2460 O O . SER A 1 324 ? 11.889 -0.864 -27.959 1.00 55.00 324 SER A O 1
ATOM 2462 N N . GLY A 1 325 ? 10.465 -2.604 -28.170 1.00 51.59 325 GLY A N 1
ATOM 2463 C CA . GLY A 1 325 ? 11.456 -3.630 -28.511 1.00 51.59 325 GLY A CA 1
ATOM 2464 C C . GLY A 1 325 ? 11.494 -3.982 -30.002 1.00 51.59 325 GLY A C 1
ATOM 2465 O O . GLY A 1 325 ? 10.491 -3.805 -30.686 1.00 51.59 325 GLY A O 1
ATOM 2466 N N . ASP A 1 326 ? 12.677 -4.422 -30.450 1.00 51.72 326 ASP A N 1
ATOM 2467 C CA . ASP A 1 326 ? 12.982 -5.552 -31.369 1.00 51.72 326 ASP A CA 1
ATOM 2468 C C . ASP A 1 326 ? 14.472 -5.553 -31.801 1.00 51.72 326 ASP A C 1
ATOM 2470 O O . ASP A 1 326 ? 14.957 -6.469 -32.457 1.00 51.72 326 ASP A O 1
ATOM 2474 N N . ASP A 1 327 ? 15.249 -4.559 -31.376 1.00 45.75 327 ASP A N 1
ATOM 2475 C CA . ASP A 1 327 ? 16.588 -4.240 -31.882 1.00 45.75 327 ASP A CA 1
ATOM 2476 C C . ASP A 1 327 ? 17.718 -4.351 -30.833 1.00 45.75 327 ASP A C 1
ATOM 2478 O O . ASP A 1 327 ? 18.840 -3.896 -31.056 1.00 45.75 327 ASP A O 1
ATOM 2482 N N . GLY A 1 328 ? 17.469 -4.975 -29.675 1.00 46.94 328 GLY A N 1
ATOM 2483 C CA . GLY A 1 328 ? 18.505 -5.169 -28.640 1.00 46.94 328 GLY A CA 1
ATOM 2484 C C . GLY A 1 328 ? 18.973 -3.872 -27.943 1.00 46.94 328 GLY A C 1
ATOM 2485 O O . GLY A 1 328 ? 19.994 -3.864 -27.239 1.00 46.94 328 GLY A O 1
ATOM 2486 N N . GLY A 1 329 ? 18.226 -2.773 -28.114 1.00 43.03 329 GLY A N 1
ATOM 2487 C CA . GLY A 1 329 ? 18.429 -1.460 -27.485 1.00 43.03 329 GLY A CA 1
ATOM 2488 C C . GLY A 1 329 ? 17.974 -1.370 -26.014 1.00 43.03 329 GLY A C 1
ATOM 2489 O O . GLY A 1 329 ? 17.424 -2.329 -25.476 1.00 43.03 329 GLY A O 1
ATOM 2490 N N . PRO A 1 330 ? 18.278 -0.263 -25.300 1.00 49.72 330 PRO A N 1
ATOM 2491 C CA . PRO A 1 330 ? 18.217 -0.185 -23.838 1.00 49.72 330 PRO A CA 1
ATOM 2492 C C . PRO A 1 330 ? 16.817 -0.455 -23.273 1.00 49.72 330 PRO A C 1
ATOM 2494 O O . PRO A 1 330 ? 15.845 0.181 -23.640 1.00 49.72 330 PRO A O 1
ATOM 2497 N N . SER A 1 331 ? 16.756 -1.399 -22.338 1.00 66.88 331 SER A N 1
ATOM 2498 C CA . SER A 1 331 ? 15.570 -1.818 -21.585 1.00 66.88 331 SER A CA 1
ATOM 2499 C C . SER A 1 331 ? 15.534 -1.105 -20.222 1.00 66.88 331 SER A C 1
ATOM 2501 O O . SER A 1 331 ? 16.584 -0.635 -19.765 1.00 66.88 331 SER A O 1
ATOM 2503 N N . LEU A 1 332 ? 14.380 -1.055 -19.530 1.00 73.12 332 LEU A N 1
ATOM 2504 C CA . LEU A 1 332 ? 14.294 -0.560 -18.135 1.00 73.12 332 LEU A CA 1
ATOM 2505 C C . LEU A 1 332 ? 15.348 -1.213 -17.218 1.00 73.12 332 LEU A C 1
ATOM 2507 O O . LEU A 1 332 ? 15.782 -0.609 -16.240 1.00 73.12 332 LEU A O 1
ATOM 2511 N N . ALA A 1 333 ? 15.844 -2.396 -17.588 1.00 74.69 333 AL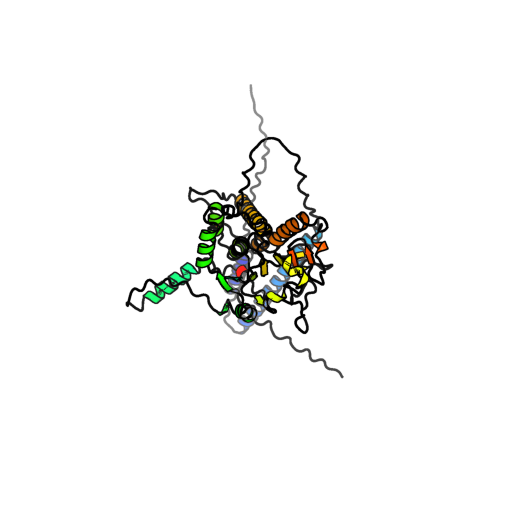A A N 1
ATOM 2512 C CA . ALA A 1 333 ? 16.942 -3.102 -16.940 1.00 74.69 333 ALA A CA 1
ATOM 2513 C C . ALA A 1 333 ? 18.267 -2.316 -16.863 1.00 74.69 333 ALA A C 1
ATOM 2515 O O . ALA A 1 333 ? 19.147 -2.682 -16.078 1.00 74.69 333 ALA A O 1
ATOM 2516 N N . ARG A 1 334 ? 18.450 -1.276 -17.688 1.00 74.25 334 ARG A N 1
ATOM 2517 C CA . ARG A 1 334 ? 19.641 -0.408 -17.689 1.00 74.25 334 ARG A CA 1
ATOM 2518 C C . ARG A 1 334 ? 19.478 0.835 -16.812 1.00 74.25 334 ARG A C 1
ATOM 2520 O O . ARG A 1 334 ? 20.465 1.527 -16.573 1.00 74.25 334 ARG A O 1
ATOM 2527 N N . LEU A 1 335 ? 18.268 1.120 -16.328 1.00 81.19 335 LEU A N 1
ATOM 2528 C CA . LEU A 1 335 ? 18.026 2.246 -15.436 1.00 81.19 335 LEU A CA 1
ATOM 2529 C C . LEU A 1 335 ? 18.480 1.920 -14.017 1.00 81.19 335 LEU A C 1
ATOM 2531 O O . LEU A 1 335 ? 18.174 0.864 -13.463 1.00 81.19 335 LEU A O 1
ATOM 2535 N N . ASN A 1 336 ? 19.176 2.878 -13.411 1.00 85.44 336 ASN A N 1
ATOM 2536 C CA . ASN A 1 336 ? 19.452 2.858 -11.986 1.00 85.44 336 ASN A CA 1
ATOM 2537 C C . ASN A 1 336 ? 18.424 3.732 -11.264 1.00 85.44 336 ASN A C 1
ATOM 2539 O O . ASN A 1 336 ? 18.362 4.942 -11.491 1.00 85.44 336 ASN A O 1
ATOM 2543 N N . PHE A 1 337 ? 17.639 3.110 -10.390 1.00 89.06 337 PHE A N 1
ATOM 2544 C CA . PHE A 1 337 ? 16.620 3.783 -9.592 1.00 89.06 337 PHE A CA 1
ATOM 2545 C C . PHE A 1 337 ? 17.150 4.056 -8.188 1.00 89.06 337 PHE A C 1
ATOM 2547 O O . PHE A 1 337 ? 17.660 3.157 -7.516 1.00 89.06 337 PHE A O 1
ATOM 2554 N N . SER A 1 338 ? 17.039 5.308 -7.752 1.00 91.12 338 SER A N 1
ATOM 2555 C CA . SER A 1 338 ? 17.354 5.723 -6.386 1.00 91.12 338 SER A CA 1
ATOM 2556 C C . SER A 1 338 ? 16.241 5.326 -5.411 1.00 91.12 338 SER A C 1
ATOM 2558 O O . SER A 1 338 ? 15.124 5.019 -5.821 1.00 91.12 338 SER A O 1
ATOM 2560 N N . ALA A 1 339 ? 16.505 5.400 -4.103 1.00 90.00 339 ALA A N 1
ATOM 2561 C CA . ALA A 1 339 ? 15.456 5.192 -3.102 1.00 90.00 339 ALA A CA 1
ATOM 2562 C C . ALA A 1 339 ? 14.296 6.191 -3.258 1.00 90.00 339 ALA A C 1
ATOM 2564 O O . ALA A 1 339 ? 13.138 5.806 -3.146 1.00 90.00 339 ALA A O 1
ATOM 2565 N N . GLY A 1 340 ? 14.596 7.449 -3.595 1.00 92.56 340 GLY A N 1
ATOM 2566 C CA . GLY A 1 340 ? 13.568 8.449 -3.877 1.00 92.56 340 GLY A CA 1
ATOM 2567 C C . GLY A 1 340 ? 12.741 8.128 -5.126 1.00 92.56 340 GLY A C 1
ATOM 2568 O O . GLY A 1 340 ? 11.564 8.467 -5.166 1.00 92.56 340 GLY A O 1
ATOM 2569 N N . ASP A 1 341 ? 13.323 7.463 -6.131 1.00 93.69 341 ASP A N 1
ATOM 2570 C CA . ASP A 1 341 ? 12.550 6.980 -7.282 1.00 93.69 341 ASP A CA 1
ATOM 2571 C C . ASP A 1 341 ? 11.590 5.865 -6.870 1.00 93.69 341 ASP A C 1
ATOM 2573 O O . ASP A 1 341 ? 10.449 5.875 -7.310 1.00 93.69 341 ASP A O 1
ATOM 2577 N N . VAL A 1 342 ? 12.004 4.951 -5.983 1.00 94.75 342 VAL A N 1
ATOM 2578 C CA . VAL A 1 342 ? 11.091 3.930 -5.443 1.00 94.75 342 VAL A CA 1
ATOM 2579 C C . VAL A 1 342 ? 9.900 4.594 -4.762 1.00 94.75 342 VAL A C 1
ATOM 2581 O O . VAL A 1 342 ? 8.763 4.343 -5.140 1.00 94.75 342 VAL A O 1
ATOM 2584 N N . LEU A 1 343 ? 10.157 5.533 -3.846 1.00 94.69 343 LEU A N 1
ATOM 2585 C CA . LEU A 1 343 ? 9.100 6.211 -3.093 1.00 94.69 343 LEU A CA 1
ATOM 2586 C C . LEU A 1 343 ? 8.103 6.970 -3.983 1.00 94.69 343 LEU A C 1
ATOM 2588 O O . LEU A 1 343 ? 6.911 6.972 -3.682 1.00 94.69 343 LEU A O 1
ATOM 2592 N N . ARG A 1 344 ? 8.586 7.600 -5.065 1.00 95.69 344 ARG A N 1
ATOM 2593 C CA . ARG A 1 344 ? 7.793 8.477 -5.946 1.00 95.69 344 ARG A CA 1
ATOM 2594 C C . ARG A 1 344 ? 7.174 7.808 -7.166 1.00 95.69 344 ARG A C 1
ATOM 2596 O O . ARG A 1 344 ? 6.253 8.385 -7.724 1.00 95.69 344 ARG A O 1
ATOM 2603 N N . LEU A 1 345 ? 7.709 6.686 -7.646 1.00 95.62 345 LEU A N 1
ATOM 2604 C CA . LEU A 1 345 ? 7.219 6.054 -8.879 1.00 95.62 345 LEU A CA 1
ATOM 2605 C C . LEU A 1 345 ? 6.259 4.899 -8.599 1.00 95.62 345 LEU A C 1
ATOM 2607 O O . LEU A 1 345 ? 5.333 4.693 -9.371 1.00 95.62 345 LEU A O 1
ATOM 2611 N N . THR A 1 346 ? 6.488 4.144 -7.525 1.00 97.00 346 THR A N 1
ATOM 2612 C CA . THR A 1 346 ? 5.673 2.968 -7.161 1.00 97.00 346 THR A CA 1
ATOM 2613 C C . THR A 1 346 ? 5.294 2.936 -5.690 1.00 97.00 346 THR A C 1
ATOM 2615 O O . THR A 1 346 ? 4.332 2.267 -5.319 1.00 97.00 346 THR A O 1
ATOM 2618 N N . GLY A 1 347 ? 6.064 3.641 -4.867 1.00 97.50 347 GLY A N 1
ATOM 2619 C CA . GLY A 1 347 ? 5.978 3.581 -3.426 1.00 97.50 347 GLY A CA 1
ATOM 2620 C C . GLY A 1 347 ? 4.880 4.462 -2.831 1.00 97.50 347 GLY A C 1
ATOM 2621 O O . GLY A 1 347 ? 3.933 4.862 -3.517 1.00 97.50 347 GLY A O 1
ATOM 2622 N N . PRO A 1 348 ? 4.995 4.803 -1.536 1.00 97.69 348 PRO A N 1
ATOM 2623 C CA . PRO A 1 348 ? 3.888 5.384 -0.795 1.00 97.69 348 PRO A CA 1
ATOM 2624 C C . PRO A 1 348 ? 3.515 6.803 -1.240 1.00 97.69 348 PRO A C 1
ATOM 2626 O O . PRO A 1 348 ? 2.371 7.200 -1.038 1.00 97.69 348 PRO A O 1
ATOM 2629 N N . MET A 1 349 ? 4.416 7.565 -1.876 1.00 97.69 349 MET A N 1
ATOM 2630 C CA . MET A 1 349 ? 4.051 8.889 -2.396 1.00 97.69 349 MET A CA 1
ATOM 2631 C C . MET A 1 349 ? 3.119 8.756 -3.608 1.00 97.69 349 MET A C 1
ATOM 2633 O O . MET A 1 349 ? 2.064 9.377 -3.623 1.00 97.69 349 MET A O 1
ATOM 2637 N N . ALA A 1 350 ? 3.461 7.884 -4.564 1.00 98.31 350 ALA A N 1
ATOM 2638 C CA . ALA A 1 350 ? 2.618 7.616 -5.733 1.00 98.31 350 ALA A CA 1
ATOM 2639 C C . ALA A 1 350 ? 1.274 6.992 -5.336 1.00 98.31 350 ALA A C 1
ATOM 2641 O O . ALA A 1 350 ? 0.228 7.408 -5.829 1.00 98.31 350 ALA A O 1
ATOM 2642 N N . TRP A 1 351 ? 1.302 6.030 -4.406 1.00 98.81 351 TRP A N 1
ATOM 2643 C CA . TRP A 1 351 ? 0.090 5.437 -3.841 1.00 98.81 351 TRP A CA 1
ATOM 2644 C C . TRP A 1 351 ? -0.828 6.487 -3.222 1.00 98.81 351 TRP A C 1
ATOM 2646 O O . TRP A 1 351 ? -2.039 6.450 -3.422 1.00 98.81 351 TRP A O 1
ATOM 2656 N N . THR A 1 352 ? -0.245 7.437 -2.489 1.00 98.75 352 THR A N 1
ATOM 2657 C CA . THR A 1 352 ? -1.010 8.490 -1.827 1.00 98.75 352 THR A CA 1
ATOM 2658 C C . THR A 1 352 ? -1.701 9.404 -2.826 1.00 98.75 352 THR A C 1
ATOM 2660 O O . THR A 1 352 ? -2.883 9.683 -2.645 1.00 98.75 352 THR A O 1
ATOM 2663 N N . ASP A 1 353 ? -1.002 9.821 -3.885 1.00 98.62 353 ASP A N 1
ATOM 2664 C CA . ASP A 1 353 ? -1.585 10.667 -4.930 1.00 98.62 353 ASP A CA 1
ATOM 2665 C C . ASP A 1 353 ? -2.752 9.954 -5.634 1.00 98.62 353 ASP A C 1
ATOM 2667 O O . ASP A 1 353 ? -3.846 10.504 -5.734 1.00 98.62 353 ASP A O 1
ATOM 2671 N N . VAL A 1 354 ? -2.560 8.694 -6.042 1.00 98.81 354 VAL A N 1
ATOM 2672 C CA . VAL A 1 354 ? -3.598 7.917 -6.744 1.00 98.81 354 VAL A CA 1
ATOM 2673 C C . VAL A 1 354 ? -4.814 7.652 -5.858 1.00 98.81 354 VAL A C 1
ATOM 2675 O O . VAL A 1 354 ? -5.955 7.774 -6.307 1.00 98.81 354 VAL A O 1
ATOM 2678 N N . LEU A 1 355 ? -4.590 7.279 -4.597 1.00 98.81 355 LEU A N 1
ATOM 2679 C CA . LEU A 1 355 ? -5.680 7.034 -3.663 1.00 98.81 355 LEU A CA 1
ATOM 2680 C C . LEU A 1 355 ? -6.433 8.329 -3.344 1.00 98.81 355 LEU A C 1
ATOM 2682 O O . LEU A 1 355 ? -7.658 8.312 -3.289 1.00 98.81 355 LEU A O 1
ATOM 2686 N N . PHE A 1 356 ? -5.733 9.452 -3.180 1.00 98.69 356 PHE A N 1
ATOM 2687 C CA . PHE A 1 356 ? -6.378 10.747 -2.983 1.00 98.69 356 PHE A CA 1
ATOM 2688 C C . PHE A 1 356 ? -7.242 11.147 -4.184 1.00 98.69 356 PHE A C 1
ATOM 2690 O O . PHE A 1 356 ? -8.400 11.509 -3.985 1.00 98.69 356 PHE A O 1
ATOM 2697 N N . ASP A 1 357 ? -6.729 11.014 -5.411 1.00 98.62 357 ASP A N 1
ATOM 2698 C CA . ASP A 1 357 ? -7.494 11.297 -6.630 1.00 98.62 357 ASP A CA 1
ATOM 2699 C C . ASP A 1 357 ? -8.763 10.434 -6.712 1.00 98.62 357 ASP A C 1
ATOM 2701 O O . ASP A 1 357 ? -9.835 10.926 -7.070 1.00 98.62 357 ASP A O 1
ATOM 2705 N N . HIS A 1 358 ? -8.669 9.155 -6.332 1.00 98.62 358 HIS A N 1
ATOM 2706 C CA . HIS A 1 358 ? -9.824 8.264 -6.257 1.00 98.62 358 HIS A CA 1
ATOM 2707 C C . HIS A 1 358 ? -10.846 8.728 -5.206 1.00 98.62 358 HIS A C 1
ATOM 2709 O O . HIS A 1 358 ? -12.026 8.857 -5.527 1.00 98.62 358 HIS A O 1
ATOM 2715 N N . LEU A 1 359 ? -10.399 9.035 -3.982 1.00 98.56 359 LEU A N 1
ATOM 2716 C CA . LEU A 1 359 ? -11.261 9.505 -2.890 1.00 98.56 359 LEU A CA 1
ATOM 2717 C C . LEU A 1 359 ? -11.972 10.821 -3.241 1.00 98.56 359 LEU A C 1
ATOM 2719 O O . LEU A 1 359 ? -13.177 10.940 -3.037 1.00 98.56 359 LEU A O 1
ATOM 2723 N N . ALA A 1 360 ? -11.247 11.786 -3.810 1.00 98.12 360 ALA A N 1
ATOM 2724 C CA . ALA A 1 360 ? -11.796 13.075 -4.225 1.00 98.12 360 ALA A CA 1
ATOM 2725 C C . ALA A 1 360 ? -12.801 12.947 -5.386 1.00 98.12 360 ALA A C 1
ATOM 2727 O O . ALA A 1 360 ? -13.716 13.763 -5.514 1.00 98.12 360 ALA A O 1
ATOM 2728 N N . ALA A 1 361 ? -12.648 11.926 -6.237 1.00 98.00 361 ALA A N 1
ATOM 2729 C CA . ALA A 1 361 ? -13.579 11.654 -7.329 1.00 98.00 361 ALA A CA 1
ATOM 2730 C C . ALA A 1 361 ? -14.909 11.049 -6.849 1.00 98.00 361 ALA A C 1
ATOM 2732 O O . ALA A 1 361 ? -15.944 11.322 -7.461 1.00 98.00 361 ALA A O 1
ATOM 2733 N N . VAL A 1 362 ? -14.893 10.242 -5.780 1.00 96.88 362 VAL A N 1
ATOM 2734 C CA . VAL A 1 362 ? -16.099 9.584 -5.238 1.00 96.88 362 VAL A CA 1
ATOM 2735 C C . VAL A 1 362 ? -16.788 10.395 -4.136 1.00 96.88 362 VAL A C 1
ATOM 2737 O O . VAL A 1 362 ? -18.003 10.300 -3.975 1.00 96.88 362 VAL A O 1
ATOM 2740 N N . ASP A 1 363 ? -16.050 11.248 -3.419 1.00 96.38 363 ASP A N 1
ATOM 2741 C CA . ASP A 1 363 ? -16.573 12.130 -2.374 1.00 96.38 363 ASP A CA 1
ATOM 2742 C C . ASP A 1 363 ? -16.018 13.553 -2.535 1.00 96.38 363 ASP A C 1
ATOM 2744 O O . ASP A 1 363 ? -14.901 13.869 -2.126 1.00 96.38 363 ASP A O 1
ATOM 2748 N N . GLY A 1 364 ? -16.847 14.453 -3.073 1.00 93.94 364 GLY A N 1
ATOM 2749 C CA . GLY A 1 364 ? -16.481 15.857 -3.284 1.00 93.94 364 GLY A CA 1
ATOM 2750 C C . GLY A 1 364 ? -16.210 16.663 -2.004 1.00 93.94 364 GLY A C 1
ATOM 2751 O O . GLY A 1 364 ? -15.814 17.824 -2.105 1.00 93.94 364 GLY A O 1
ATOM 2752 N N . SER A 1 365 ? -16.426 16.094 -0.810 1.00 95.19 365 SER A N 1
ATOM 2753 C CA . SER A 1 365 ? -15.995 16.696 0.458 1.00 95.19 365 SER A CA 1
ATOM 2754 C C . SER A 1 365 ? -14.512 16.468 0.765 1.00 95.19 365 SER A C 1
ATOM 2756 O O . SER A 1 365 ? -13.950 17.195 1.582 1.00 95.19 365 SER A O 1
ATOM 2758 N N . VAL A 1 366 ? -13.868 15.494 0.114 1.00 96.88 366 VAL A N 1
ATOM 2759 C CA . VAL A 1 366 ? -12.427 15.244 0.215 1.00 96.88 366 VAL A CA 1
ATOM 2760 C C . VAL A 1 366 ? -11.722 16.112 -0.823 1.00 96.88 366 VAL A C 1
ATOM 2762 O O . VAL A 1 366 ? -11.612 15.765 -1.993 1.00 96.88 366 VAL A O 1
ATOM 2765 N N . THR A 1 367 ? -11.269 17.286 -0.392 1.00 97.00 367 THR A N 1
ATOM 2766 C CA . THR A 1 367 ? -10.665 18.307 -1.265 1.00 97.00 367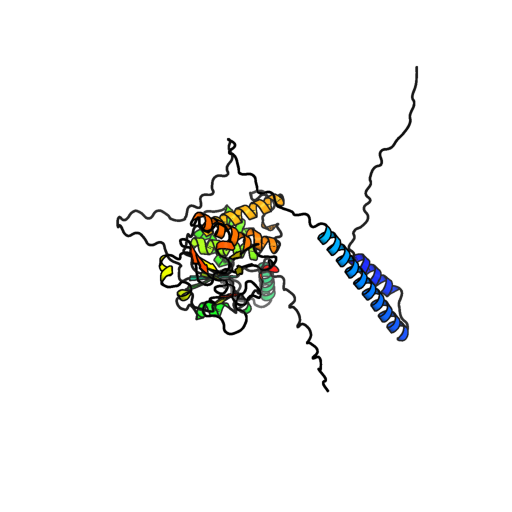 THR A CA 1
ATOM 2767 C C . THR A 1 367 ? -9.164 18.475 -1.041 1.00 97.00 367 THR A C 1
ATOM 2769 O O . THR A 1 367 ? -8.464 19.031 -1.889 1.00 97.00 367 THR A O 1
ATOM 2772 N N . SER A 1 368 ? -8.659 17.984 0.090 1.00 97.06 368 SER A N 1
ATOM 2773 C CA . SER A 1 368 ? -7.247 17.958 0.461 1.00 97.06 368 SER A CA 1
ATOM 2774 C C . SER A 1 368 ? -6.951 16.722 1.307 1.00 97.06 368 SER A C 1
ATOM 2776 O O . SER A 1 368 ? -7.797 16.245 2.060 1.00 97.06 368 SER A O 1
ATOM 2778 N N . LEU A 1 369 ? -5.708 16.242 1.257 1.00 97.19 369 LEU A N 1
ATOM 2779 C CA . LEU A 1 369 ? -5.201 15.221 2.177 1.00 97.19 369 LEU A CA 1
ATOM 2780 C C . LEU A 1 369 ? -5.361 15.620 3.655 1.00 97.19 369 LEU A C 1
ATOM 2782 O O . LEU A 1 369 ? -5.515 14.754 4.516 1.00 97.19 369 LEU A O 1
ATOM 2786 N N . ARG A 1 370 ? -5.396 16.926 3.960 1.00 96.12 370 ARG A N 1
ATOM 2787 C CA . ARG A 1 370 ? -5.679 17.437 5.311 1.00 96.12 370 ARG A CA 1
ATOM 2788 C C . ARG A 1 370 ? -7.071 17.091 5.819 1.00 96.12 370 ARG A C 1
ATOM 2790 O O . ARG A 1 370 ? -7.238 17.000 7.030 1.00 96.12 370 ARG A O 1
ATOM 2797 N N . ASP A 1 371 ? -8.033 16.830 4.937 1.00 96.75 371 ASP A N 1
ATOM 2798 C CA . ASP A 1 371 ? -9.378 16.393 5.332 1.00 96.75 371 ASP A CA 1
ATOM 2799 C C . ASP A 1 371 ? -9.358 14.992 5.981 1.00 96.75 371 ASP A C 1
ATOM 2801 O O . ASP A 1 371 ? -10.329 14.575 6.614 1.00 96.75 371 ASP A O 1
ATOM 2805 N N . LEU A 1 372 ? -8.245 14.262 5.839 1.00 97.12 372 LEU A N 1
ATOM 2806 C CA . LEU A 1 372 ? -8.000 12.930 6.397 1.00 97.12 372 LEU A CA 1
ATOM 2807 C C . LEU A 1 372 ? -6.903 12.939 7.479 1.00 97.12 372 LEU A C 1
ATOM 2809 O O . LEU A 1 372 ? -6.498 11.879 7.951 1.00 97.12 372 LEU A O 1
ATOM 2813 N N . SER A 1 373 ? -6.433 14.121 7.887 1.00 97.38 373 SER A N 1
ATOM 2814 C CA . SER A 1 373 ? -5.442 14.299 8.953 1.00 97.38 373 SER A CA 1
ATOM 2815 C C . SER A 1 373 ? -6.102 14.274 10.338 1.00 97.38 373 SER A C 1
ATOM 2817 O O . SER A 1 373 ? -7.240 14.705 10.525 1.00 97.38 373 SER A O 1
ATOM 2819 N N . GLY A 1 374 ? -5.390 13.755 11.338 1.00 97.06 374 GLY A N 1
ATOM 2820 C CA . GLY A 1 374 ? -5.801 13.759 12.741 1.00 97.06 374 GLY A CA 1
ATOM 2821 C C . GLY A 1 374 ? -6.946 12.805 13.086 1.00 97.06 374 GLY A C 1
ATOM 2822 O O . GLY A 1 374 ? -7.565 12.972 14.143 1.00 97.06 374 GLY A O 1
ATOM 2823 N N . LEU A 1 375 ? -7.230 11.815 12.230 1.00 97.12 375 LEU A N 1
ATOM 2824 C CA . LEU A 1 375 ? -8.296 10.834 12.450 1.00 97.12 375 LEU A CA 1
ATOM 2825 C C . LEU A 1 375 ? -8.138 10.134 13.805 1.00 97.12 375 LEU A C 1
ATOM 2827 O O . LEU A 1 375 ? -7.058 9.669 14.167 1.00 97.12 375 LEU A O 1
ATOM 2831 N N . ARG A 1 376 ? -9.242 10.052 14.552 1.00 95.44 376 ARG A N 1
ATOM 2832 C CA . ARG A 1 376 ? -9.333 9.341 15.844 1.00 95.44 376 ARG A CA 1
ATOM 2833 C C . ARG A 1 376 ? -10.151 8.062 15.767 1.00 95.44 376 ARG A C 1
ATOM 2835 O O . ARG A 1 376 ? -10.075 7.230 16.661 1.00 95.44 376 ARG A O 1
ATOM 2842 N N . GLU A 1 377 ? -10.925 7.913 14.704 1.00 95.94 377 GLU A N 1
ATOM 2843 C CA . GLU A 1 377 ? -11.711 6.728 14.409 1.00 95.94 377 GLU A CA 1
ATOM 2844 C C . GLU A 1 377 ? -11.649 6.433 12.905 1.00 95.94 377 GLU A C 1
ATOM 2846 O O . GLU A 1 377 ? -11.366 7.346 12.122 1.00 95.94 377 GLU A O 1
ATOM 2851 N N . PRO A 1 378 ? -11.887 5.177 12.484 1.00 97.62 378 PRO A N 1
ATOM 2852 C CA . PRO A 1 378 ? -11.954 4.836 11.070 1.00 97.62 378 PRO A CA 1
ATOM 2853 C C . PRO A 1 378 ? -13.002 5.671 10.330 1.00 97.62 378 PRO A C 1
ATOM 2855 O O . PRO A 1 378 ? -14.162 5.725 10.748 1.00 97.62 378 PRO A O 1
ATOM 2858 N N . ARG A 1 379 ? -12.603 6.271 9.207 1.00 97.75 379 ARG A N 1
ATOM 2859 C CA . ARG A 1 379 ? -13.485 7.033 8.317 1.00 97.75 379 ARG A CA 1
ATOM 2860 C C . ARG A 1 379 ? -13.730 6.225 7.049 1.00 97.75 379 ARG A C 1
ATOM 2862 O O . ARG A 1 379 ? -12.782 5.870 6.358 1.00 97.75 379 ARG A O 1
ATOM 2869 N N . LEU A 1 380 ? -14.994 5.942 6.753 1.00 98.19 380 LEU A N 1
ATOM 2870 C CA . LEU A 1 380 ? -15.397 5.354 5.478 1.00 98.19 380 LEU A CA 1
ATOM 2871 C C . LEU A 1 380 ? -15.681 6.485 4.481 1.00 98.19 380 LEU A C 1
ATOM 2873 O O . LEU A 1 380 ? -16.440 7.400 4.806 1.00 98.19 380 LEU A O 1
ATOM 2877 N N . VAL A 1 381 ? -15.067 6.421 3.304 1.00 98.12 381 VAL A N 1
ATOM 2878 C CA . VAL A 1 381 ? -15.318 7.297 2.156 1.00 98.12 381 VAL A CA 1
ATOM 2879 C C . VAL A 1 381 ? -15.699 6.388 0.994 1.00 98.12 381 VAL A C 1
ATOM 2881 O O . VAL A 1 381 ? -14.864 5.616 0.536 1.00 98.12 381 VAL A O 1
ATOM 2884 N N . ASP A 1 382 ? -16.965 6.436 0.579 1.00 96.62 382 ASP A N 1
ATOM 2885 C CA . ASP A 1 382 ? -17.572 5.439 -0.316 1.00 96.62 382 ASP A CA 1
ATOM 2886 C C . ASP A 1 382 ? -17.338 3.994 0.181 1.00 96.62 382 ASP A C 1
ATOM 2888 O O . ASP A 1 382 ? -17.847 3.631 1.247 1.00 96.62 382 ASP A O 1
ATOM 2892 N N . ASP A 1 383 ? -16.537 3.189 -0.521 1.00 97.81 383 ASP A N 1
ATOM 2893 C CA . ASP A 1 383 ? -16.151 1.825 -0.139 1.00 97.81 383 ASP A CA 1
ATOM 2894 C C . ASP A 1 383 ? -14.721 1.716 0.442 1.00 97.81 383 ASP A C 1
ATOM 2896 O O . ASP A 1 383 ? -14.250 0.617 0.769 1.00 97.81 383 ASP A O 1
ATOM 2900 N N . VAL A 1 384 ? -14.048 2.851 0.666 1.00 98.62 384 VAL A N 1
ATOM 2901 C CA . VAL A 1 384 ? -12.683 2.937 1.203 1.00 98.62 384 VAL A CA 1
ATOM 2902 C C . VAL A 1 384 ? -12.685 3.304 2.686 1.00 98.62 384 VAL A C 1
ATOM 2904 O O . VAL A 1 384 ? -13.035 4.414 3.090 1.00 98.62 384 VAL A O 1
ATOM 2907 N N . LEU A 1 385 ? -12.237 2.379 3.533 1.00 98.69 385 LEU A N 1
ATOM 2908 C CA . LEU A 1 385 ? -12.040 2.603 4.960 1.00 98.69 385 LEU A CA 1
ATOM 2909 C C . LEU A 1 385 ? -10.617 3.094 5.246 1.00 98.69 385 LEU A C 1
ATOM 2911 O O . LEU A 1 385 ? -9.652 2.332 5.148 1.00 98.69 385 LEU A O 1
ATOM 2915 N N . VAL A 1 386 ? -10.505 4.344 5.688 1.00 98.75 386 VAL A N 1
ATOM 2916 C CA . VAL A 1 386 ? -9.255 4.957 6.142 1.00 98.75 386 VAL A CA 1
ATOM 2917 C C . VAL A 1 386 ? -9.116 4.787 7.653 1.00 98.75 386 VAL A C 1
ATOM 2919 O O . VAL A 1 386 ? -9.935 5.282 8.433 1.00 98.75 386 VAL A O 1
ATOM 2922 N N . LEU A 1 387 ? -8.071 4.081 8.075 1.00 98.62 387 LEU A N 1
ATOM 2923 C CA . LEU A 1 387 ? -7.736 3.867 9.479 1.00 98.62 387 LEU A CA 1
ATOM 2924 C C . LEU A 1 387 ? -6.881 5.023 10.032 1.00 98.62 387 LEU A C 1
ATOM 2926 O O . LEU A 1 387 ? -6.012 5.530 9.316 1.00 98.62 387 LEU A O 1
ATOM 2930 N N . PRO A 1 388 ? -7.056 5.391 11.317 1.00 97.81 388 PRO A N 1
ATOM 2931 C CA . PRO A 1 388 ? -6.168 6.309 12.030 1.00 97.81 388 PRO A CA 1
ATOM 2932 C C . PRO A 1 388 ? -4.695 5.894 11.999 1.00 97.81 388 PRO A C 1
ATOM 2934 O O . PRO A 1 388 ? -4.372 4.736 11.723 1.00 97.81 388 PRO A O 1
ATOM 2937 N N . ILE A 1 389 ? -3.809 6.826 12.375 1.00 97.12 389 ILE A N 1
ATOM 2938 C CA . ILE A 1 389 ? -2.354 6.607 12.407 1.00 97.12 389 ILE A CA 1
ATOM 2939 C C . ILE A 1 389 ? -1.963 5.342 13.173 1.00 97.12 389 ILE A C 1
ATOM 2941 O O . ILE A 1 389 ? -1.115 4.603 12.699 1.00 97.12 389 ILE A O 1
ATOM 2945 N N . ASP A 1 390 ? -2.592 5.032 14.308 1.00 96.94 390 ASP A N 1
ATOM 2946 C CA . ASP A 1 390 ? -2.237 3.835 15.076 1.00 96.94 390 ASP A CA 1
ATOM 2947 C C . ASP A 1 390 ? -2.705 2.531 14.421 1.00 96.94 390 ASP A C 1
ATOM 2949 O O . ASP A 1 390 ? -2.117 1.491 14.693 1.00 96.94 390 ASP A O 1
ATOM 2953 N N . GLY A 1 391 ? -3.673 2.569 13.498 1.00 97.69 391 GLY A N 1
ATOM 2954 C CA . GLY A 1 391 ? -4.159 1.385 12.791 1.00 97.69 391 GLY A CA 1
ATOM 2955 C C . GLY A 1 391 ? -3.016 0.584 12.174 1.00 97.69 391 GLY A C 1
ATOM 2956 O O . GLY A 1 391 ? -2.789 -0.568 12.551 1.00 97.69 391 GLY A O 1
ATOM 2957 N N . PHE A 1 392 ? -2.263 1.221 11.274 1.00 97.69 392 PHE A N 1
ATOM 2958 C CA . PHE A 1 392 ? -1.069 0.639 10.651 1.00 97.69 392 PHE A CA 1
ATOM 2959 C C . PHE A 1 392 ? 0.219 1.374 11.077 1.00 97.69 392 PHE A C 1
ATOM 2961 O O . PHE A 1 392 ? 1.237 0.753 11.350 1.00 97.69 392 PHE A O 1
ATOM 2968 N N . GLY A 1 393 ? 0.210 2.690 11.238 1.00 95.19 393 GLY A N 1
ATOM 2969 C CA . GLY A 1 393 ? 1.390 3.479 11.606 1.00 95.19 393 GLY A CA 1
ATOM 2970 C C . GLY A 1 393 ? 1.749 3.539 13.102 1.00 95.19 393 GLY A C 1
ATOM 2971 O O . GLY A 1 393 ? 2.390 4.511 13.508 1.00 95.19 393 GLY A O 1
ATOM 2972 N N . THR A 1 394 ? 1.363 2.574 13.945 1.00 95.00 394 THR A N 1
ATOM 2973 C CA . THR A 1 394 ? 1.685 2.620 15.389 1.00 95.00 394 THR A CA 1
ATOM 2974 C C . THR A 1 394 ? 3.187 2.485 15.678 1.00 95.00 394 THR A C 1
ATOM 2976 O O . THR A 1 394 ? 3.927 1.811 14.956 1.00 95.00 394 THR A O 1
ATOM 2979 N N . GLY A 1 395 ? 3.649 3.061 16.791 1.00 91.75 395 GLY A N 1
ATOM 2980 C CA . GLY A 1 395 ? 5.027 2.908 17.271 1.00 91.75 395 GLY A CA 1
ATOM 2981 C C . GLY A 1 395 ? 6.083 3.733 16.530 1.00 91.75 395 GLY A C 1
ATOM 2982 O O . GLY A 1 395 ? 7.279 3.554 16.778 1.00 91.75 395 GLY A O 1
ATOM 2983 N N . GLN A 1 396 ? 5.673 4.640 15.645 1.00 91.25 396 GLN A N 1
ATOM 2984 C CA . GLN A 1 396 ? 6.562 5.540 14.919 1.00 91.25 396 GLN A CA 1
ATOM 2985 C C . GLN A 1 396 ? 6.970 6.746 15.778 1.00 91.25 396 GLN A C 1
ATOM 2987 O O . GLN A 1 396 ? 6.338 7.113 16.769 1.00 91.25 396 GLN A O 1
ATOM 2992 N N . THR A 1 397 ? 8.068 7.401 15.408 1.00 90.88 397 THR A N 1
ATOM 2993 C CA . THR A 1 397 ? 8.589 8.572 16.135 1.00 90.88 397 THR A CA 1
ATOM 2994 C C . THR A 1 397 ? 7.976 9.897 15.678 1.00 90.88 397 THR A C 1
ATOM 2996 O O . THR A 1 397 ? 8.459 10.961 16.062 1.00 90.88 397 THR A O 1
ATOM 2999 N N . HIS A 1 398 ? 6.953 9.840 14.831 1.00 91.88 398 HIS A N 1
ATOM 3000 C CA . HIS A 1 398 ? 6.283 10.981 14.220 1.00 91.88 398 HIS A CA 1
ATOM 3001 C C . HIS A 1 398 ? 4.765 10.783 14.211 1.00 91.88 398 HIS A C 1
ATOM 3003 O O . HIS A 1 398 ? 4.251 9.791 14.730 1.00 91.88 398 HIS A O 1
ATOM 3009 N N . SER A 1 399 ? 4.050 11.758 13.640 1.00 93.75 399 SER A N 1
ATOM 3010 C CA . SER A 1 399 ? 2.602 11.690 13.386 1.00 93.75 399 SER A CA 1
ATOM 3011 C C . SER A 1 399 ? 1.740 11.455 14.626 1.00 93.75 399 SER A C 1
ATOM 3013 O O . SER A 1 399 ? 0.605 11.008 14.520 1.00 93.75 399 SER A O 1
ATOM 3015 N N . ASN A 1 400 ? 2.287 11.752 15.811 1.00 91.94 400 ASN A N 1
ATOM 3016 C CA . ASN A 1 400 ? 1.682 11.466 17.111 1.00 91.94 400 ASN A CA 1
ATOM 3017 C C . ASN A 1 400 ? 1.201 10.011 17.268 1.00 91.94 400 ASN A C 1
ATOM 3019 O O . ASN A 1 400 ? 0.259 9.766 18.019 1.00 91.94 400 ASN A O 1
ATOM 3023 N N . SER A 1 401 ? 1.844 9.053 16.587 1.00 92.31 401 SER A N 1
ATOM 3024 C CA . SER A 1 401 ? 1.531 7.633 16.772 1.00 92.31 401 SER A CA 1
ATOM 3025 C C . SER A 1 401 ? 1.873 7.181 18.194 1.00 92.31 401 SER A C 1
ATOM 3027 O O . SER A 1 401 ? 2.844 7.664 18.793 1.00 92.31 401 SER A O 1
ATOM 3029 N N . THR A 1 402 ? 1.105 6.243 18.739 1.00 91.12 402 THR A N 1
ATOM 3030 C CA . THR A 1 402 ? 1.327 5.738 20.092 1.00 91.12 402 THR A CA 1
ATOM 3031 C C . THR A 1 402 ? 2.604 4.901 20.128 1.00 91.12 402 THR A C 1
ATOM 3033 O O . THR A 1 402 ? 2.695 3.838 19.515 1.00 91.12 402 THR A O 1
ATOM 3036 N N . ARG A 1 403 ? 3.613 5.386 20.858 1.00 87.81 403 ARG A N 1
ATOM 3037 C CA . ARG A 1 403 ? 4.933 4.743 20.970 1.00 87.81 403 ARG A CA 1
ATOM 3038 C C . ARG A 1 403 ? 5.236 4.191 22.359 1.00 87.81 403 ARG A C 1
ATOM 3040 O O . ARG A 1 403 ? 5.895 3.160 22.472 1.00 87.81 403 ARG A O 1
ATOM 3047 N N . ASP A 1 404 ? 4.778 4.884 23.393 1.00 84.19 404 ASP A N 1
ATOM 3048 C CA . ASP A 1 404 ? 5.088 4.565 24.781 1.00 84.19 404 ASP A CA 1
ATOM 3049 C C . ASP A 1 404 ? 3.872 3.957 25.486 1.00 84.19 404 ASP A C 1
ATOM 3051 O O . ASP A 1 404 ? 2.728 4.329 25.228 1.00 84.19 404 ASP A O 1
ATOM 3055 N N . GLY A 1 405 ? 4.130 3.042 26.421 1.00 87.06 405 GLY A N 1
ATOM 3056 C CA . GLY A 1 405 ? 3.085 2.356 27.178 1.00 87.06 405 GLY A CA 1
ATOM 3057 C C . GLY A 1 405 ? 2.520 1.115 26.473 1.00 87.06 405 GLY A C 1
ATOM 3058 O O . GLY A 1 405 ? 3.165 0.543 25.590 1.00 87.06 405 GLY A O 1
ATOM 3059 N N . PRO A 1 406 ? 1.350 0.623 26.916 1.00 90.06 406 PRO A N 1
ATOM 3060 C CA . PRO A 1 406 ? 0.697 -0.525 26.299 1.00 90.06 406 PRO A CA 1
ATOM 3061 C C . PRO A 1 406 ? 0.345 -0.253 24.834 1.00 90.06 406 PRO A C 1
ATOM 3063 O O . PRO A 1 406 ? -0.051 0.852 24.480 1.00 90.06 406 PRO A O 1
ATOM 3066 N N . THR A 1 407 ? 0.435 -1.286 23.991 1.00 91.25 407 THR A N 1
ATOM 3067 C CA . THR A 1 407 ? -0.051 -1.212 22.604 1.00 91.25 407 THR A CA 1
ATOM 3068 C C . THR A 1 407 ? -1.534 -0.830 22.605 1.00 91.25 407 THR A C 1
ATOM 3070 O O . THR A 1 407 ? -2.312 -1.519 23.281 1.00 91.25 407 THR A O 1
ATOM 3073 N N . PRO A 1 408 ? -1.939 0.237 21.894 1.00 91.88 408 PRO A N 1
ATOM 3074 C CA . PRO A 1 408 ? -3.300 0.732 21.991 1.00 91.88 408 PRO A CA 1
ATOM 3075 C C . PRO A 1 408 ? -4.284 -0.255 21.326 1.00 91.88 408 PRO A C 1
ATOM 3077 O O . PRO A 1 408 ? -3.878 -1.089 20.510 1.00 91.88 408 PRO A O 1
ATOM 3080 N N . PRO A 1 409 ? -5.574 -0.254 21.708 1.00 90.88 409 PRO A N 1
ATOM 3081 C CA . PRO A 1 409 ? -6.538 -1.242 21.213 1.00 90.88 409 PRO A CA 1
ATOM 3082 C C . PRO A 1 409 ? -6.754 -1.205 19.697 1.00 90.88 409 PRO A C 1
ATOM 3084 O O . PRO A 1 409 ? -7.026 -2.245 19.100 1.00 90.88 409 PRO A O 1
ATOM 3087 N N . ASP A 1 410 ? -6.625 -0.020 19.108 1.00 91.69 410 ASP A N 1
ATOM 3088 C CA . ASP A 1 410 ? -6.767 0.294 17.690 1.00 91.69 410 ASP A CA 1
ATOM 3089 C C . ASP A 1 410 ? -5.482 0.073 16.881 1.00 91.69 410 ASP A C 1
ATOM 3091 O O . ASP A 1 410 ? -5.530 0.175 15.659 1.00 91.69 410 ASP A O 1
ATOM 3095 N N . ALA A 1 411 ? -4.367 -0.309 17.516 1.00 96.31 411 ALA A N 1
ATOM 3096 C CA . ALA A 1 411 ? -3.182 -0.762 16.799 1.00 96.31 411 ALA A CA 1
ATOM 3097 C C . ALA A 1 411 ? -3.375 -2.165 16.219 1.00 96.31 411 ALA A C 1
ATOM 3099 O O . ALA A 1 411 ? -3.473 -3.154 16.954 1.00 96.31 411 ALA A O 1
ATOM 3100 N N . LEU A 1 412 ? -3.405 -2.253 14.887 1.00 97.75 412 LEU A N 1
ATOM 3101 C CA . LEU A 1 412 ? -3.702 -3.487 14.154 1.00 97.75 412 LEU A CA 1
ATOM 3102 C C . LEU A 1 412 ? -2.437 -4.151 13.616 1.00 97.75 412 LEU A C 1
ATOM 3104 O O . LEU A 1 412 ? -2.315 -5.377 13.672 1.00 97.75 412 LEU A O 1
ATOM 3108 N N . VAL A 1 413 ? -1.490 -3.347 13.131 1.00 97.69 413 VAL A N 1
ATOM 3109 C CA . VAL A 1 413 ? -0.235 -3.808 12.528 1.00 97.69 413 VAL A CA 1
ATOM 3110 C C . VAL A 1 413 ? 0.921 -2.955 13.033 1.00 97.69 413 VAL A C 1
ATOM 3112 O O . VAL A 1 413 ? 0.752 -1.773 13.315 1.00 97.69 413 VAL A O 1
ATOM 3115 N N . ARG A 1 414 ? 2.109 -3.554 13.154 1.00 95.94 414 ARG A N 1
ATOM 3116 C CA . ARG A 1 414 ? 3.352 -2.841 13.463 1.00 95.94 414 ARG A CA 1
ATOM 3117 C C . ARG A 1 414 ? 4.414 -3.143 12.424 1.00 95.94 414 ARG A C 1
ATOM 3119 O O . ARG A 1 414 ? 4.816 -4.292 12.261 1.00 95.94 414 ARG A O 1
ATOM 3126 N N . HIS A 1 415 ? 4.930 -2.103 11.791 1.00 94.81 415 HIS A N 1
ATOM 3127 C CA . HIS A 1 415 ? 6.034 -2.214 10.848 1.00 94.81 415 HIS A CA 1
ATOM 3128 C C . HIS A 1 415 ? 7.393 -2.158 11.573 1.00 94.81 415 HIS A C 1
ATOM 3130 O O . HIS A 1 415 ? 7.576 -1.383 12.515 1.00 94.81 415 HIS A O 1
ATOM 3136 N N . LYS A 1 416 ? 8.359 -2.996 11.171 1.00 91.88 416 LYS A N 1
ATOM 3137 C CA . LYS A 1 416 ? 9.706 -3.057 11.782 1.00 91.88 416 LYS A CA 1
ATOM 3138 C C . LYS A 1 416 ? 10.738 -2.180 11.067 1.00 91.88 416 LYS A C 1
ATOM 3140 O O . LYS A 1 416 ? 11.843 -2.023 11.583 1.00 91.88 416 LYS A O 1
ATOM 3145 N N . PHE A 1 417 ? 10.388 -1.608 9.913 1.00 84.50 417 PHE A N 1
ATOM 3146 C CA . PHE A 1 417 ? 11.211 -0.670 9.139 1.00 84.50 417 PHE A CA 1
ATOM 3147 C C . PHE A 1 417 ? 12.616 -1.200 8.819 1.00 84.50 417 PHE A C 1
ATOM 3149 O O . PHE A 1 417 ? 13.593 -0.452 8.865 1.00 84.50 417 PHE A O 1
ATOM 3156 N N . ARG A 1 418 ? 12.745 -2.489 8.464 1.00 84.38 418 ARG A N 1
ATOM 3157 C CA . ARG A 1 418 ? 14.059 -3.088 8.167 1.00 84.38 418 ARG A CA 1
ATOM 3158 C C . ARG A 1 418 ? 14.661 -2.565 6.864 1.00 84.38 418 ARG A C 1
ATOM 3160 O O . ARG A 1 418 ? 15.878 -2.605 6.706 1.00 84.38 418 ARG A O 1
ATOM 3167 N N . GLY A 1 419 ? 13.834 -2.085 5.931 1.00 77.81 419 GLY A N 1
ATOM 3168 C CA . GLY A 1 419 ? 14.291 -1.388 4.724 1.00 77.81 419 GLY A CA 1
ATOM 3169 C C . GLY A 1 419 ? 15.186 -2.233 3.810 1.00 77.81 419 GLY A C 1
ATOM 3170 O O . GLY A 1 419 ? 16.075 -1.688 3.154 1.00 77.81 419 GLY A O 1
ATOM 3171 N N . SER A 1 420 ? 14.967 -3.553 3.762 1.00 77.69 420 SER A N 1
ATOM 3172 C CA . SER A 1 420 ? 15.794 -4.524 3.022 1.00 77.69 420 SER A CA 1
ATOM 3173 C C . SER A 1 420 ? 15.961 -4.180 1.534 1.00 77.69 420 SER A C 1
ATOM 3175 O O . SER A 1 420 ? 17.009 -4.451 0.942 1.00 77.69 420 SER A O 1
ATOM 3177 N N . TRP A 1 421 ? 14.969 -3.513 0.942 1.00 77.19 421 TRP A N 1
ATOM 3178 C CA . TRP A 1 421 ? 14.975 -3.075 -0.452 1.00 77.19 421 TRP A CA 1
ATOM 3179 C C . TRP A 1 421 ? 15.943 -1.915 -0.739 1.00 77.19 421 TRP A C 1
ATOM 3181 O O . TRP A 1 421 ? 16.440 -1.806 -1.861 1.00 77.19 421 TRP A O 1
ATOM 3191 N N . ARG A 1 422 ? 16.275 -1.066 0.250 1.00 75.38 422 ARG A N 1
ATOM 3192 C CA . ARG A 1 422 ? 17.055 0.174 0.033 1.00 75.38 422 ARG A CA 1
ATOM 3193 C C . ARG A 1 422 ? 18.473 -0.074 -0.479 1.00 75.38 422 ARG A C 1
ATOM 3195 O O . ARG A 1 422 ? 19.052 0.801 -1.114 1.00 75.38 422 ARG A O 1
ATOM 3202 N N . ASN A 1 423 ? 19.011 -1.270 -0.250 1.00 65.00 423 ASN A N 1
ATOM 3203 C CA . ASN A 1 423 ? 20.353 -1.645 -0.690 1.00 65.00 423 ASN A CA 1
ATOM 3204 C C . ASN A 1 423 ? 20.366 -2.667 -1.835 1.00 65.00 423 ASN A C 1
ATOM 3206 O O . ASN A 1 423 ? 21.441 -3.157 -2.179 1.00 65.00 423 ASN A O 1
ATOM 3210 N N . ASN A 1 424 ? 19.211 -3.007 -2.426 1.00 57.72 424 ASN A N 1
ATOM 3211 C CA . ASN A 1 424 ? 19.104 -3.987 -3.516 1.00 57.72 424 ASN A CA 1
ATOM 3212 C C . ASN A 1 424 ? 19.871 -5.299 -3.215 1.00 57.72 424 ASN A C 1
ATOM 3214 O O . ASN A 1 424 ? 20.626 -5.795 -4.049 1.00 57.72 424 ASN A O 1
ATOM 3218 N N . GLY A 1 425 ? 19.776 -5.790 -1.972 1.00 49.94 425 GLY A N 1
ATOM 3219 C CA . GLY A 1 425 ? 20.488 -6.982 -1.492 1.00 49.94 425 GLY A CA 1
ATOM 3220 C C . GLY A 1 425 ? 21.960 -6.798 -1.096 1.00 49.94 425 GLY A C 1
ATOM 3221 O O . GLY A 1 425 ? 22.564 -7.733 -0.575 1.00 49.94 425 GLY A O 1
ATOM 3222 N N . LYS A 1 426 ? 22.566 -5.616 -1.267 1.00 38.78 426 LYS A N 1
ATOM 3223 C CA . LYS A 1 426 ? 23.906 -5.346 -0.724 1.00 38.78 426 LYS A CA 1
ATOM 3224 C C . LYS A 1 426 ? 23.805 -5.236 0.799 1.00 38.78 426 LYS A C 1
ATOM 3226 O O . LYS A 1 426 ? 23.054 -4.408 1.310 1.00 38.78 426 LYS A O 1
ATOM 3231 N N . ARG A 1 427 ? 24.546 -6.071 1.538 1.00 34.25 427 ARG A N 1
ATOM 3232 C CA . ARG A 1 427 ? 24.588 -6.024 3.011 1.00 34.25 427 ARG A CA 1
ATOM 3233 C C . ARG A 1 427 ? 24.867 -4.592 3.477 1.00 34.25 427 ARG A C 1
ATOM 3235 O O . ARG A 1 427 ? 25.944 -4.062 3.214 1.00 34.25 427 ARG A O 1
ATOM 3242 N N . SER A 1 428 ? 23.936 -3.989 4.215 1.00 33.53 428 SER A N 1
ATOM 3243 C CA . SER A 1 428 ? 24.285 -2.871 5.087 1.00 33.53 428 SER A CA 1
ATOM 3244 C C . SER A 1 428 ? 25.228 -3.406 6.156 1.00 33.53 428 SER A C 1
ATOM 3246 O O . SER A 1 428 ? 24.899 -4.386 6.831 1.00 33.53 428 SER A O 1
ATOM 3248 N N . ALA A 1 429 ? 26.389 -2.777 6.330 1.00 28.78 429 ALA A N 1
ATOM 3249 C CA . ALA A 1 429 ? 27.134 -2.943 7.568 1.00 28.78 429 ALA A CA 1
ATOM 3250 C C . ALA A 1 429 ? 26.193 -2.542 8.711 1.00 28.78 429 ALA A C 1
ATOM 3252 O O . ALA A 1 429 ? 25.654 -1.434 8.705 1.00 28.78 429 ALA A O 1
ATOM 3253 N N . SER A 1 430 ? 25.928 -3.466 9.635 1.00 27.31 430 SER A N 1
ATOM 3254 C CA . SER A 1 430 ? 25.152 -3.171 10.836 1.00 27.31 430 SER A CA 1
ATOM 3255 C C . SER A 1 430 ? 25.743 -1.931 11.514 1.00 27.31 430 SER A C 1
ATOM 3257 O O . SER A 1 430 ? 26.972 -1.839 11.608 1.00 27.31 430 SER A O 1
ATOM 3259 N N . PRO A 1 431 ? 24.922 -0.987 12.004 1.00 31.50 431 PRO A N 1
ATOM 3260 C CA . PRO A 1 431 ? 25.441 0.029 12.897 1.00 31.50 431 PRO A CA 1
ATOM 3261 C C . PRO A 1 431 ? 25.969 -0.709 14.129 1.00 31.50 431 PRO A C 1
ATOM 3263 O O . PRO A 1 431 ? 25.226 -1.406 14.820 1.00 31.50 431 PRO A O 1
ATOM 3266 N N . GLY A 1 432 ? 27.285 -0.642 14.339 1.00 27.73 432 GLY A N 1
ATOM 3267 C CA . GLY A 1 432 ? 27.909 -1.154 15.553 1.00 27.73 432 GLY A CA 1
ATOM 3268 C C . GLY A 1 432 ? 27.280 -0.492 16.783 1.00 27.73 432 GLY A C 1
ATOM 3269 O O . GLY A 1 432 ? 26.716 0.598 16.666 1.00 27.73 432 GLY A O 1
ATOM 3270 N N . PRO A 1 433 ? 27.353 -1.131 17.961 1.00 31.86 433 PRO A N 1
ATOM 3271 C CA . PRO A 1 433 ? 26.743 -0.591 19.165 1.00 31.86 433 PRO A CA 1
ATOM 3272 C C . PRO A 1 433 ? 27.343 0.787 19.448 1.00 31.86 433 PRO A C 1
ATOM 3274 O O . PRO A 1 433 ? 28.544 0.910 19.703 1.00 31.86 433 PRO A O 1
ATOM 3277 N N . GLU A 1 434 ? 26.515 1.830 19.371 1.00 35.34 434 GLU A N 1
ATOM 3278 C CA . GLU A 1 434 ? 26.914 3.167 19.786 1.00 35.34 434 GLU A CA 1
ATOM 3279 C C . GLU A 1 434 ? 27.375 3.116 21.243 1.00 35.34 434 GLU A C 1
ATOM 3281 O O . GLU A 1 434 ? 26.704 2.590 22.136 1.00 35.34 434 GLU A O 1
ATOM 3286 N N . GLY A 1 435 ? 28.588 3.629 21.440 1.00 31.27 435 GLY A N 1
ATOM 3287 C CA . GLY A 1 435 ? 29.343 3.566 22.675 1.00 31.27 435 GLY A CA 1
ATOM 3288 C C . GLY A 1 435 ? 28.558 4.042 23.893 1.00 31.27 435 GLY A C 1
ATOM 3289 O O . GLY A 1 435 ? 27.845 5.045 23.875 1.00 31.27 435 GLY A O 1
ATOM 3290 N N . GLY A 1 436 ? 28.756 3.302 24.984 1.00 30.28 436 GLY A N 1
ATOM 3291 C CA . GLY A 1 436 ? 28.151 3.539 26.282 1.00 30.28 436 GLY A CA 1
ATOM 3292 C C . GLY A 1 436 ? 28.191 5.002 26.720 1.00 30.28 436 GLY A C 1
ATOM 3293 O O . GLY A 1 436 ? 29.244 5.638 26.799 1.00 30.28 436 GLY A O 1
ATOM 3294 N N . ARG A 1 437 ? 27.014 5.504 27.099 1.00 32.50 437 ARG A N 1
ATOM 3295 C CA . ARG A 1 437 ? 26.870 6.730 27.881 1.00 32.50 437 ARG A CA 1
ATOM 3296 C C . ARG A 1 437 ? 27.690 6.590 29.165 1.00 32.50 437 ARG A C 1
ATOM 3298 O O . ARG A 1 437 ? 27.341 5.822 30.063 1.00 32.50 437 ARG A O 1
ATOM 3305 N N . ARG A 1 438 ? 28.780 7.354 29.265 1.00 32.47 438 ARG A N 1
ATOM 3306 C CA . ARG A 1 438 ? 29.475 7.601 30.532 1.00 32.47 438 ARG A CA 1
ATOM 3307 C C . ARG A 1 438 ? 28.470 8.207 31.511 1.00 32.47 438 ARG A C 1
ATOM 3309 O O . ARG A 1 438 ? 27.943 9.290 31.275 1.00 32.47 438 ARG A O 1
ATOM 3316 N N . ARG A 1 439 ? 28.214 7.498 32.613 1.00 31.67 439 ARG A N 1
ATOM 3317 C CA . ARG A 1 439 ? 27.475 8.019 33.766 1.00 31.67 439 ARG A CA 1
ATOM 3318 C C . ARG A 1 439 ? 28.200 9.257 34.298 1.00 31.67 439 ARG A C 1
ATOM 3320 O O . ARG A 1 439 ? 29.311 9.143 34.812 1.00 31.67 439 ARG A O 1
ATOM 3327 N N . ALA A 1 440 ? 27.564 10.420 34.199 1.00 30.67 440 ALA A N 1
ATOM 3328 C CA . ALA A 1 440 ? 27.936 11.578 34.994 1.00 30.67 440 ALA A CA 1
ATOM 3329 C C . ALA A 1 440 ? 27.583 11.274 36.459 1.00 30.67 440 ALA A C 1
ATOM 3331 O O . ALA A 1 440 ? 26.415 11.098 36.806 1.00 30.67 440 ALA A O 1
ATOM 3332 N N . ARG A 1 441 ? 28.606 11.147 37.310 1.00 30.61 441 ARG A N 1
ATOM 3333 C CA . ARG A 1 441 ? 28.449 11.164 38.767 1.00 30.61 441 ARG A CA 1
ATOM 3334 C C . ARG A 1 441 ? 28.041 12.583 39.156 1.00 30.61 441 ARG A C 1
ATOM 3336 O O . ARG A 1 441 ? 28.847 13.500 39.041 1.00 30.61 441 ARG A O 1
ATOM 3343 N N . VAL A 1 442 ? 26.803 12.744 39.606 1.00 31.41 442 VAL A N 1
ATOM 3344 C CA . VAL A 1 442 ? 26.372 13.919 40.364 1.00 31.41 442 VAL A CA 1
ATOM 3345 C C . VAL A 1 442 ? 26.901 13.738 41.783 1.00 31.41 442 VAL A C 1
ATOM 3347 O O . VAL A 1 442 ? 26.573 12.753 42.442 1.00 31.41 442 VAL A O 1
ATOM 3350 N N . ALA A 1 443 ? 27.766 14.651 42.214 1.00 32.03 443 ALA A N 1
ATOM 3351 C CA . ALA A 1 443 ? 28.169 14.807 43.603 1.00 32.03 443 ALA A CA 1
ATOM 3352 C C . ALA A 1 443 ? 27.416 16.011 44.178 1.00 32.03 443 ALA A C 1
ATOM 3354 O O . ALA A 1 443 ? 27.486 17.099 43.611 1.00 32.03 443 ALA A O 1
ATOM 3355 N N . LEU A 1 444 ? 26.702 15.793 45.278 1.00 28.72 444 LEU A N 1
ATOM 3356 C CA . LEU A 1 444 ? 26.159 16.805 46.182 1.00 28.72 444 LEU A CA 1
ATOM 3357 C C . LEU A 1 444 ? 26.037 16.159 47.571 1.00 28.72 444 LEU A C 1
ATOM 3359 O O . LEU A 1 444 ? 25.622 14.998 47.633 1.00 28.72 444 LEU A O 1
ATOM 3363 N N . PRO A 1 445 ? 26.154 16.936 48.654 1.00 39.66 445 PRO A N 1
ATOM 3364 C CA . PRO A 1 445 ? 27.231 17.848 49.04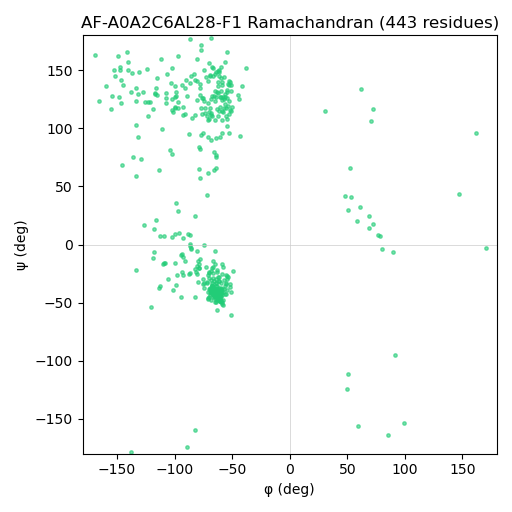5 1.00 39.66 445 PRO A CA 1
ATOM 3365 C C . PRO A 1 445 ? 28.363 17.132 49.802 1.00 39.66 445 PRO A C 1
ATOM 3367 O O . PRO A 1 445 ? 28.097 16.082 50.432 1.00 39.66 445 PRO A O 1
#

Secondary structure (DSSP, 8-state):
---------PPPP----------HHHHHHHHHHHHHHH---SSHHHHHHHHHHHHHHHHHHHHHHHHHHHHHHHHHHHT-----PPPPPP-PPPP---PPPP-----S---PPP-------PPP---SEEEEE-PPPTTHHHHHHHHHHHHTTS-----------PPPPGGGGTTHHHHHHH-TTSEEEEE-HHHHHHHHHHHHTT-HHHHHHHHH---HHHHHHHHHHHHHHHH-EEEE-TTEEE-S-GGGTS-TTTTTT-SEEEEEEEE-TTS---SSS-SSEEE--SEEEE-TT-HHHHHHHHHHHHHHHHHHHHTT--S--SSSPPPGGGPPPPHHHHHHHTSHHHHHHHHHHHHHHH-TT--SGGGGTT-SS-EEETTEEEEPHHHHHTT-SSTT---SSSPPTT--EEE----GGGGTTPPPPP---------------

Mean predicted aligned error: 16.99 Å

pLDDT: mean 73.57, std 25.74, range [25.27, 98.88]

Foldseek 3Di:
DDDDDDDDDDDDDPPPDDDDPPDPVVVVVVVVVVLVVVQDDPDPVSVVVSVVVVVVVVVVVVVVVVVVVVVVVVVVVVVPDDPPPDDDPDDDDDDDDDDPPPPDPPAPPPDDPDDDDPDPPQADAFALAEEEEDEAFPCVVVVVVVVVVVVVVPDPDDDDPDPPPPDDDCVLQVQVVQQCVQRVVGHYDYDYPVNLLVLCCVRPVVPPLLNQQLVLANQPLLNRLLSLLSCCQAAFHKYAYSQKHFPHHPVPQDDPVLRSFAFKEKEWQAAQDVHDDPPLAAHGTWIDPNIMGGRHNDVLSVLLNVQLSVLLCVVCVVVVHHSDDDPPGDHSNPDDAAPSNSCCRRRGNSSRVSVLVVLCVQDVVSPDPVVVAPDPQWDDRGNYTYAYCQQANALDPHSPHDNDDDNDPNRGMYGPPPPCSNVSNDDDPPDDPDDDDDDDDDDDD